Protein AF-A0A166E742-F1 (afdb_monomer)

Sequence (521 aa):
MKIGIVVHGPNIIDSGCACKIISLLSNFGDVKSRLGGTMGRTAVIDASMEKIIDISFKLLPSESVSLFKEEEVDVIFLLNYGKSSITGHTFGFKVFKNSFLESNDIFTKDRLSRNFNHDTHSTIPFIQVERPGEVDGSVIQWNGELSELTDKIAKLLNLKVLDPKTIIKKYFSDEIDNELDITFNGDSIQDSDVAITDIDDNEVSQSGVVLDDNQISDSYLNDINGSVSNSNMSISDDSVSDSDVINGGSSASSSHMLINDDLSSDSDVLGVTSSTSNSGEKIRKIYGVSPNENIFVNGVVIGKSTSENVSIVSKNGRIVDIIGGIIKPHGVEKLGSVNISKAIVKTGLLRKFKPNPRIVSKCDFNEISGIGNTSNENSLRIAFIDHAAENIYNLNNCDLVVTVGDDTTLIASDILYRFSIPVIGITDGDLDKVVEKGFKAKDSLIIELAEGLDDIIGRAIFDKIFDFSPILEINLNSEDSIFDNCETFNISDLKNKKIKELKEEILKIINNISPKYNIKY

Nearest PDB structures (foldseek):
  5n2p-assembly1_A  TM=2.346E-01  e=1.941E+00  Saccharolobus solfataricus

Secondary structure (DSSP, 8-state):
-EEEEEEESHHHHHTTHHHHHHHHHTTTSEEEEEEESSTHHHHHHHTT-TTTEE-SS---HHHHHHHHHHTT-SEEEEEE--SSHHHHHHHHHHHHHHHHS-TT----HHHHHHHTTS-SS----EEEEESTTSTT-EEEE-SSSPPHHHHHHHHHHT-EEE-HHHHHHHHSHHHHHHHHHHHH-----------------------------------------------------------------------------TTTT----PPP-EEEETTTEEEEEE-SPPTT-EEEETTEEEEEESSS-EEEEEETTEEEEEETEEE-HHHHHHH-B--TTTS-EEES-S--S---PPPPPHHHHHHHH-------TTEEEEEEEES--S-GGGGGG-SEEEEESHHHHHHHHHHHHTTT--EEEEE-S----SSS-----TT-EEEE-STTHHHHHHHHHHHHTSTT-SEEEEE--TTTT-S-SSS---HHHHHHHHHHHHHHHHHHHHHHH-S--EEE-

Structure (mmCIF, N/CA/C/O backbone):
data_AF-A0A166E742-F1
#
_entry.id   AF-A0A166E742-F1
#
loop_
_atom_site.group_PDB
_atom_site.id
_atom_site.type_symbol
_atom_site.label_atom_id
_atom_site.label_alt_id
_atom_site.label_comp_id
_atom_site.label_asym_id
_atom_site.label_entity_id
_atom_site.label_seq_id
_atom_site.pdbx_PDB_ins_code
_atom_site.Cartn_x
_atom_site.Cartn_y
_atom_site.Cartn_z
_atom_site.occupancy
_atom_site.B_iso_or_equiv
_atom_site.auth_seq_id
_atom_site.auth_comp_id
_atom_site.auth_asym_id
_atom_site.auth_atom_id
_atom_site.pdbx_PDB_model_num
ATOM 1 N N . MET A 1 1 ? 0.541 -7.630 -29.458 1.00 94.00 1 MET A N 1
ATOM 2 C CA . MET A 1 1 ? 1.367 -7.905 -28.274 1.00 94.00 1 MET A CA 1
ATOM 3 C C . MET A 1 1 ? 0.452 -7.921 -27.064 1.00 94.00 1 MET A C 1
ATOM 5 O O . MET A 1 1 ? -0.356 -7.008 -26.959 1.00 94.00 1 MET A O 1
ATOM 9 N N . LYS A 1 2 ? 0.517 -8.937 -26.210 1.00 97.62 2 LYS A N 1
ATOM 10 C CA . LYS A 1 2 ? -0.088 -8.959 -24.876 1.00 97.62 2 LYS A CA 1
ATOM 11 C C . LYS A 1 2 ? 0.919 -8.370 -23.891 1.00 97.62 2 LYS A C 1
ATOM 13 O O . LYS A 1 2 ? 2.041 -8.862 -23.799 1.00 97.62 2 LYS A O 1
ATOM 18 N N . ILE A 1 3 ? 0.543 -7.315 -23.185 1.00 98.31 3 ILE A N 1
ATOM 19 C CA . ILE A 1 3 ? 1.431 -6.548 -22.310 1.00 98.31 3 ILE A CA 1
ATOM 20 C C . ILE A 1 3 ? 0.909 -6.654 -20.880 1.00 98.31 3 ILE A C 1
ATOM 22 O O . ILE A 1 3 ? -0.182 -6.169 -20.579 1.00 98.31 3 ILE A O 1
ATOM 26 N N . GLY A 1 4 ? 1.703 -7.256 -19.997 1.00 98.25 4 GLY A N 1
ATOM 27 C CA . GLY A 1 4 ? 1.458 -7.223 -18.559 1.00 98.25 4 GLY A CA 1
ATOM 28 C C . GLY A 1 4 ? 2.125 -6.007 -17.923 1.00 98.25 4 GLY A C 1
ATOM 29 O O . GLY A 1 4 ? 3.290 -5.731 -18.194 1.00 98.25 4 GLY A O 1
ATOM 30 N N . ILE A 1 5 ? 1.415 -5.269 -17.075 1.00 98.56 5 ILE A N 1
ATOM 31 C CA . ILE A 1 5 ? 1.962 -4.129 -16.333 1.00 98.56 5 ILE A CA 1
ATOM 32 C C . ILE A 1 5 ? 1.747 -4.346 -14.837 1.00 98.56 5 ILE A C 1
ATOM 34 O O . ILE A 1 5 ? 0.617 -4.376 -14.352 1.00 98.56 5 ILE A O 1
ATOM 38 N N . VAL A 1 6 ? 2.843 -4.448 -14.094 1.00 98.19 6 VAL A N 1
ATOM 39 C CA . VAL A 1 6 ? 2.853 -4.417 -12.632 1.00 98.19 6 VAL A CA 1
ATOM 40 C C . VAL A 1 6 ? 3.080 -2.977 -12.195 1.00 98.19 6 VAL A C 1
ATOM 42 O O . VAL A 1 6 ? 4.148 -2.409 -12.427 1.00 98.19 6 VAL A O 1
ATOM 45 N N . VAL A 1 7 ? 2.072 -2.371 -11.575 1.00 97.44 7 VAL A N 1
ATOM 46 C CA . VAL A 1 7 ? 2.165 -1.025 -10.998 1.00 97.44 7 VAL A CA 1
ATOM 47 C C . VAL A 1 7 ? 2.558 -1.162 -9.531 1.00 97.44 7 VAL A C 1
ATOM 49 O O . VAL A 1 7 ? 1.825 -1.795 -8.775 1.00 97.44 7 VAL A O 1
ATOM 52 N N . HIS A 1 8 ? 3.696 -0.594 -9.121 1.00 93.19 8 HIS A N 1
ATOM 53 C CA . HIS A 1 8 ? 4.182 -0.692 -7.742 1.00 93.19 8 HIS A CA 1
ATOM 54 C C . HIS A 1 8 ? 4.202 0.656 -7.014 1.00 93.19 8 HIS A C 1
ATOM 56 O O . HIS A 1 8 ? 4.775 1.643 -7.488 1.00 93.19 8 HIS A O 1
ATOM 62 N N . GLY A 1 9 ? 3.620 0.647 -5.814 1.00 87.50 9 GLY A N 1
ATOM 63 C CA . GLY A 1 9 ? 3.594 1.765 -4.879 1.00 87.50 9 GLY A CA 1
ATOM 64 C C . GLY A 1 9 ? 2.644 2.908 -5.271 1.00 87.50 9 GLY A C 1
ATOM 65 O O . GLY A 1 9 ? 2.222 3.035 -6.420 1.00 87.50 9 GLY A O 1
ATOM 66 N N . PRO A 1 10 ? 2.299 3.793 -4.322 1.00 89.50 10 PRO A N 1
ATOM 67 C CA . PRO A 1 10 ? 1.389 4.909 -4.582 1.00 89.50 10 PRO A CA 1
ATOM 68 C C . PRO A 1 10 ? 2.017 6.017 -5.444 1.00 89.50 10 PRO A C 1
ATOM 70 O O . PRO A 1 10 ? 1.328 6.643 -6.242 1.00 89.50 10 PRO A O 1
ATOM 73 N N . ASN A 1 11 ? 3.333 6.241 -5.351 1.00 90.75 11 ASN A N 1
ATOM 74 C CA . ASN A 1 11 ? 4.006 7.382 -5.989 1.00 90.75 11 ASN A CA 1
ATOM 75 C C . ASN A 1 11 ? 3.908 7.382 -7.529 1.00 90.75 11 ASN A C 1
ATOM 77 O O . ASN A 1 11 ? 3.781 8.442 -8.148 1.00 90.75 11 ASN A O 1
ATOM 81 N N . ILE A 1 12 ? 3.957 6.208 -8.171 1.00 93.88 12 ILE A N 1
ATOM 82 C CA . ILE A 1 12 ? 3.834 6.099 -9.634 1.00 93.88 12 ILE A CA 1
ATOM 83 C C . ILE A 1 12 ? 2.418 6.464 -10.114 1.00 93.88 12 ILE A C 1
ATOM 85 O O . ILE A 1 12 ? 2.252 6.977 -11.223 1.00 93.88 12 ILE A O 1
ATOM 89 N N . ILE A 1 13 ? 1.411 6.245 -9.264 1.00 94.94 13 ILE A N 1
ATOM 90 C CA . ILE A 1 13 ? 0.006 6.578 -9.513 1.00 94.94 13 ILE A CA 1
ATOM 91 C C . ILE A 1 13 ? -0.233 8.062 -9.220 1.00 94.94 13 ILE A C 1
ATOM 93 O O . ILE A 1 13 ? -0.697 8.787 -10.096 1.00 94.94 13 ILE A O 1
ATOM 97 N N . ASP A 1 14 ? 0.172 8.530 -8.036 1.00 92.06 14 ASP A N 1
ATOM 98 C CA . ASP A 1 14 ? -0.021 9.910 -7.569 1.00 92.06 14 ASP A CA 1
ATOM 99 C C . ASP A 1 14 ? 0.687 10.944 -8.460 1.00 92.06 14 ASP A C 1
ATOM 101 O O . ASP A 1 14 ? 0.189 12.050 -8.662 1.00 92.06 14 ASP A O 1
ATOM 105 N N . SER A 1 15 ? 1.831 10.584 -9.051 1.00 91.62 15 SER A N 1
ATOM 106 C CA . SER A 1 15 ? 2.529 11.432 -10.033 1.00 91.62 15 SER A CA 1
ATOM 107 C C . SER A 1 15 ? 1.812 11.529 -11.391 1.00 91.62 15 SER A C 1
ATOM 109 O O . SER A 1 15 ? 2.221 12.301 -12.262 1.00 91.62 15 SER A O 1
ATOM 111 N N . GLY A 1 16 ? 0.771 10.722 -11.618 1.00 93.19 16 GLY A N 1
ATOM 112 C CA . GLY A 1 16 ? 0.078 10.584 -12.900 1.00 93.19 16 GLY A CA 1
ATOM 113 C C . GLY A 1 16 ? 0.888 9.843 -13.971 1.00 93.19 16 GLY A C 1
ATOM 114 O O . GLY A 1 16 ? 0.444 9.743 -15.118 1.00 93.19 16 GLY A O 1
ATOM 115 N N . CYS A 1 17 ? 2.074 9.326 -13.636 1.00 94.69 17 CYS A N 1
ATOM 116 C CA . CYS A 1 17 ? 2.939 8.629 -14.585 1.00 94.69 17 CYS A CA 1
ATOM 117 C C . CYS A 1 17 ? 2.374 7.265 -14.989 1.00 94.69 17 CYS A C 1
ATOM 119 O O . CYS A 1 17 ? 2.429 6.932 -16.171 1.00 94.69 17 CYS A O 1
ATOM 121 N N . ALA A 1 18 ? 1.781 6.515 -14.051 1.00 96.50 18 ALA A N 1
ATOM 122 C CA . ALA A 1 18 ? 1.155 5.222 -14.335 1.00 96.50 18 ALA A CA 1
ATOM 123 C C . ALA A 1 18 ? 0.129 5.334 -15.474 1.00 96.50 18 ALA A C 1
ATOM 125 O O . ALA A 1 18 ? 0.249 4.644 -16.482 1.00 96.50 18 ALA A O 1
ATOM 126 N N . CYS A 1 19 ? -0.816 6.276 -15.370 1.00 95.88 19 CYS A N 1
ATOM 127 C CA . CYS A 1 19 ? -1.846 6.502 -16.388 1.00 95.88 19 CYS A CA 1
ATOM 128 C C . CYS A 1 19 ? -1.249 6.839 -17.767 1.00 95.88 19 CYS A C 1
ATOM 130 O O . CYS A 1 19 ? -1.643 6.259 -18.783 1.00 95.88 19 CYS A O 1
ATOM 132 N N . LYS A 1 20 ? -0.244 7.726 -17.808 1.00 96.44 20 LYS A N 1
ATOM 133 C CA . LYS A 1 20 ? 0.444 8.109 -19.053 1.00 96.44 20 LYS A CA 1
ATOM 134 C C . LYS A 1 20 ? 1.160 6.924 -19.700 1.00 96.44 20 LYS A C 1
ATOM 136 O O . LYS A 1 20 ? 1.063 6.750 -20.911 1.00 96.44 20 LYS A O 1
ATOM 141 N N . ILE A 1 21 ? 1.865 6.115 -18.910 1.00 97.62 21 ILE A N 1
ATOM 142 C CA . ILE A 1 21 ? 2.638 4.975 -19.415 1.00 97.62 21 ILE A CA 1
ATOM 143 C C . ILE A 1 21 ? 1.714 3.845 -19.874 1.00 97.62 21 ILE A C 1
ATOM 145 O O . ILE A 1 21 ? 1.931 3.300 -20.951 1.00 97.62 21 ILE A O 1
ATOM 149 N N . ILE A 1 22 ? 0.651 3.538 -19.126 1.00 97.94 22 ILE A N 1
ATOM 150 C CA . ILE A 1 22 ? -0.364 2.554 -19.537 1.00 97.94 22 ILE A CA 1
ATOM 151 C C . ILE A 1 22 ? -1.001 2.973 -20.872 1.00 97.94 22 ILE A C 1
ATOM 153 O O . ILE A 1 22 ? -1.072 2.175 -21.809 1.00 97.94 22 ILE A O 1
ATOM 157 N N . SER A 1 23 ? -1.377 4.251 -21.002 1.00 97.00 23 SER A N 1
ATOM 158 C CA . SER A 1 23 ? -1.923 4.805 -22.251 1.00 97.00 23 SER A CA 1
ATOM 159 C C . SER A 1 23 ? -0.917 4.733 -23.404 1.00 97.00 23 SER A C 1
ATOM 161 O O . SER A 1 23 ? -1.281 4.417 -24.534 1.00 97.00 23 SER A O 1
ATOM 163 N N . LEU A 1 24 ? 0.364 4.997 -23.128 1.00 97.00 24 LEU A N 1
ATOM 164 C CA . LEU A 1 24 ? 1.435 4.880 -24.115 1.00 97.00 24 LEU A CA 1
ATOM 165 C C . LEU A 1 24 ? 1.583 3.435 -24.606 1.00 97.00 24 LEU A C 1
ATOM 167 O O . LEU A 1 24 ? 1.597 3.215 -25.816 1.00 97.00 24 LEU A O 1
ATOM 171 N N . LEU A 1 25 ? 1.671 2.474 -23.681 1.00 97.56 25 LEU A N 1
ATOM 172 C CA . LEU A 1 25 ? 1.860 1.049 -23.969 1.00 97.56 25 LEU A CA 1
ATOM 173 C C . LEU A 1 25 ? 0.659 0.429 -24.691 1.00 97.56 25 LEU A C 1
ATOM 175 O O . LEU A 1 25 ? 0.850 -0.460 -25.516 1.00 97.56 25 LEU A O 1
ATOM 179 N N . SER A 1 26 ? -0.545 0.966 -24.489 1.00 96.75 26 SER A N 1
ATOM 180 C CA . SER A 1 26 ? -1.753 0.548 -25.220 1.00 96.75 26 SER A CA 1
ATOM 181 C C . SER A 1 26 ? -1.643 0.774 -26.737 1.00 96.75 26 SER A C 1
ATOM 183 O O . SER A 1 26 ? -2.307 0.104 -27.519 1.00 96.75 26 SER A O 1
ATOM 185 N N . ASN A 1 27 ? -0.749 1.664 -27.193 1.00 96.81 27 ASN A N 1
ATOM 186 C CA . ASN A 1 27 ? -0.466 1.837 -28.625 1.00 96.81 27 ASN A CA 1
ATOM 187 C C . ASN A 1 27 ? 0.408 0.714 -29.217 1.00 96.81 27 ASN A C 1
ATOM 189 O O . ASN A 1 27 ? 0.623 0.679 -30.428 1.00 96.81 27 ASN A O 1
ATOM 193 N N . PHE A 1 28 ? 0.951 -0.175 -28.381 1.00 96.06 28 PHE A N 1
ATOM 194 C CA . PHE A 1 28 ? 1.832 -1.275 -28.782 1.00 96.06 28 PHE A CA 1
ATOM 195 C C . PHE A 1 28 ? 1.157 -2.649 -28.673 1.00 96.06 28 PHE A C 1
ATOM 197 O O . PHE A 1 28 ? 1.692 -3.635 -29.186 1.00 96.06 28 PHE A O 1
ATOM 204 N N . GLY A 1 29 ? -0.003 -2.743 -28.022 1.00 95.56 29 GLY A N 1
ATOM 205 C CA . GLY A 1 29 ? -0.663 -4.016 -27.776 1.00 95.56 29 GLY A CA 1
ATOM 206 C C . GLY A 1 29 ? -1.843 -3.931 -26.816 1.00 95.56 29 GLY A C 1
ATOM 207 O O . GLY A 1 29 ? -2.217 -2.853 -26.367 1.00 95.56 29 GLY A O 1
ATOM 208 N N . ASP A 1 30 ? -2.402 -5.097 -26.511 1.00 97.56 30 ASP A N 1
ATOM 209 C CA . ASP A 1 30 ? -3.423 -5.269 -25.483 1.00 97.56 30 ASP A CA 1
ATOM 210 C C . ASP A 1 30 ? -2.760 -5.226 -24.102 1.00 97.56 30 ASP A C 1
ATOM 212 O O . ASP A 1 30 ? -1.787 -5.945 -23.860 1.00 97.56 30 ASP A O 1
ATOM 216 N N . VAL A 1 31 ? -3.248 -4.353 -23.224 1.00 98.06 31 VAL A N 1
ATOM 217 C CA . VAL A 1 31 ? -2.620 -4.046 -21.938 1.00 98.06 31 VAL A CA 1
ATOM 218 C C . VAL A 1 31 ? -3.503 -4.530 -20.803 1.00 98.06 31 VAL A C 1
ATOM 220 O O . VAL A 1 31 ? -4.638 -4.087 -20.648 1.00 98.06 31 VAL A O 1
ATOM 223 N N . LYS A 1 32 ? -2.923 -5.357 -19.937 1.00 98.00 32 LYS A N 1
ATOM 224 C CA . LYS A 1 32 ? -3.477 -5.674 -18.624 1.00 98.00 32 LYS A CA 1
ATOM 225 C C . LYS A 1 32 ? -2.571 -5.095 -17.558 1.00 98.00 32 LYS A C 1
ATOM 227 O O . LYS A 1 32 ? -1.362 -5.321 -17.584 1.00 98.00 32 LYS A O 1
ATOM 232 N N . SER A 1 33 ? -3.144 -4.369 -16.605 1.00 97.44 33 SER A N 1
ATOM 233 C CA . SER A 1 33 ? -2.379 -3.825 -15.488 1.00 97.44 33 SER A CA 1
ATOM 234 C C . SER A 1 33 ? -2.966 -4.242 -14.150 1.00 97.44 33 SER A C 1
ATOM 236 O O . SER A 1 33 ? -4.182 -4.324 -14.003 1.00 97.44 33 SER A O 1
ATOM 238 N N . ARG A 1 34 ? -2.090 -4.533 -13.189 1.00 95.81 34 ARG A N 1
ATOM 239 C CA . ARG A 1 34 ? -2.452 -4.898 -11.817 1.00 95.81 34 ARG A CA 1
ATOM 240 C C . ARG A 1 34 ? -1.516 -4.233 -10.832 1.00 95.81 34 ARG A C 1
ATOM 242 O O . ARG A 1 34 ? -0.359 -3.940 -11.154 1.00 95.81 34 ARG A O 1
ATOM 249 N N . LEU A 1 35 ? -2.021 -3.996 -9.634 1.00 94.25 35 LEU A N 1
ATOM 250 C CA . LEU A 1 35 ? -1.229 -3.429 -8.562 1.00 94.25 35 LEU A CA 1
ATOM 251 C C . LEU A 1 35 ? -0.422 -4.521 -7.845 1.00 94.25 35 LEU A C 1
ATOM 253 O O . LEU A 1 35 ? -0.989 -5.498 -7.365 1.00 94.25 35 LEU A O 1
ATOM 257 N N . GLY A 1 36 ? 0.886 -4.305 -7.710 1.00 88.12 36 GLY A N 1
ATOM 258 C CA . GLY A 1 36 ? 1.722 -5.002 -6.733 1.00 88.12 36 GLY A CA 1
ATOM 259 C C . GLY A 1 36 ? 1.994 -4.064 -5.560 1.00 88.12 36 GLY A C 1
ATOM 260 O O . GLY A 1 36 ? 2.690 -3.068 -5.745 1.00 88.12 36 GLY A O 1
ATOM 261 N N . GLY A 1 37 ? 1.432 -4.324 -4.380 1.00 79.31 37 GLY A N 1
ATOM 262 C CA . GLY A 1 37 ? 1.468 -3.353 -3.275 1.00 79.31 37 GLY A CA 1
ATOM 263 C C . GLY A 1 37 ? 0.160 -3.248 -2.487 1.00 79.31 37 GLY A C 1
ATOM 264 O O . GLY A 1 37 ? -0.926 -3.439 -3.034 1.00 79.31 37 GLY A O 1
ATOM 265 N N . THR A 1 38 ? 0.243 -2.862 -1.210 1.00 73.44 38 THR A N 1
ATOM 266 C CA . THR A 1 38 ? -0.924 -2.601 -0.350 1.00 73.44 38 THR A CA 1
ATOM 267 C C . THR A 1 38 ? -1.320 -1.130 -0.366 1.00 73.44 38 THR A C 1
ATOM 269 O O . THR A 1 38 ? -2.501 -0.819 -0.544 1.00 73.44 38 THR A O 1
ATOM 272 N N . MET A 1 39 ? -0.367 -0.199 -0.232 1.00 76.62 39 MET A N 1
ATOM 273 C CA . MET A 1 39 ? -0.679 1.236 -0.170 1.00 76.62 39 MET A CA 1
ATOM 274 C C . MET A 1 39 ? -1.071 1.805 -1.526 1.00 76.62 39 MET A C 1
ATOM 276 O O . MET A 1 39 ? -1.853 2.757 -1.590 1.00 76.62 39 MET A O 1
ATOM 280 N N . GLY A 1 40 ? -0.597 1.193 -2.614 1.00 87.12 40 GLY A N 1
ATOM 281 C CA . GLY A 1 40 ? -0.978 1.576 -3.968 1.00 87.12 40 GLY A CA 1
ATOM 282 C C . GLY A 1 40 ? -2.490 1.538 -4.209 1.00 87.12 40 GLY A C 1
ATOM 283 O O . GLY A 1 40 ? -2.981 2.340 -4.994 1.00 87.12 40 GLY A O 1
ATOM 284 N N . ARG A 1 41 ? -3.259 0.706 -3.486 1.00 88.19 41 ARG A N 1
ATOM 285 C CA . ARG A 1 41 ? -4.718 0.608 -3.670 1.00 88.19 41 ARG A CA 1
ATOM 286 C C . ARG A 1 41 ? -5.419 1.916 -3.348 1.00 88.19 41 ARG A C 1
ATOM 288 O O . ARG A 1 41 ? -6.248 2.358 -4.135 1.00 88.19 41 ARG A O 1
ATOM 295 N N . THR A 1 42 ? -5.049 2.567 -2.239 1.00 87.81 42 THR A N 1
ATOM 296 C CA . THR A 1 42 ? -5.580 3.902 -1.925 1.00 87.81 42 THR A CA 1
ATOM 297 C C . THR A 1 42 ? -5.297 4.894 -3.049 1.00 87.81 42 THR A C 1
ATOM 299 O O . THR A 1 42 ? -6.176 5.673 -3.393 1.00 87.81 42 THR A O 1
ATOM 302 N N . ALA A 1 43 ? -4.110 4.844 -3.661 1.00 91.12 43 ALA A N 1
ATOM 303 C CA . ALA A 1 43 ? -3.753 5.735 -4.759 1.00 91.12 43 ALA A CA 1
ATOM 304 C C . ALA A 1 43 ? -4.532 5.424 -6.044 1.00 91.12 43 ALA A C 1
ATOM 306 O O . ALA A 1 43 ? -4.995 6.354 -6.700 1.00 91.12 43 ALA A O 1
ATOM 307 N N . VAL A 1 44 ? -4.740 4.143 -6.380 1.00 92.88 44 VAL A N 1
ATOM 308 C CA . VAL A 1 44 ? -5.602 3.745 -7.508 1.00 92.88 44 VAL A CA 1
ATOM 309 C C . VAL A 1 44 ? -7.020 4.279 -7.294 1.00 92.88 44 VAL A C 1
ATOM 311 O O . VAL A 1 44 ? -7.581 4.884 -8.208 1.00 92.88 44 VAL A O 1
ATOM 314 N N . ILE A 1 45 ? -7.565 4.115 -6.083 1.00 90.81 45 ILE A N 1
ATOM 315 C CA . ILE A 1 45 ? -8.899 4.605 -5.728 1.00 90.81 45 ILE A CA 1
ATOM 316 C C . ILE A 1 45 ? -8.977 6.124 -5.862 1.00 90.81 45 ILE A C 1
ATOM 318 O O . ILE A 1 45 ? -9.838 6.650 -6.569 1.00 90.81 45 ILE A O 1
ATOM 322 N N . ASP A 1 46 ? -8.045 6.846 -5.249 1.00 91.31 46 ASP A N 1
ATOM 323 C CA . ASP A 1 46 ? -8.020 8.308 -5.292 1.00 91.31 46 ASP A CA 1
ATOM 324 C C . ASP A 1 46 ? -7.915 8.834 -6.733 1.00 91.31 46 ASP A C 1
ATOM 326 O O . ASP A 1 46 ? -8.568 9.816 -7.089 1.00 91.31 46 ASP A O 1
ATOM 330 N N . ALA A 1 47 ? -7.159 8.140 -7.588 1.00 92.56 47 ALA A N 1
ATOM 331 C CA . ALA A 1 47 ? -6.978 8.475 -8.998 1.00 92.56 47 ALA A CA 1
ATOM 332 C C . ALA A 1 47 ? -8.113 7.985 -9.922 1.00 92.56 47 ALA A C 1
ATOM 334 O O . ALA A 1 47 ? -8.079 8.275 -11.117 1.00 92.56 47 ALA A O 1
ATOM 335 N N . SER A 1 48 ? -9.123 7.278 -9.397 1.00 92.50 48 SER A N 1
ATOM 336 C CA . SER A 1 48 ? -10.211 6.656 -10.181 1.00 92.50 48 SER A CA 1
ATOM 337 C C . SER A 1 48 ? -9.703 5.691 -11.266 1.00 92.50 48 SER A C 1
ATOM 339 O O . SER A 1 48 ? -10.196 5.679 -12.396 1.00 92.50 48 SER A O 1
ATOM 341 N N . MET A 1 49 ? -8.654 4.930 -10.945 1.00 93.81 49 MET A N 1
ATOM 342 C CA . MET A 1 49 ? -7.952 4.049 -11.881 1.00 93.81 49 MET A CA 1
ATOM 343 C C . MET A 1 49 ? -8.321 2.567 -11.735 1.00 93.81 49 MET A C 1
ATOM 345 O O . MET A 1 49 ? -7.715 1.739 -12.405 1.00 93.81 49 MET A O 1
ATOM 349 N N . GLU A 1 50 ? -9.310 2.200 -10.922 1.00 91.12 50 GLU A N 1
ATOM 350 C CA . GLU A 1 50 ? -9.654 0.798 -10.618 1.00 91.12 50 GLU A CA 1
ATOM 351 C C . GLU A 1 50 ? -10.164 0.018 -11.836 1.00 91.12 50 GLU A C 1
ATOM 353 O O . GLU A 1 50 ? -10.075 -1.201 -11.884 1.00 91.12 50 GLU A O 1
ATOM 358 N N . LYS A 1 51 ? -10.675 0.724 -12.853 1.00 90.56 51 LYS A N 1
ATOM 359 C CA . LYS A 1 51 ? -11.073 0.130 -14.143 1.00 90.56 51 LYS A CA 1
ATOM 360 C C . LYS A 1 51 ? -9.893 -0.114 -15.089 1.00 90.56 51 LYS A C 1
ATOM 362 O O . LYS A 1 51 ? -10.071 -0.711 -16.144 1.00 90.56 51 LYS A O 1
ATOM 367 N N . ILE A 1 52 ? -8.718 0.413 -14.751 1.00 94.31 52 ILE A N 1
ATOM 368 C CA . ILE A 1 52 ? -7.497 0.353 -15.563 1.00 94.31 52 ILE A CA 1
ATOM 369 C C . ILE A 1 52 ? -6.468 -0.556 -14.883 1.00 94.31 52 ILE A C 1
ATOM 371 O O . ILE A 1 52 ? -5.846 -1.378 -15.554 1.00 94.31 52 ILE A O 1
ATOM 375 N N . ILE A 1 53 ? -6.296 -0.401 -13.566 1.00 95.94 53 ILE A N 1
ATOM 376 C CA . ILE A 1 53 ? -5.385 -1.164 -12.713 1.00 95.94 53 ILE A CA 1
ATOM 377 C C . ILE A 1 53 ? -6.216 -2.076 -11.819 1.00 95.94 53 ILE A C 1
ATOM 379 O O . ILE A 1 53 ? -6.939 -1.598 -10.946 1.00 95.94 53 ILE A O 1
ATOM 383 N N . ASP A 1 54 ? -6.058 -3.382 -12.010 1.00 92.62 54 ASP A N 1
ATOM 384 C CA . ASP A 1 54 ? -6.694 -4.394 -11.177 1.00 92.62 54 ASP A CA 1
ATOM 385 C C . ASP A 1 54 ? -6.148 -4.341 -9.740 1.00 92.62 54 ASP A C 1
ATOM 387 O O . ASP A 1 54 ? -4.937 -4.429 -9.504 1.00 92.62 54 ASP A O 1
ATOM 391 N N . ILE A 1 55 ? -7.067 -4.172 -8.788 1.00 90.12 55 ILE A N 1
ATOM 392 C CA . ILE A 1 55 ? -6.816 -4.136 -7.342 1.00 90.12 55 ILE A CA 1
ATOM 393 C C . ILE A 1 55 ? -7.661 -5.163 -6.571 1.00 90.12 55 ILE A C 1
ATOM 395 O O . ILE A 1 55 ? -7.729 -5.089 -5.341 1.00 90.12 55 ILE A O 1
ATOM 399 N N . SER A 1 56 ? -8.303 -6.102 -7.274 1.00 83.31 56 SER A N 1
ATOM 400 C CA . SER A 1 56 ? -9.195 -7.112 -6.690 1.00 83.31 56 SER A CA 1
ATOM 401 C C . SER A 1 56 ? -8.465 -8.021 -5.696 1.00 83.31 56 SER A C 1
ATOM 403 O O . SER A 1 56 ? -8.958 -8.285 -4.599 1.00 83.31 56 SER A O 1
ATOM 405 N N . PHE A 1 57 ? -7.236 -8.422 -6.026 1.00 80.94 57 PHE A N 1
ATOM 406 C CA . PHE A 1 57 ? -6.399 -9.267 -5.179 1.00 80.94 57 PHE A CA 1
ATOM 407 C C . PHE A 1 57 ? -5.254 -8.498 -4.542 1.00 80.94 57 PHE A C 1
ATOM 409 O O . PHE A 1 57 ? -4.801 -7.450 -5.013 1.00 80.94 57 PHE A O 1
ATOM 416 N N . LYS A 1 58 ? -4.810 -8.982 -3.381 1.00 83.12 58 LYS A N 1
ATOM 417 C CA . LYS A 1 58 ? -3.628 -8.440 -2.713 1.00 83.12 58 LYS A CA 1
ATOM 418 C C . LYS A 1 58 ? -2.454 -9.255 -3.207 1.00 83.12 58 LYS A C 1
ATOM 420 O O . LYS A 1 58 ? -2.321 -10.403 -2.812 1.00 83.12 58 LYS A O 1
ATOM 425 N N . LEU A 1 59 ? -1.662 -8.659 -4.086 1.00 85.38 59 LEU A N 1
ATOM 426 C CA . LEU A 1 59 ? -0.548 -9.335 -4.726 1.00 85.38 59 LEU A CA 1
ATOM 427 C C . LEU A 1 59 ? 0.754 -8.623 -4.388 1.00 85.38 59 LEU A C 1
ATOM 429 O O . LEU A 1 59 ? 0.862 -7.393 -4.453 1.00 85.38 59 LEU A O 1
ATOM 433 N N . LEU A 1 60 ? 1.774 -9.415 -4.091 1.00 87.25 60 LEU A N 1
ATOM 434 C CA . LEU A 1 60 ? 3.151 -8.975 -4.176 1.00 87.25 60 LEU A CA 1
ATOM 435 C C . LEU A 1 60 ? 3.486 -8.657 -5.645 1.00 87.25 60 LEU A C 1
ATOM 437 O O . LEU A 1 60 ? 2.931 -9.257 -6.573 1.00 87.25 60 LEU A O 1
ATOM 441 N N . PRO A 1 61 ? 4.441 -7.749 -5.896 1.00 91.88 61 PRO A N 1
ATOM 442 C CA . PRO A 1 61 ? 4.935 -7.490 -7.244 1.00 91.88 61 PRO A CA 1
ATOM 443 C C . PRO A 1 61 ? 5.404 -8.761 -7.970 1.00 91.88 61 PRO A C 1
ATOM 445 O O . PRO A 1 61 ? 5.111 -8.926 -9.149 1.00 91.88 61 PRO A O 1
ATOM 448 N N . SER A 1 62 ? 6.068 -9.693 -7.277 1.00 88.75 62 SER A N 1
ATOM 449 C CA . SER A 1 62 ? 6.512 -10.973 -7.855 1.00 88.75 62 SER A CA 1
ATOM 450 C C . SER A 1 62 ? 5.367 -11.952 -8.137 1.00 88.75 62 SER A C 1
ATOM 452 O O . SER A 1 62 ? 5.396 -12.671 -9.134 1.00 88.75 62 SER A O 1
ATOM 454 N N . GLU A 1 63 ? 4.318 -11.954 -7.313 1.00 89.94 63 GLU A N 1
ATOM 455 C CA . GLU A 1 63 ? 3.099 -12.735 -7.575 1.00 89.94 63 GLU A CA 1
ATOM 456 C C . GLU A 1 63 ? 2.359 -12.178 -8.795 1.00 89.94 63 GLU A C 1
ATOM 458 O O . GLU A 1 63 ? 1.945 -12.927 -9.675 1.00 89.94 63 GLU A O 1
ATOM 463 N N . SER A 1 64 ? 2.292 -10.848 -8.914 1.00 93.94 64 SER A N 1
ATOM 464 C CA . SER A 1 64 ? 1.735 -10.170 -10.087 1.00 93.94 64 SER A CA 1
ATOM 465 C C . SER A 1 64 ? 2.466 -10.552 -11.376 1.00 93.94 64 SER A C 1
ATOM 467 O O . SER A 1 64 ? 1.818 -10.760 -12.404 1.00 93.94 64 SER A O 1
ATOM 469 N N . VAL A 1 65 ? 3.800 -10.661 -11.325 1.00 94.06 65 VAL A N 1
ATOM 470 C CA . VAL A 1 65 ? 4.618 -11.170 -12.436 1.00 94.06 65 VAL A CA 1
ATOM 471 C C . VAL A 1 65 ? 4.286 -12.633 -12.72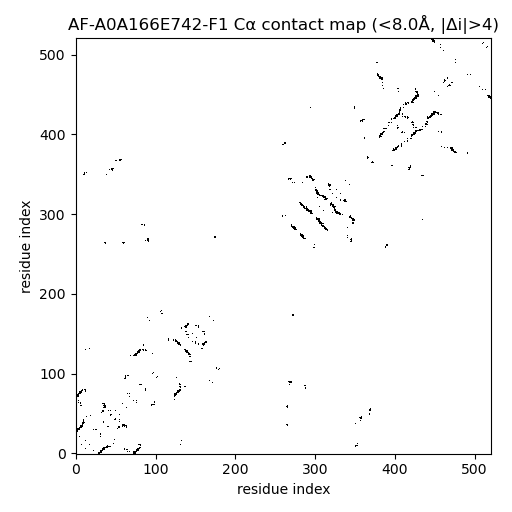8 1.00 94.06 65 VAL A C 1
ATOM 473 O O . VAL A 1 65 ? 4.085 -12.972 -13.890 1.00 94.06 65 VAL A O 1
ATOM 476 N N . SER A 1 66 ? 4.190 -13.484 -11.705 1.00 91.12 66 SER A N 1
ATOM 477 C CA . SER A 1 66 ? 3.897 -14.919 -11.857 1.00 91.12 66 SER A CA 1
ATOM 478 C C . SER A 1 66 ? 2.552 -15.156 -12.550 1.00 91.12 66 SER A C 1
ATOM 480 O O . SER A 1 66 ? 2.499 -15.861 -13.553 1.00 91.12 66 SER A O 1
ATOM 482 N N . LEU A 1 67 ? 1.504 -14.438 -12.139 1.00 91.69 67 LEU A N 1
ATOM 483 C CA . LEU A 1 67 ? 0.200 -14.476 -12.807 1.00 91.69 67 LEU A CA 1
ATOM 484 C C . LEU A 1 67 ? 0.274 -14.018 -14.273 1.00 91.69 67 LEU A C 1
ATOM 486 O O . LEU A 1 67 ? -0.405 -14.559 -15.135 1.00 91.69 67 LEU A O 1
ATOM 490 N N . PHE A 1 68 ? 1.108 -13.024 -14.606 1.00 94.88 68 PHE A N 1
ATOM 491 C CA . PHE A 1 68 ? 1.281 -12.619 -16.008 1.00 94.88 68 PHE A CA 1
ATOM 492 C C . PHE A 1 68 ? 1.990 -13.690 -16.843 1.00 94.88 68 PHE A C 1
ATOM 494 O O . PHE A 1 68 ? 1.713 -13.796 -18.037 1.00 94.88 68 PHE A O 1
ATOM 501 N N . LYS A 1 69 ? 2.880 -14.485 -16.237 1.00 90.06 69 LYS A N 1
ATOM 502 C CA . LYS A 1 69 ? 3.496 -15.634 -16.914 1.00 90.06 69 LYS A CA 1
ATOM 503 C C . LYS A 1 69 ? 2.454 -16.700 -17.239 1.00 90.06 69 LYS A C 1
ATOM 505 O O . LYS A 1 69 ? 2.444 -17.191 -18.361 1.00 90.06 69 LYS A O 1
ATOM 510 N N . GLU A 1 70 ? 1.569 -17.003 -16.292 1.00 90.19 70 GLU A N 1
ATOM 511 C CA . GLU A 1 70 ? 0.454 -17.944 -16.482 1.00 90.19 70 GLU A CA 1
ATOM 512 C C . GLU A 1 70 ? -0.542 -17.463 -17.548 1.00 90.19 70 GLU A C 1
ATOM 514 O O . GLU A 1 70 ? -1.099 -18.262 -18.293 1.00 90.19 70 GLU A O 1
ATOM 519 N N . GLU A 1 71 ? -0.729 -16.148 -17.674 1.00 92.62 71 GLU A N 1
ATOM 520 C CA . GLU A 1 71 ? -1.557 -15.533 -18.721 1.00 92.62 71 GLU A CA 1
ATOM 521 C C . GLU A 1 71 ? -0.883 -15.448 -20.103 1.00 92.62 71 GLU A C 1
ATOM 523 O O . GLU A 1 71 ? -1.483 -14.920 -21.051 1.00 92.62 71 GLU A O 1
ATOM 528 N N . GLU A 1 72 ? 0.349 -15.952 -20.224 1.00 90.62 72 GLU A N 1
ATOM 529 C CA . GLU A 1 72 ? 1.132 -15.997 -21.461 1.00 90.62 72 GLU A CA 1
ATOM 530 C C . GLU A 1 72 ? 1.235 -14.619 -22.137 1.00 90.62 72 GLU A C 1
ATOM 532 O O . GLU A 1 72 ? 0.905 -14.447 -23.318 1.00 90.62 72 GLU A O 1
ATOM 537 N N . VAL A 1 73 ? 1.633 -13.596 -21.370 1.00 95.06 73 VAL A N 1
ATOM 538 C CA . VAL A 1 73 ? 1.926 -12.274 -21.944 1.00 95.06 73 VAL A CA 1
ATOM 539 C C . VAL A 1 73 ? 3.243 -12.285 -22.723 1.00 95.06 73 VAL A C 1
ATOM 541 O O . VAL A 1 73 ? 4.169 -13.028 -22.406 1.00 95.06 73 VAL A O 1
ATOM 544 N N . ASP A 1 74 ? 3.355 -11.405 -23.716 1.00 94.88 74 ASP A N 1
ATOM 545 C CA . ASP A 1 74 ? 4.556 -11.299 -24.552 1.00 94.88 74 ASP A CA 1
ATOM 546 C C . ASP A 1 74 ? 5.670 -10.497 -23.861 1.00 94.88 74 ASP A C 1
ATOM 548 O O . ASP A 1 74 ? 6.845 -10.677 -24.166 1.00 94.88 74 ASP A O 1
ATOM 552 N N . VAL A 1 75 ? 5.309 -9.574 -22.961 1.00 96.31 75 VAL A N 1
ATOM 553 C CA . VAL A 1 75 ? 6.233 -8.696 -22.226 1.00 96.31 75 VAL A CA 1
ATOM 554 C C . VAL A 1 75 ? 5.610 -8.244 -20.907 1.00 96.31 75 VAL A C 1
ATOM 556 O O . VAL A 1 75 ? 4.403 -7.995 -20.836 1.00 96.31 75 VAL A O 1
ATOM 559 N N . ILE A 1 76 ? 6.437 -8.103 -19.868 1.00 97.81 76 ILE A N 1
ATOM 560 C CA . ILE A 1 76 ? 6.025 -7.598 -18.555 1.00 97.81 76 ILE A CA 1
ATOM 561 C C . ILE A 1 76 ? 6.774 -6.304 -18.244 1.00 97.81 76 ILE A C 1
ATOM 563 O O . ILE A 1 76 ? 8.004 -6.269 -18.242 1.00 97.81 76 ILE A O 1
ATOM 567 N N . PHE A 1 77 ? 6.027 -5.251 -17.922 1.00 98.44 77 PHE A N 1
ATOM 568 C CA . PHE A 1 77 ? 6.560 -3.994 -17.416 1.00 98.44 77 PHE A CA 1
ATOM 569 C C . PHE A 1 77 ? 6.375 -3.890 -15.903 1.00 98.44 77 PHE A C 1
ATOM 571 O O . PHE A 1 77 ? 5.268 -4.064 -15.402 1.00 98.44 77 PHE A O 1
ATOM 578 N N . LEU A 1 78 ? 7.433 -3.532 -15.179 1.00 98.38 78 LEU A N 1
ATOM 579 C CA . LEU A 1 78 ? 7.358 -3.075 -13.792 1.00 98.38 78 LEU A CA 1
ATOM 580 C C . LEU A 1 78 ? 7.425 -1.547 -13.775 1.00 98.38 78 LEU A C 1
ATOM 582 O O . LEU A 1 78 ? 8.472 -0.970 -14.068 1.00 98.38 78 LEU A O 1
ATOM 586 N N . LEU A 1 79 ? 6.327 -0.883 -13.421 1.00 98.00 79 LEU A N 1
ATOM 587 C CA . LEU A 1 79 ? 6.308 0.565 -13.223 1.00 98.00 79 LEU A CA 1
ATOM 588 C C . LEU A 1 79 ? 6.582 0.864 -11.757 1.00 98.00 79 LEU A C 1
ATOM 590 O O . LEU A 1 79 ? 5.765 0.542 -10.893 1.00 98.00 79 LEU A O 1
ATOM 594 N N . ASN A 1 80 ? 7.720 1.494 -11.487 1.00 95.25 80 ASN A N 1
ATOM 595 C CA . ASN A 1 80 ? 8.140 1.809 -10.133 1.00 95.25 80 ASN A CA 1
ATOM 596 C C . ASN A 1 80 ? 8.565 3.274 -9.997 1.00 95.25 80 ASN A C 1
ATOM 598 O O . ASN A 1 80 ? 9.041 3.918 -10.936 1.00 95.25 80 ASN A O 1
ATOM 602 N N . TYR A 1 81 ? 8.384 3.806 -8.793 1.00 92.81 81 TYR A N 1
ATOM 603 C CA . TYR A 1 81 ? 8.803 5.152 -8.428 1.00 92.81 81 TYR A CA 1
ATOM 604 C C . TYR A 1 81 ? 9.448 5.107 -7.044 1.00 92.81 81 TYR A C 1
ATOM 606 O O . TYR A 1 81 ? 8.860 5.537 -6.044 1.00 92.81 81 TYR A O 1
ATOM 614 N N . GLY A 1 82 ? 10.661 4.551 -7.001 1.00 88.06 82 GLY A N 1
ATOM 615 C CA . GLY A 1 82 ? 11.458 4.471 -5.789 1.00 88.06 82 GLY A CA 1
ATOM 616 C C . GLY A 1 82 ? 11.777 5.855 -5.224 1.00 88.06 82 GLY A C 1
ATOM 617 O O . GLY A 1 82 ? 11.684 6.887 -5.898 1.00 88.06 82 GLY A O 1
ATOM 618 N N . LYS A 1 83 ? 12.184 5.895 -3.955 1.00 83.19 83 LYS A N 1
ATOM 619 C CA . LYS A 1 83 ? 12.636 7.143 -3.313 1.00 83.19 83 LYS A CA 1
ATOM 620 C C . LYS A 1 83 ? 13.883 7.716 -3.984 1.00 83.19 83 LYS A C 1
ATOM 622 O O . LYS A 1 83 ? 14.047 8.931 -4.054 1.00 83.19 83 LYS A O 1
ATOM 627 N N . SER A 1 84 ? 14.744 6.829 -4.474 1.00 86.25 84 SER A N 1
ATOM 628 C CA . SER A 1 84 ? 15.919 7.145 -5.280 1.00 86.25 84 SER A CA 1
ATOM 629 C C . SER A 1 84 ? 16.067 6.110 -6.396 1.00 86.25 84 SER A C 1
ATOM 631 O O . SER A 1 84 ? 15.472 5.035 -6.321 1.00 86.25 84 SER A O 1
ATOM 633 N N . SER A 1 85 ? 16.903 6.387 -7.400 1.00 89.56 85 SER A N 1
ATOM 634 C CA . SER A 1 85 ? 17.299 5.362 -8.378 1.00 89.56 85 SER A C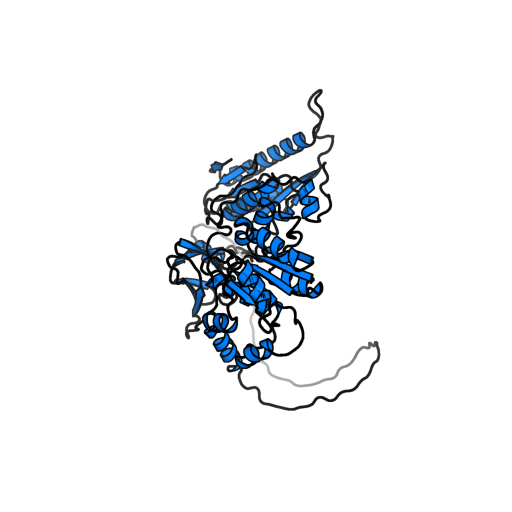A 1
ATOM 635 C C . SER A 1 85 ? 17.879 4.117 -7.696 1.00 89.56 85 SER A C 1
ATOM 637 O O . SER A 1 85 ? 17.557 3.004 -8.086 1.00 89.56 85 SER A O 1
ATOM 639 N N . ILE A 1 86 ? 18.647 4.282 -6.612 1.00 87.00 86 ILE A N 1
ATOM 640 C CA . ILE A 1 86 ? 19.246 3.167 -5.861 1.00 87.00 86 ILE A CA 1
ATOM 641 C C . ILE A 1 86 ? 18.176 2.218 -5.316 1.00 87.00 86 ILE A C 1
ATOM 643 O O . ILE A 1 86 ? 18.269 1.006 -5.520 1.00 87.00 86 ILE A O 1
ATOM 647 N N . THR A 1 87 ? 17.174 2.753 -4.610 1.00 84.00 87 THR A N 1
ATOM 648 C CA . THR A 1 87 ? 16.140 1.911 -3.993 1.00 84.00 87 THR A CA 1
ATOM 649 C C . THR A 1 87 ? 15.297 1.224 -5.052 1.00 84.00 87 THR A C 1
ATOM 651 O O . THR A 1 87 ? 15.106 0.013 -4.977 1.00 84.00 87 THR A O 1
ATOM 654 N N . GLY A 1 88 ? 14.912 1.959 -6.095 1.00 90.31 88 GLY A N 1
ATOM 655 C CA . GLY A 1 88 ? 14.112 1.412 -7.176 1.00 90.31 88 GLY A CA 1
ATOM 656 C C . GLY A 1 88 ? 14.828 0.354 -8.011 1.00 90.31 88 GLY A C 1
ATOM 657 O O . GLY A 1 88 ? 14.252 -0.688 -8.314 1.00 90.31 88 GLY A O 1
ATOM 658 N N . HIS A 1 89 ? 16.109 0.550 -8.333 1.00 91.75 89 HIS A N 1
ATOM 659 C CA . HIS A 1 89 ? 16.921 -0.464 -9.020 1.00 91.75 89 HIS A CA 1
ATOM 660 C C . HIS A 1 89 ? 17.071 -1.733 -8.178 1.00 91.75 89 HIS A C 1
ATOM 662 O O . HIS A 1 89 ? 16.921 -2.842 -8.687 1.00 91.75 89 HIS A O 1
ATOM 668 N N . THR A 1 90 ? 17.332 -1.567 -6.878 1.00 86.44 90 THR A N 1
ATOM 669 C CA . THR A 1 90 ? 17.457 -2.683 -5.929 1.00 86.44 90 THR A CA 1
ATOM 670 C C . THR A 1 90 ? 16.145 -3.462 -5.830 1.00 86.44 90 THR A C 1
ATOM 672 O O . THR A 1 90 ? 16.148 -4.692 -5.831 1.00 86.44 90 THR A O 1
ATOM 675 N N . PHE A 1 91 ? 15.019 -2.751 -5.772 1.00 88.00 91 PHE A N 1
ATOM 676 C CA . PHE A 1 91 ? 13.688 -3.340 -5.757 1.00 88.00 91 PHE A CA 1
ATOM 677 C C . PHE A 1 91 ? 13.386 -4.121 -7.038 1.00 88.00 91 PHE A C 1
ATOM 679 O O . PHE A 1 91 ? 13.017 -5.292 -6.964 1.00 88.00 91 PHE A O 1
ATOM 686 N N . GLY A 1 92 ? 13.603 -3.514 -8.207 1.00 91.88 92 GLY A N 1
ATOM 687 C CA . GLY A 1 92 ? 13.357 -4.166 -9.491 1.00 91.88 92 GLY A CA 1
ATOM 688 C C . GLY A 1 92 ? 14.158 -5.454 -9.670 1.00 91.88 92 GLY A C 1
ATOM 689 O O . GLY A 1 92 ? 13.594 -6.463 -10.091 1.00 91.88 92 GLY A O 1
ATOM 690 N N . PHE A 1 93 ? 15.428 -5.466 -9.242 1.00 89.38 93 PHE A N 1
ATOM 691 C CA . PHE A 1 93 ? 16.239 -6.685 -9.243 1.00 89.38 93 PHE A CA 1
ATOM 692 C C . PHE A 1 93 ? 15.654 -7.775 -8.343 1.00 89.38 93 PHE A C 1
ATOM 694 O O . PHE A 1 93 ? 15.672 -8.944 -8.708 1.00 89.38 93 PHE A O 1
ATOM 701 N N . LYS A 1 94 ? 15.119 -7.419 -7.172 1.00 84.75 94 LYS A N 1
ATOM 702 C CA . LYS A 1 94 ? 14.519 -8.391 -6.247 1.00 84.75 94 LYS A CA 1
ATOM 703 C C . LYS A 1 94 ? 13.230 -8.981 -6.791 1.00 84.75 94 LYS A C 1
ATOM 705 O O . LYS A 1 94 ? 13.045 -10.190 -6.704 1.00 84.75 94 LYS A O 1
ATOM 710 N N . VAL A 1 95 ? 12.372 -8.155 -7.392 1.00 90.12 95 VAL A N 1
ATOM 711 C CA . VAL A 1 95 ? 11.176 -8.647 -8.090 1.00 90.12 95 VAL A CA 1
ATOM 712 C C . VAL A 1 95 ? 11.589 -9.591 -9.214 1.00 90.12 95 VAL A C 1
ATOM 714 O O . VAL A 1 95 ? 11.035 -10.682 -9.318 1.00 90.12 95 VAL A O 1
ATOM 717 N N . PHE A 1 96 ? 12.600 -9.219 -10.003 1.00 90.62 96 PHE A N 1
ATOM 718 C CA . PHE A 1 96 ? 13.149 -10.077 -11.047 1.00 90.62 96 PHE A CA 1
ATOM 719 C C . PHE A 1 96 ? 13.685 -11.404 -10.486 1.00 90.62 96 PHE A C 1
ATOM 721 O O . PHE A 1 96 ? 13.228 -12.459 -10.915 1.00 90.62 96 PHE A O 1
ATOM 728 N N . LYS A 1 97 ? 14.583 -11.363 -9.490 1.00 84.88 97 LYS A N 1
ATOM 729 C CA . LYS A 1 97 ? 15.161 -12.540 -8.819 1.00 84.88 97 LYS A CA 1
ATOM 730 C C . LYS A 1 97 ? 14.056 -13.470 -8.331 1.00 84.88 97 LYS A C 1
ATOM 732 O O . LYS A 1 97 ? 14.001 -14.606 -8.770 1.00 84.88 97 LYS A O 1
ATOM 737 N N . ASN A 1 98 ? 13.120 -12.963 -7.533 1.00 84.12 98 ASN A N 1
ATOM 738 C CA . ASN A 1 98 ? 12.050 -13.777 -6.953 1.00 84.12 98 ASN A CA 1
ATOM 739 C C . ASN A 1 98 ? 11.067 -14.335 -7.988 1.00 84.12 98 ASN A C 1
ATOM 741 O O . ASN A 1 98 ? 10.379 -15.306 -7.697 1.00 84.12 98 ASN A O 1
ATOM 745 N N . SER A 1 99 ? 10.956 -13.711 -9.163 1.00 86.81 99 SER A N 1
ATOM 746 C CA . SER A 1 99 ? 10.002 -14.150 -10.185 1.00 86.81 99 SER A CA 1
ATOM 747 C C . SER A 1 99 ? 10.636 -15.050 -11.243 1.00 86.81 99 SER A C 1
ATOM 749 O O . SER A 1 99 ? 9.916 -15.822 -11.865 1.00 86.81 99 SER A O 1
ATOM 751 N N . PHE A 1 100 ? 11.936 -14.920 -11.524 1.00 84.38 100 PHE A N 1
ATOM 752 C CA . PHE A 1 100 ? 12.607 -15.571 -12.661 1.00 84.38 100 PHE A CA 1
ATOM 753 C C . PHE A 1 100 ? 13.792 -16.462 -12.278 1.00 84.38 100 PHE A C 1
ATOM 755 O O . PHE A 1 100 ? 14.212 -17.254 -13.115 1.00 84.38 100 PHE A O 1
ATOM 762 N N . LEU A 1 101 ? 14.339 -16.337 -11.067 1.00 75.19 101 LEU A N 1
ATOM 763 C CA . LEU A 1 101 ? 15.473 -17.128 -10.591 1.00 75.19 101 LEU A CA 1
ATOM 764 C C . LEU A 1 101 ? 14.969 -18.000 -9.429 1.00 75.19 101 LEU A C 1
ATOM 766 O O . LEU A 1 101 ? 14.696 -17.487 -8.347 1.00 75.19 101 LEU A O 1
ATOM 770 N N . GLU A 1 102 ? 14.761 -19.298 -9.662 1.00 57.22 102 GLU A N 1
ATOM 771 C CA . GLU A 1 102 ? 14.230 -20.211 -8.640 1.00 57.22 102 GLU A CA 1
ATOM 772 C C . GLU A 1 102 ? 15.157 -20.331 -7.414 1.00 57.22 102 GLU A C 1
ATOM 774 O O . GLU A 1 102 ? 16.378 -20.217 -7.510 1.00 57.22 102 GLU A O 1
ATOM 779 N N . SER A 1 103 ? 14.575 -20.634 -6.249 1.00 49.03 103 SER A N 1
ATOM 780 C CA . SER A 1 103 ? 15.239 -20.730 -4.935 1.00 49.03 103 SER A CA 1
ATOM 781 C C . SER A 1 103 ? 16.350 -21.793 -4.814 1.00 49.03 103 SER A C 1
ATOM 783 O O . SER A 1 103 ? 17.012 -21.839 -3.780 1.00 49.03 103 SER A O 1
ATOM 785 N N . ASN A 1 104 ? 16.556 -22.636 -5.833 1.00 43.34 104 ASN A N 1
ATOM 786 C CA . ASN A 1 104 ? 17.595 -23.676 -5.876 1.00 43.34 104 ASN A CA 1
ATOM 787 C C . ASN A 1 104 ? 18.760 -23.347 -6.828 1.00 43.34 104 ASN A C 1
ATOM 789 O O . ASN A 1 104 ? 19.725 -24.110 -6.897 1.00 43.34 104 ASN A O 1
ATOM 793 N N . ASP A 1 105 ? 18.714 -22.219 -7.541 1.00 45.09 105 ASP A N 1
ATOM 794 C CA . ASP A 1 105 ? 19.820 -21.783 -8.392 1.00 45.09 105 ASP A CA 1
ATOM 795 C C . ASP A 1 105 ? 20.830 -20.968 -7.574 1.00 45.09 105 ASP A C 1
ATOM 797 O O . ASP A 1 105 ? 20.692 -19.765 -7.352 1.00 45.09 105 ASP A O 1
ATOM 801 N N . ILE A 1 106 ? 21.878 -21.652 -7.115 1.00 43.81 106 ILE A N 1
ATOM 802 C CA . ILE A 1 106 ? 23.022 -21.048 -6.426 1.00 43.81 106 ILE A CA 1
ATOM 803 C C . ILE A 1 106 ? 23.643 -19.963 -7.323 1.00 43.81 106 ILE A C 1
ATOM 805 O O . ILE A 1 106 ? 24.109 -20.228 -8.439 1.00 43.81 106 ILE A O 1
ATOM 809 N N . PHE A 1 107 ? 23.662 -18.731 -6.809 1.00 47.50 107 PHE A N 1
ATOM 810 C CA . PHE A 1 107 ? 24.258 -17.549 -7.427 1.00 47.50 107 PHE A CA 1
ATOM 811 C C . PHE A 1 107 ? 25.763 -17.738 -7.609 1.00 47.50 107 PHE A C 1
ATOM 813 O O . PHE A 1 107 ? 26.577 -17.410 -6.751 1.00 47.50 107 PHE A O 1
ATOM 820 N N . THR A 1 108 ? 26.163 -18.224 -8.776 1.00 43.53 108 THR A N 1
ATOM 821 C CA . THR A 1 108 ? 27.555 -18.138 -9.210 1.00 43.53 108 THR A CA 1
ATOM 822 C C . THR A 1 108 ? 27.701 -16.977 -10.190 1.00 43.53 108 THR A C 1
ATOM 824 O O . THR A 1 108 ? 26.899 -16.807 -11.114 1.00 43.53 108 THR A O 1
ATOM 827 N N . LYS A 1 109 ? 28.761 -16.174 -10.014 1.00 40.91 109 LYS A N 1
ATOM 828 C CA . LYS A 1 109 ? 29.192 -15.097 -10.938 1.00 40.91 109 LYS A CA 1
ATOM 829 C C . LYS A 1 109 ? 29.217 -15.560 -12.406 1.00 40.91 109 LYS A C 1
ATOM 831 O O . LYS A 1 109 ? 28.980 -14.760 -13.306 1.00 40.91 109 LYS A O 1
ATOM 836 N N . ASP A 1 110 ? 29.461 -16.855 -12.614 1.00 38.38 110 ASP A N 1
ATOM 837 C CA . ASP A 1 110 ? 29.568 -17.523 -13.911 1.00 38.38 110 ASP A CA 1
ATOM 838 C C . ASP A 1 110 ? 28.220 -17.995 -14.504 1.00 38.38 110 ASP A C 1
ATOM 840 O O . ASP A 1 110 ? 28.159 -18.351 -15.679 1.00 38.38 110 ASP A O 1
ATOM 844 N N . ARG A 1 111 ? 27.124 -17.983 -13.724 1.00 44.28 111 ARG A N 1
ATOM 845 C CA . ARG A 1 111 ? 25.752 -18.264 -14.195 1.00 44.28 111 ARG A CA 1
ATOM 846 C C . ARG A 1 111 ? 24.900 -17.018 -14.390 1.00 44.28 111 ARG A C 1
ATOM 848 O O . ARG A 1 111 ? 24.067 -17.031 -15.288 1.00 44.28 111 ARG A O 1
ATOM 855 N N . LEU A 1 112 ? 25.157 -15.920 -13.669 1.00 47.88 112 LEU A N 1
ATOM 856 C CA . LEU A 1 112 ? 24.596 -14.613 -14.043 1.00 47.88 112 LEU A CA 1
ATOM 857 C C . LEU A 1 112 ? 24.946 -14.306 -15.504 1.00 47.88 112 LEU A C 1
ATOM 859 O O . LEU A 1 112 ? 24.067 -13.960 -16.275 1.00 47.88 112 LEU A O 1
ATOM 863 N N . SER A 1 113 ? 26.190 -14.539 -15.930 1.00 46.16 113 SER A N 1
ATOM 864 C CA . SER A 1 113 ? 26.617 -14.383 -17.328 1.00 46.16 113 SER A CA 1
ATOM 865 C C . SER A 1 113 ? 25.964 -15.362 -18.318 1.00 46.16 113 SER A C 1
ATOM 867 O O . SER A 1 113 ? 25.866 -15.012 -19.493 1.00 46.16 113 SER A O 1
ATOM 869 N N . ARG A 1 114 ? 25.504 -16.545 -17.877 1.00 42.62 114 ARG A N 1
ATOM 870 C CA . ARG A 1 114 ? 24.891 -17.579 -18.737 1.00 42.62 114 ARG A CA 1
ATOM 871 C C . ARG A 1 114 ? 23.364 -17.488 -18.820 1.00 42.62 114 ARG A C 1
ATOM 873 O O . ARG A 1 114 ? 22.848 -17.618 -19.921 1.00 42.62 114 ARG A O 1
ATOM 880 N N . ASN A 1 115 ? 22.650 -17.161 -17.739 1.00 45.50 115 ASN A N 1
ATOM 881 C CA . ASN A 1 115 ? 21.180 -17.020 -17.748 1.00 45.50 115 ASN A CA 1
ATOM 882 C C . ASN A 1 115 ? 20.691 -15.744 -18.451 1.00 45.50 115 ASN A C 1
ATOM 884 O O . ASN A 1 115 ? 19.528 -15.668 -18.837 1.00 45.50 115 ASN A O 1
ATOM 888 N N . PHE A 1 116 ? 21.561 -14.753 -18.682 1.00 50.47 116 PHE A N 1
ATOM 889 C CA . PHE A 1 116 ? 21.246 -13.697 -19.652 1.00 50.47 116 PHE A CA 1
ATOM 890 C C . PHE A 1 116 ? 21.187 -14.232 -21.094 1.00 50.47 116 PHE A C 1
ATOM 892 O O . PHE A 1 116 ? 20.514 -13.614 -21.915 1.00 50.47 116 PHE A O 1
ATOM 899 N N . ASN A 1 117 ? 21.835 -15.372 -21.385 1.00 42.69 117 ASN A N 1
ATOM 900 C CA . ASN A 1 117 ? 22.095 -15.833 -22.750 1.00 42.69 117 ASN A CA 1
ATOM 901 C C . ASN A 1 117 ? 21.639 -17.261 -23.105 1.00 42.69 117 ASN A C 1
ATOM 903 O O . ASN A 1 117 ? 21.686 -17.570 -24.291 1.00 42.69 117 ASN A O 1
ATOM 907 N N . HIS A 1 118 ? 21.190 -18.129 -22.190 1.00 41.84 118 HIS A N 1
ATOM 908 C CA . HIS A 1 118 ? 20.549 -19.392 -22.592 1.00 41.84 118 HIS A CA 1
ATOM 909 C C . HIS A 1 118 ? 19.797 -20.122 -21.459 1.00 41.84 118 HIS A C 1
ATOM 911 O O . HIS A 1 118 ? 20.345 -20.330 -20.381 1.00 41.84 118 HIS A O 1
ATOM 917 N N . ASP A 1 119 ? 18.591 -20.573 -21.824 1.00 39.25 119 ASP A N 1
ATOM 918 C CA . ASP A 1 119 ? 17.784 -21.703 -21.327 1.00 39.25 119 ASP A CA 1
ATOM 919 C C . ASP A 1 119 ? 16.665 -21.543 -20.263 1.00 39.25 119 ASP A C 1
ATOM 921 O O . ASP A 1 119 ? 16.875 -21.431 -19.060 1.00 39.25 119 ASP A O 1
ATOM 925 N N . THR A 1 120 ? 15.433 -21.618 -20.810 1.00 43.97 120 THR A N 1
ATOM 926 C CA . THR A 1 120 ? 14.265 -22.438 -20.408 1.00 43.97 120 THR A CA 1
ATOM 927 C C . THR A 1 120 ? 13.848 -22.376 -18.931 1.00 43.97 120 THR A C 1
ATOM 929 O O . THR A 1 120 ? 14.207 -23.245 -18.150 1.00 43.97 120 THR A O 1
ATOM 932 N N . HIS A 1 121 ? 13.063 -21.388 -18.479 1.00 42.97 121 HIS A N 1
ATOM 933 C CA . HIS A 1 121 ? 11.596 -21.553 -18.492 1.00 42.97 121 HIS A CA 1
ATOM 934 C C . HIS A 1 121 ? 10.762 -20.248 -18.396 1.00 42.97 121 HIS A C 1
ATOM 936 O O . HIS A 1 121 ? 9.563 -20.295 -18.133 1.00 42.97 121 HIS A O 1
ATOM 942 N N . SER A 1 122 ? 11.325 -19.063 -18.667 1.00 52.00 122 SER A N 1
ATOM 943 C CA . SER A 1 122 ? 10.504 -17.865 -18.942 1.00 52.00 122 SER A CA 1
ATOM 944 C C . SER A 1 122 ? 11.272 -16.833 -19.772 1.00 52.00 122 SER A C 1
ATOM 946 O O . SER A 1 122 ? 12.055 -16.039 -19.256 1.00 52.00 122 SER A O 1
ATOM 948 N N . THR A 1 123 ? 11.039 -16.855 -21.083 1.00 72.25 123 THR A N 1
ATOM 949 C CA . THR A 1 123 ? 11.626 -15.954 -22.093 1.00 72.25 123 THR A CA 1
ATOM 950 C C . THR A 1 123 ? 10.938 -14.590 -22.160 1.00 72.25 123 THR A C 1
ATOM 952 O O . THR A 1 123 ? 11.241 -13.797 -23.048 1.00 72.25 123 THR A O 1
ATOM 955 N N . ILE A 1 124 ? 9.982 -14.323 -21.269 1.00 89.38 124 ILE A N 1
ATOM 956 C CA . ILE A 1 124 ? 9.187 -13.096 -21.293 1.00 89.38 124 ILE A CA 1
ATOM 957 C C . ILE A 1 124 ? 10.091 -11.934 -20.859 1.00 89.38 124 ILE A C 1
ATOM 959 O O . ILE A 1 124 ? 10.599 -11.967 -19.731 1.00 89.38 124 ILE A O 1
ATOM 963 N N . PRO A 1 125 ? 10.313 -10.909 -21.705 1.00 93.50 125 PRO A N 1
ATOM 964 C CA . PRO A 1 125 ? 11.108 -9.754 -21.325 1.00 93.50 125 PRO A CA 1
ATOM 965 C C . PRO A 1 125 ? 10.478 -9.039 -20.127 1.00 93.50 125 PRO A C 1
ATOM 967 O O . PRO A 1 125 ? 9.288 -8.712 -20.131 1.00 93.50 125 PRO A O 1
ATOM 970 N N . PHE A 1 126 ? 11.292 -8.789 -19.107 1.00 95.56 126 PHE A N 1
ATOM 971 C CA . PHE A 1 126 ? 10.920 -8.072 -17.897 1.00 95.56 126 PHE A CA 1
ATOM 972 C C . PHE A 1 126 ? 11.590 -6.700 -17.893 1.00 95.56 126 PHE A C 1
ATOM 974 O O . PHE A 1 126 ? 12.803 -6.578 -17.705 1.00 95.56 126 PHE A O 1
ATOM 981 N N . ILE A 1 127 ? 10.796 -5.658 -18.130 1.00 97.62 127 ILE A N 1
ATOM 982 C CA . ILE A 1 127 ? 11.274 -4.287 -18.308 1.00 97.62 127 ILE A CA 1
ATOM 983 C C . ILE A 1 127 ? 10.799 -3.432 -17.136 1.00 97.62 127 ILE A C 1
ATOM 985 O O . ILE A 1 127 ? 9.610 -3.204 -16.946 1.00 97.62 127 ILE A O 1
ATOM 989 N N . GLN A 1 128 ? 11.724 -2.891 -16.362 1.00 98.12 128 GLN A N 1
ATOM 990 C CA . GLN A 1 128 ? 11.427 -1.889 -15.353 1.00 98.12 128 GLN A CA 1
ATOM 991 C C . GLN A 1 128 ? 11.464 -0.484 -15.953 1.00 98.12 128 GLN A C 1
ATOM 993 O O . GLN A 1 128 ? 12.431 -0.107 -16.614 1.00 98.12 128 GLN A O 1
ATOM 998 N N . VAL A 1 129 ? 10.445 0.315 -15.645 1.00 98.25 129 VAL A N 1
ATOM 999 C CA . VAL A 1 129 ? 10.437 1.769 -15.821 1.00 98.25 129 VAL A CA 1
ATOM 1000 C C . VAL A 1 129 ? 10.525 2.393 -14.435 1.00 98.25 129 VAL A C 1
ATOM 1002 O O . VAL A 1 129 ? 9.577 2.327 -13.653 1.00 98.25 129 VAL A O 1
ATOM 1005 N N . GLU A 1 130 ? 11.679 2.975 -14.127 1.00 97.31 130 GLU A N 1
ATOM 1006 C CA . GLU A 1 130 ? 12.009 3.524 -12.815 1.00 97.31 130 GLU A CA 1
ATOM 1007 C C . GLU A 1 130 ? 11.967 5.052 -12.827 1.00 97.31 130 GLU A C 1
ATOM 1009 O O . GLU A 1 130 ? 12.669 5.683 -13.622 1.00 97.31 130 GLU A O 1
ATOM 1014 N N . ARG A 1 131 ? 11.194 5.635 -11.900 1.00 94.88 131 ARG A N 1
ATOM 1015 C CA . ARG A 1 131 ? 11.107 7.088 -11.642 1.00 94.88 131 ARG A CA 1
ATOM 1016 C C . ARG A 1 131 ? 10.942 7.921 -12.922 1.00 94.88 131 ARG A C 1
ATOM 1018 O O . ARG A 1 131 ? 11.741 8.823 -13.191 1.00 94.88 131 ARG A O 1
ATOM 1025 N N . PRO A 1 132 ? 9.915 7.629 -13.739 1.00 95.56 132 PRO A N 1
ATOM 1026 C CA . PRO A 1 132 ? 9.645 8.406 -14.941 1.00 95.56 132 PRO A CA 1
ATOM 1027 C C . PRO A 1 132 ? 9.443 9.890 -14.603 1.00 95.56 132 PRO A C 1
ATOM 1029 O O . PRO A 1 132 ? 8.721 10.227 -13.669 1.00 95.56 132 PRO A O 1
ATOM 1032 N N . GLY A 1 133 ? 10.076 10.773 -15.379 1.00 92.00 133 GLY A N 1
ATOM 1033 C CA . GLY A 1 133 ? 10.039 12.226 -15.169 1.00 92.00 133 GLY A CA 1
ATOM 1034 C C . GLY A 1 133 ? 11.141 12.782 -14.259 1.00 92.00 133 GLY A C 1
ATOM 1035 O O . GLY A 1 133 ? 11.344 13.994 -14.250 1.00 92.00 133 GLY A O 1
ATOM 1036 N N . GLU A 1 134 ? 11.887 11.930 -13.551 1.00 94.00 134 GLU A N 1
ATOM 1037 C CA . GLU A 1 134 ? 13.045 12.342 -12.750 1.00 94.00 134 GLU A CA 1
ATOM 1038 C C . GLU A 1 134 ? 14.334 12.367 -13.583 1.00 94.00 134 GLU A C 1
ATOM 1040 O O . GLU A 1 134 ? 14.502 11.609 -14.540 1.00 94.00 134 GLU A O 1
ATOM 1045 N N . VAL A 1 135 ? 15.296 13.207 -13.185 1.00 93.06 135 VAL A N 1
ATOM 1046 C CA . VAL A 1 135 ? 16.599 13.346 -13.874 1.00 93.06 135 VAL A CA 1
ATOM 1047 C C . VAL A 1 135 ? 17.418 12.047 -13.841 1.00 93.06 135 VAL A C 1
ATOM 1049 O O . VAL A 1 135 ? 18.214 11.778 -14.747 1.00 93.06 135 VAL A O 1
ATOM 1052 N N . ASP A 1 136 ? 17.234 11.240 -12.796 1.00 93.50 136 ASP A N 1
ATOM 1053 C CA . ASP A 1 136 ? 17.846 9.922 -12.633 1.00 93.50 136 ASP A CA 1
ATOM 1054 C C . ASP A 1 136 ? 16.887 8.761 -12.948 1.00 93.50 136 ASP A C 1
ATOM 1056 O O . ASP A 1 136 ? 17.186 7.614 -12.613 1.00 93.50 136 ASP A O 1
ATOM 1060 N N . GLY A 1 137 ? 15.764 9.046 -13.616 1.00 96.38 137 GLY A N 1
ATOM 1061 C CA . GLY A 1 137 ? 14.847 8.038 -14.133 1.00 96.38 137 GLY A CA 1
ATOM 1062 C C . GLY A 1 137 ? 15.493 7.155 -15.205 1.00 96.38 137 GLY A C 1
ATOM 1063 O O . GLY A 1 137 ? 16.366 7.585 -15.971 1.00 96.38 137 GLY A O 1
ATOM 1064 N N . SER A 1 138 ? 15.067 5.895 -15.269 1.00 97.44 138 SER A N 1
ATOM 1065 C CA . SER A 1 138 ? 15.707 4.891 -16.126 1.00 97.44 138 SER A CA 1
ATOM 1066 C C . SER A 1 138 ? 14.759 3.799 -16.606 1.00 97.44 138 SER A C 1
ATOM 1068 O O . SER A 1 138 ? 13.728 3.546 -15.988 1.00 97.44 138 SER A O 1
ATOM 1070 N N . VAL A 1 139 ? 15.141 3.131 -17.692 1.00 98.06 139 VAL A N 1
ATOM 1071 C CA . VAL A 1 139 ? 14.522 1.892 -18.171 1.00 98.06 139 VAL A CA 1
ATOM 1072 C C . VAL A 1 139 ? 15.562 0.778 -18.117 1.00 98.06 139 VAL A C 1
ATOM 1074 O O . VAL A 1 139 ? 16.697 0.965 -18.557 1.00 98.06 139 VAL A O 1
ATOM 1077 N N . ILE A 1 140 ? 15.188 -0.370 -17.557 1.00 96.56 140 ILE A N 1
ATOM 1078 C CA . ILE A 1 140 ? 16.074 -1.524 -17.373 1.00 96.56 140 ILE A CA 1
ATOM 1079 C C . ILE A 1 140 ? 15.348 -2.759 -17.886 1.00 96.56 140 ILE A C 1
ATOM 1081 O O . ILE A 1 140 ? 14.265 -3.067 -17.403 1.00 96.56 140 ILE A O 1
ATOM 1085 N N . GLN A 1 141 ? 15.939 -3.484 -18.831 1.00 95.19 141 GLN A N 1
ATOM 1086 C CA . GLN A 1 141 ? 15.457 -4.809 -19.215 1.00 95.19 141 GLN A CA 1
ATOM 1087 C C . GLN A 1 141 ? 16.289 -5.855 -18.474 1.00 95.19 141 GLN A C 1
ATOM 1089 O O . GLN A 1 141 ? 17.485 -5.965 -18.716 1.00 95.19 141 GLN A O 1
ATOM 1094 N N . TRP A 1 142 ? 15.671 -6.581 -17.545 1.00 91.44 142 TRP A N 1
ATOM 1095 C CA . TRP A 1 142 ? 16.369 -7.450 -16.593 1.00 91.44 142 TRP A CA 1
ATOM 1096 C C . TRP A 1 142 ? 16.780 -8.813 -17.145 1.00 91.44 142 TRP A C 1
ATOM 1098 O O . TRP A 1 142 ? 17.608 -9.472 -16.526 1.00 91.44 142 TRP A O 1
ATOM 1108 N N . ASN A 1 143 ? 16.218 -9.252 -18.268 1.00 86.62 143 ASN A N 1
ATOM 1109 C CA . ASN A 1 143 ? 16.538 -10.521 -18.915 1.00 86.62 143 ASN A CA 1
ATOM 1110 C C . ASN A 1 143 ? 16.533 -10.403 -20.442 1.00 86.62 143 ASN A C 1
ATOM 1112 O O . ASN A 1 143 ? 15.845 -9.560 -21.024 1.00 86.62 143 ASN A O 1
ATOM 1116 N N . GLY A 1 144 ? 17.288 -11.299 -21.077 1.00 80.00 144 GLY A N 1
ATOM 1117 C CA . GLY A 1 144 ? 17.485 -11.324 -22.522 1.00 80.00 144 GLY A CA 1
ATOM 1118 C C . GLY A 1 144 ? 18.282 -10.130 -23.053 1.00 80.00 144 GLY A C 1
ATOM 1119 O O . GLY A 1 144 ? 18.692 -9.235 -22.313 1.00 80.00 144 GLY A O 1
ATOM 1120 N N . GLU A 1 145 ? 18.486 -10.130 -24.366 1.00 79.31 145 GLU A N 1
ATOM 1121 C CA . GLU A 1 145 ? 19.146 -9.037 -25.080 1.00 79.31 145 GLU A CA 1
ATOM 1122 C C . GLU A 1 145 ? 18.246 -7.801 -25.174 1.00 79.31 145 GLU A C 1
ATOM 1124 O O . GLU A 1 145 ? 17.017 -7.908 -25.253 1.00 79.31 145 GLU A O 1
ATOM 1129 N N . LEU A 1 146 ? 18.864 -6.617 -25.185 1.00 78.44 146 LEU A N 1
ATOM 1130 C CA . LEU A 1 146 ? 18.148 -5.343 -25.228 1.00 78.44 146 LEU A CA 1
ATOM 1131 C C . LEU A 1 146 ? 17.243 -5.270 -26.466 1.00 78.44 146 LEU A C 1
ATOM 1133 O O . LEU A 1 146 ? 17.716 -5.268 -27.602 1.00 78.44 146 LEU A O 1
ATOM 1137 N N . SER A 1 147 ? 15.933 -5.193 -26.238 1.00 83.75 147 SER A N 1
ATOM 1138 C CA . SER A 1 147 ? 14.954 -5.155 -27.323 1.00 83.75 147 SER A CA 1
ATOM 1139 C C . SER A 1 147 ? 14.786 -3.749 -27.913 1.00 83.75 147 SER A C 1
ATOM 1141 O O . SER A 1 147 ? 14.872 -2.741 -27.206 1.00 83.75 147 SER A O 1
ATOM 1143 N N . GLU A 1 148 ? 14.434 -3.670 -29.203 1.00 91.12 148 GLU A N 1
ATOM 1144 C CA . GLU A 1 148 ? 14.042 -2.405 -29.851 1.00 91.12 148 GLU A CA 1
ATOM 1145 C C . GLU A 1 148 ? 12.875 -1.716 -29.121 1.00 91.12 148 GLU A C 1
ATOM 1147 O O . GLU A 1 148 ? 12.765 -0.487 -29.120 1.00 91.12 148 GLU A O 1
ATOM 1152 N N . LEU A 1 149 ? 12.008 -2.507 -28.475 1.00 92.31 149 LEU A N 1
ATOM 1153 C CA . LEU A 1 149 ? 10.917 -2.010 -27.646 1.00 92.31 149 LEU A CA 1
ATOM 1154 C C . LEU A 1 149 ? 11.455 -1.211 -26.453 1.00 92.31 149 LEU A C 1
ATOM 1156 O O . LEU A 1 149 ? 10.996 -0.091 -26.236 1.00 92.31 149 LEU A O 1
ATOM 1160 N N . THR A 1 150 ? 12.444 -1.735 -25.724 1.00 94.19 150 THR A N 1
ATOM 1161 C CA . THR A 1 150 ? 13.063 -1.053 -24.576 1.00 94.19 150 THR A CA 1
ATOM 1162 C C . THR A 1 150 ? 13.647 0.300 -24.979 1.00 94.19 150 THR A C 1
ATOM 1164 O O . THR A 1 150 ? 13.329 1.318 -24.360 1.00 94.19 150 THR A O 1
ATOM 1167 N N . ASP A 1 151 ? 14.415 0.344 -26.070 1.00 94.75 151 ASP A N 1
ATOM 1168 C CA . ASP A 1 151 ? 14.988 1.589 -26.597 1.00 94.75 151 ASP A CA 1
ATOM 1169 C C . ASP A 1 151 ? 13.914 2.592 -27.028 1.00 94.75 151 ASP A C 1
ATOM 1171 O O . ASP A 1 151 ? 14.033 3.801 -26.798 1.00 94.75 151 ASP A O 1
ATOM 1175 N N . LYS A 1 152 ? 12.848 2.106 -27.668 1.00 96.31 152 LYS A N 1
ATOM 1176 C CA . LYS A 1 152 ? 11.739 2.950 -28.114 1.00 96.31 152 LYS A CA 1
ATOM 1177 C C . LYS A 1 152 ? 10.970 3.535 -26.931 1.00 96.31 152 LYS A C 1
ATOM 1179 O O . LYS A 1 152 ? 10.679 4.731 -26.946 1.00 96.31 152 LYS A O 1
ATOM 1184 N N . ILE A 1 153 ? 10.681 2.738 -25.901 1.00 96.31 153 ILE A N 1
ATOM 1185 C CA . ILE A 1 153 ? 10.016 3.203 -24.677 1.00 96.31 153 ILE A CA 1
ATOM 1186 C C . ILE A 1 153 ? 10.894 4.206 -23.927 1.00 96.31 153 ILE A C 1
ATOM 1188 O O . ILE A 1 153 ? 10.405 5.271 -23.552 1.00 96.31 153 ILE A O 1
ATOM 1192 N N . ALA A 1 154 ? 12.193 3.934 -23.783 1.00 96.75 154 ALA A N 1
ATOM 1193 C CA . ALA A 1 154 ? 13.127 4.861 -23.153 1.00 96.75 154 ALA A CA 1
ATOM 1194 C C . ALA A 1 154 ? 13.163 6.219 -23.873 1.00 96.75 154 ALA A C 1
ATOM 1196 O O . ALA A 1 154 ? 13.075 7.260 -23.225 1.00 96.75 154 ALA A O 1
ATOM 1197 N N . LYS A 1 155 ? 13.188 6.231 -25.213 1.00 97.00 155 LYS A N 1
ATOM 1198 C CA . LYS A 1 155 ? 13.117 7.471 -26.008 1.00 97.00 155 LYS A CA 1
ATOM 1199 C C . LYS A 1 155 ? 11.796 8.216 -25.817 1.00 97.00 155 LYS A C 1
ATOM 1201 O O . LYS A 1 155 ? 11.815 9.425 -25.607 1.00 97.00 155 LYS A O 1
ATOM 1206 N N . LEU A 1 156 ? 10.662 7.514 -25.873 1.00 96.81 156 LEU A N 1
ATOM 1207 C CA . LEU A 1 156 ? 9.331 8.122 -25.729 1.00 96.81 156 LEU A CA 1
ATOM 1208 C C . LEU A 1 156 ? 9.102 8.718 -24.335 1.00 96.81 156 LEU A C 1
ATOM 1210 O O . LEU A 1 156 ? 8.420 9.732 -24.211 1.00 96.81 156 LEU A O 1
ATOM 1214 N N . LEU A 1 157 ? 9.688 8.112 -23.301 1.00 95.88 157 LEU A N 1
ATOM 1215 C CA . LEU A 1 157 ? 9.613 8.591 -21.921 1.00 95.88 157 LEU A CA 1
ATOM 1216 C C . LEU A 1 157 ? 10.763 9.538 -21.537 1.00 95.88 157 LEU A C 1
ATOM 1218 O O . LEU A 1 157 ? 10.765 10.053 -20.421 1.00 95.88 157 LEU A O 1
ATOM 1222 N N . ASN A 1 158 ? 11.718 9.782 -22.444 1.00 96.25 158 ASN A N 1
ATOM 1223 C CA . ASN A 1 158 ? 12.946 10.543 -22.194 1.00 96.25 158 ASN A CA 1
ATOM 1224 C C . ASN A 1 158 ? 13.750 10.012 -20.985 1.00 96.25 158 ASN A C 1
ATOM 1226 O O . ASN A 1 158 ? 14.151 10.765 -20.098 1.00 96.25 158 ASN A O 1
ATOM 1230 N N . LEU A 1 159 ? 13.965 8.696 -20.946 1.00 96.94 159 LEU A N 1
ATOM 1231 C CA . LEU A 1 159 ? 14.668 7.981 -19.880 1.00 96.94 159 LEU A CA 1
ATOM 1232 C C . LEU A 1 159 ? 15.968 7.356 -20.382 1.00 96.94 159 LEU A C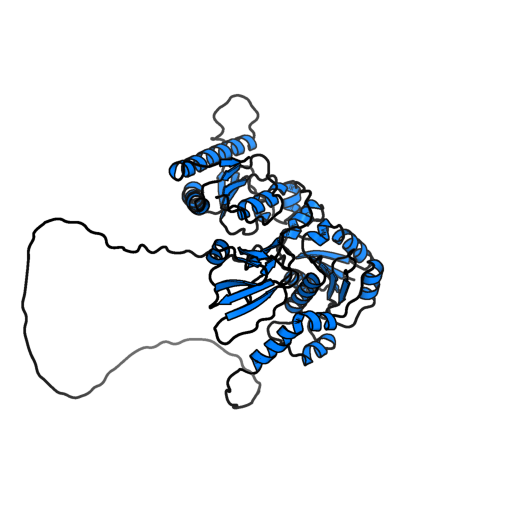 1
ATOM 1234 O O . LEU A 1 159 ? 16.122 7.037 -21.562 1.00 96.94 159 LEU A O 1
ATOM 1238 N N . LYS A 1 160 ? 16.910 7.146 -19.460 1.00 95.94 160 LYS A N 1
ATOM 1239 C CA . LYS A 1 160 ? 18.175 6.463 -19.755 1.00 95.94 160 LYS A CA 1
ATOM 1240 C C . LYS A 1 160 ? 17.980 4.952 -19.710 1.00 95.94 160 LYS A C 1
ATOM 1242 O O . LYS A 1 160 ? 17.435 4.440 -18.736 1.00 95.94 160 LYS A O 1
ATOM 1247 N N . VAL A 1 161 ? 18.476 4.240 -20.717 1.00 96.69 161 VAL A N 1
ATOM 1248 C CA . VAL A 1 161 ? 18.591 2.777 -20.653 1.00 96.69 161 VAL A CA 1
ATOM 1249 C C . VAL A 1 161 ? 19.811 2.421 -19.807 1.00 96.69 161 VAL A C 1
ATOM 1251 O O . VAL A 1 161 ? 20.887 2.986 -20.015 1.00 96.69 161 VAL A O 1
ATOM 1254 N N . LEU A 1 162 ? 19.648 1.515 -18.843 1.00 94.75 162 LEU A N 1
ATOM 1255 C CA . LEU A 1 162 ? 20.737 1.021 -17.999 1.00 94.75 162 LEU A CA 1
ATOM 1256 C C . LEU A 1 162 ? 20.921 -0.488 -18.168 1.00 94.75 162 LEU A C 1
ATOM 1258 O O . LEU A 1 162 ? 19.951 -1.231 -18.296 1.00 94.75 162 LEU A O 1
ATOM 1262 N N . ASP A 1 163 ? 22.180 -0.928 -18.118 1.00 88.31 163 ASP A N 1
ATOM 1263 C CA . ASP A 1 163 ? 22.551 -2.344 -18.138 1.00 88.31 163 ASP A CA 1
ATOM 1264 C C . ASP A 1 163 ? 22.372 -2.969 -16.736 1.00 88.31 163 ASP A C 1
ATOM 1266 O O . ASP A 1 163 ? 23.028 -2.512 -15.784 1.00 88.31 163 ASP A O 1
ATOM 1270 N N . PRO A 1 164 ? 21.550 -4.031 -16.591 1.00 88.75 164 PRO A N 1
ATOM 1271 C CA . PRO A 1 164 ? 21.389 -4.768 -15.338 1.00 88.75 164 PRO A CA 1
ATOM 1272 C C . PRO A 1 164 ? 22.711 -5.168 -14.683 1.00 88.75 164 PRO A C 1
ATOM 1274 O O . PRO A 1 164 ? 22.845 -5.072 -13.462 1.00 88.75 164 PRO A O 1
ATOM 1277 N N . LYS A 1 165 ? 23.723 -5.567 -15.468 1.00 84.00 165 LYS A N 1
ATOM 1278 C CA . LYS A 1 165 ? 25.017 -6.027 -14.933 1.00 84.00 165 LYS A CA 1
ATOM 1279 C C . LYS A 1 165 ? 25.730 -4.921 -14.159 1.00 84.00 165 LYS A C 1
ATOM 1281 O O . LYS A 1 165 ? 26.364 -5.183 -13.136 1.00 84.00 165 LYS A O 1
ATOM 1286 N N . THR A 1 166 ? 25.592 -3.676 -14.613 1.00 85.06 166 THR A N 1
ATOM 1287 C CA . THR A 1 166 ? 26.173 -2.506 -13.942 1.00 85.06 166 THR A CA 1
ATOM 1288 C C . THR A 1 166 ? 25.495 -2.243 -12.598 1.00 85.06 166 THR A C 1
ATOM 1290 O O . THR A 1 166 ? 26.170 -1.920 -11.621 1.00 85.06 166 THR A O 1
ATOM 1293 N N . ILE A 1 167 ? 24.175 -2.425 -12.524 1.00 85.38 167 ILE A N 1
ATOM 1294 C CA . ILE A 1 167 ? 23.390 -2.266 -11.293 1.00 85.38 167 ILE A CA 1
ATOM 1295 C C . ILE A 1 167 ? 23.752 -3.362 -10.287 1.00 85.38 167 ILE A C 1
ATOM 1297 O O . ILE A 1 167 ? 24.084 -3.061 -9.140 1.00 85.38 167 ILE A O 1
ATOM 1301 N N . ILE A 1 168 ? 23.759 -4.621 -10.735 1.00 82.06 168 ILE A N 1
ATOM 1302 C CA . ILE A 1 168 ? 24.078 -5.786 -9.902 1.00 82.06 168 ILE A CA 1
ATOM 1303 C C . ILE A 1 168 ? 25.478 -5.642 -9.299 1.00 82.06 168 ILE A C 1
ATOM 1305 O O . ILE A 1 168 ? 25.646 -5.714 -8.085 1.00 82.06 168 ILE A O 1
ATOM 1309 N N . LYS A 1 169 ? 26.480 -5.326 -10.127 1.00 79.38 169 LYS A N 1
ATOM 1310 C CA . LYS A 1 169 ? 27.858 -5.118 -9.661 1.00 79.38 169 LYS A CA 1
ATOM 1311 C C . LYS A 1 169 ? 27.984 -3.976 -8.650 1.00 79.38 169 LYS A C 1
ATOM 1313 O O . LYS A 1 169 ? 28.868 -4.016 -7.805 1.00 79.38 169 LYS A O 1
ATOM 1318 N N . LYS A 1 170 ? 27.151 -2.940 -8.762 1.00 80.06 170 LYS A N 1
ATOM 1319 C CA . LYS A 1 170 ? 27.234 -1.747 -7.913 1.00 80.06 170 LYS A CA 1
ATOM 1320 C C . LYS A 1 170 ? 26.599 -1.944 -6.538 1.00 80.06 170 LYS A C 1
ATOM 1322 O O . LYS A 1 170 ? 27.089 -1.362 -5.574 1.00 80.06 170 LYS A O 1
ATOM 1327 N N . TYR A 1 171 ? 25.503 -2.697 -6.458 1.00 75.38 171 TYR A N 1
ATOM 1328 C CA . TYR A 1 171 ? 24.689 -2.780 -5.238 1.00 75.38 171 TYR A CA 1
ATOM 1329 C C . TYR A 1 171 ? 24.660 -4.165 -4.590 1.00 75.38 171 TYR A C 1
ATOM 1331 O O . TYR A 1 171 ? 24.276 -4.263 -3.431 1.00 75.38 171 TYR A O 1
ATOM 1339 N N . PHE A 1 172 ? 25.076 -5.210 -5.308 1.00 71.00 172 PHE A N 1
ATOM 1340 C CA . PHE A 1 172 ? 24.943 -6.607 -4.885 1.00 71.00 172 PHE A CA 1
ATOM 1341 C C . PHE A 1 172 ? 26.262 -7.387 -4.958 1.00 71.00 172 PHE A C 1
ATOM 1343 O O . PHE A 1 172 ? 26.261 -8.609 -4.836 1.00 71.00 172 PHE A O 1
ATOM 1350 N N . SER A 1 173 ? 27.400 -6.712 -5.154 1.00 64.69 173 SER A N 1
ATOM 1351 C CA . SER A 1 173 ? 28.718 -7.358 -5.223 1.00 64.69 173 SER A CA 1
ATOM 1352 C C . SER A 1 173 ? 29.026 -8.207 -3.986 1.00 64.69 173 SER A C 1
ATOM 1354 O O . SER A 1 173 ? 29.493 -9.331 -4.138 1.00 64.69 173 SER A O 1
ATOM 1356 N N . ASP A 1 174 ? 28.673 -7.724 -2.794 1.00 54.84 174 ASP A N 1
ATOM 1357 C CA . ASP A 1 174 ? 28.936 -8.440 -1.542 1.00 54.84 174 ASP A CA 1
ATOM 1358 C C . ASP A 1 174 ? 27.915 -9.567 -1.287 1.00 54.84 174 ASP A C 1
ATOM 1360 O O . ASP A 1 174 ? 28.245 -10.543 -0.621 1.00 54.84 174 ASP A O 1
ATOM 1364 N N . GLU A 1 175 ? 26.679 -9.477 -1.803 1.00 54.72 175 GLU A N 1
ATOM 1365 C CA . GLU A 1 175 ? 25.698 -10.580 -1.718 1.00 54.72 175 GLU A CA 1
ATOM 1366 C C . GLU A 1 175 ? 26.159 -11.777 -2.563 1.00 54.72 175 GLU A C 1
ATOM 1368 O O . GLU A 1 175 ? 26.092 -12.917 -2.110 1.00 54.72 175 GLU A O 1
ATOM 1373 N N . ILE A 1 176 ? 26.704 -11.502 -3.753 1.00 54.56 176 ILE A N 1
ATOM 1374 C CA . ILE A 1 176 ? 27.224 -12.521 -4.673 1.00 54.56 176 ILE A CA 1
ATOM 1375 C C . ILE A 1 176 ? 28.478 -13.199 -4.106 1.00 54.56 176 ILE A C 1
ATOM 1377 O O . ILE A 1 176 ? 28.658 -14.400 -4.290 1.00 54.56 176 ILE A O 1
ATOM 1381 N N . ASP A 1 177 ? 29.342 -12.449 -3.419 1.00 45.38 177 ASP A N 1
ATOM 1382 C CA . ASP A 1 177 ? 30.556 -13.005 -2.815 1.00 45.38 177 ASP A CA 1
ATOM 1383 C C . ASP A 1 177 ? 30.249 -13.781 -1.508 1.00 45.38 177 ASP A C 1
ATOM 1385 O O . ASP A 1 177 ? 30.865 -14.812 -1.254 1.00 45.38 177 ASP A O 1
ATOM 1389 N N . ASN A 1 178 ? 29.229 -13.386 -0.730 1.00 42.81 178 ASN A N 1
ATOM 1390 C CA . ASN A 1 178 ? 28.809 -14.115 0.479 1.00 42.81 178 ASN A CA 1
ATOM 1391 C C . ASN A 1 178 ? 28.021 -15.408 0.190 1.00 42.81 178 ASN A C 1
ATOM 1393 O O . ASN A 1 178 ? 28.149 -16.372 0.944 1.00 42.81 178 ASN A O 1
ATOM 1397 N N . GLU A 1 179 ? 27.211 -15.468 -0.876 1.00 41.19 179 GLU A N 1
ATOM 1398 C CA . GLU A 1 179 ? 26.555 -16.726 -1.284 1.00 41.19 179 GLU A CA 1
ATOM 1399 C C . GLU A 1 179 ? 27.588 -17.780 -1.734 1.00 41.19 179 GLU A C 1
ATOM 1401 O O . GLU A 1 179 ? 27.362 -18.970 -1.527 1.00 41.19 179 GLU A O 1
ATOM 1406 N N . LEU A 1 180 ? 28.761 -17.360 -2.232 1.00 33.84 180 LEU A N 1
ATOM 1407 C CA . LEU A 1 180 ? 29.887 -18.252 -2.537 1.00 33.84 180 LEU A CA 1
ATOM 1408 C C . LEU A 1 180 ? 30.550 -18.808 -1.264 1.00 33.84 180 LEU A C 1
ATOM 1410 O O . LEU A 1 180 ? 30.785 -20.016 -1.197 1.00 33.84 180 LEU A O 1
ATOM 1414 N N . ASP A 1 181 ? 30.779 -17.981 -0.239 1.00 29.52 181 ASP A N 1
ATOM 1415 C CA . ASP A 1 181 ? 31.395 -18.403 1.035 1.00 29.52 181 ASP A CA 1
ATOM 1416 C C . ASP A 1 181 ? 30.520 -19.376 1.852 1.00 29.52 181 ASP A C 1
ATOM 1418 O O . ASP A 1 181 ? 31.042 -20.200 2.609 1.00 29.52 181 ASP A O 1
ATOM 1422 N N . ILE A 1 182 ? 29.192 -19.343 1.673 1.00 32.12 182 ILE A N 1
ATOM 1423 C CA . ILE A 1 182 ? 28.263 -20.309 2.291 1.00 32.12 182 ILE A CA 1
ATOM 1424 C C . ILE A 1 182 ? 28.405 -21.701 1.648 1.00 32.12 182 ILE A C 1
ATOM 1426 O O . ILE A 1 182 ? 28.270 -22.709 2.338 1.00 32.12 182 ILE A O 1
ATOM 1430 N N . THR A 1 183 ? 28.747 -21.778 0.359 1.00 29.78 183 THR A N 1
ATOM 1431 C CA . THR A 1 183 ? 29.007 -23.052 -0.342 1.00 29.78 183 THR A CA 1
ATOM 1432 C C . THR A 1 183 ? 30.383 -23.659 -0.055 1.00 29.78 183 THR A C 1
ATOM 1434 O O . THR A 1 183 ? 30.552 -24.859 -0.251 1.00 29.78 183 THR A O 1
ATOM 1437 N N . PHE A 1 184 ? 31.363 -22.878 0.414 1.00 27.78 184 PHE A N 1
ATOM 1438 C CA . PHE A 1 184 ? 32.726 -23.372 0.676 1.00 27.78 184 PHE A CA 1
ATOM 1439 C C . PHE A 1 184 ? 32.990 -23.793 2.131 1.00 27.78 184 PHE A C 1
ATOM 1441 O O . PHE A 1 184 ? 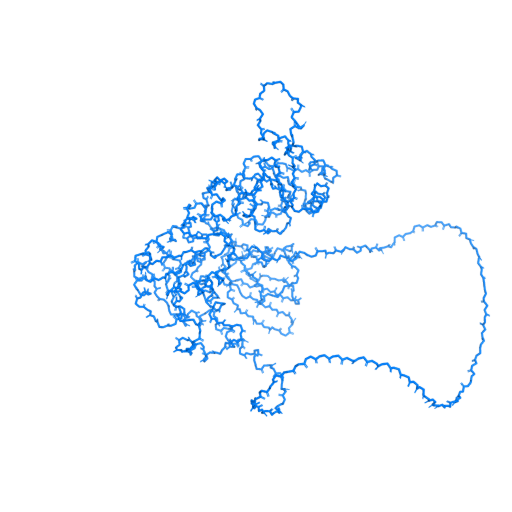33.999 -24.444 2.388 1.00 27.78 184 PHE A O 1
ATOM 1448 N N . ASN A 1 185 ? 32.080 -23.494 3.064 1.00 27.45 185 ASN A N 1
ATOM 1449 C CA . ASN A 1 185 ? 32.161 -23.925 4.468 1.00 27.45 185 ASN A CA 1
ATOM 1450 C C . ASN A 1 185 ? 31.184 -25.070 4.803 1.00 27.45 185 ASN A C 1
ATOM 1452 O O . ASN A 1 185 ? 30.688 -25.169 5.925 1.00 27.45 185 ASN A O 1
ATOM 1456 N N . GLY A 1 186 ? 30.893 -25.930 3.824 1.00 30.11 186 GLY A N 1
ATOM 1457 C CA . GLY A 1 186 ? 30.304 -27.241 4.071 1.00 30.11 186 GLY A CA 1
ATOM 1458 C C . GLY A 1 186 ? 31.410 -28.223 4.433 1.00 30.11 186 GLY A C 1
ATOM 1459 O O . GLY A 1 186 ? 32.219 -28.578 3.577 1.00 30.1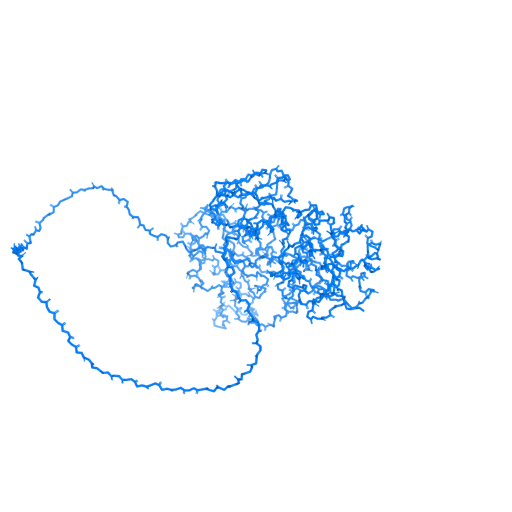1 186 GLY A O 1
ATOM 1460 N N . ASP A 1 187 ? 31.455 -28.629 5.701 1.00 28.20 187 ASP A N 1
ATOM 1461 C CA . ASP A 1 187 ? 32.313 -29.710 6.171 1.00 28.20 187 ASP A CA 1
ATOM 1462 C C . ASP A 1 187 ? 32.218 -30.929 5.244 1.00 28.20 187 ASP A C 1
ATOM 1464 O O . ASP A 1 187 ? 31.144 -31.365 4.825 1.00 28.20 187 ASP A O 1
ATOM 1468 N N . SER A 1 188 ? 33.393 -31.473 4.946 1.00 27.84 188 SER A N 1
ATOM 1469 C CA . SER A 1 188 ? 33.619 -32.700 4.201 1.00 27.84 188 SER A CA 1
ATOM 1470 C C . SER A 1 188 ? 32.703 -33.839 4.656 1.00 27.84 188 SER A C 1
ATOM 1472 O O . SER A 1 188 ? 32.846 -34.341 5.773 1.00 27.84 188 SER A O 1
ATOM 1474 N N . ILE A 1 189 ? 31.864 -34.336 3.751 1.00 26.09 189 ILE A N 1
ATOM 1475 C CA . ILE A 1 189 ? 31.438 -35.734 3.771 1.00 26.09 189 ILE A CA 1
ATOM 1476 C C . ILE A 1 189 ? 32.035 -36.372 2.522 1.00 26.09 189 ILE A C 1
ATOM 1478 O O . ILE A 1 189 ? 31.819 -35.910 1.404 1.00 26.09 189 ILE A O 1
ATOM 1482 N N . GLN A 1 190 ? 32.882 -37.369 2.764 1.00 26.02 190 GLN A N 1
ATOM 1483 C CA . GLN A 1 190 ? 33.582 -38.149 1.756 1.00 26.02 190 GLN A CA 1
ATOM 1484 C C . GLN A 1 190 ? 32.607 -38.810 0.779 1.00 26.02 190 GLN A C 1
ATOM 1486 O O . GLN A 1 190 ? 31.558 -39.316 1.177 1.00 26.02 190 GLN A O 1
ATOM 1491 N N . ASP A 1 191 ? 33.036 -38.837 -0.481 1.00 25.42 191 ASP A N 1
ATOM 1492 C CA . ASP A 1 191 ? 32.512 -39.663 -1.560 1.00 25.42 191 ASP A CA 1
ATOM 1493 C C . ASP A 1 191 ? 32.195 -41.097 -1.111 1.00 25.42 191 ASP A C 1
ATOM 1495 O O . ASP A 1 191 ? 33.025 -41.778 -0.507 1.00 25.42 191 ASP A O 1
ATOM 1499 N N . SER A 1 192 ? 31.032 -41.600 -1.521 1.00 24.91 192 SER A N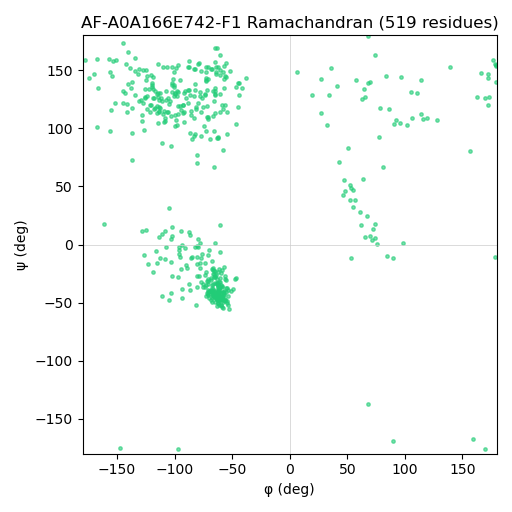 1
ATOM 1500 C CA . SER A 1 192 ? 30.962 -42.913 -2.170 1.00 24.91 192 SER A CA 1
ATOM 1501 C C . SER A 1 192 ? 29.717 -43.015 -3.059 1.00 24.91 192 SER A C 1
ATOM 1503 O O . SER A 1 192 ? 28.582 -42.974 -2.599 1.00 24.91 192 SER A O 1
ATOM 1505 N N . ASP A 1 193 ? 30.015 -43.152 -4.350 1.00 23.97 193 ASP A N 1
ATOM 1506 C CA . ASP A 1 193 ? 29.360 -44.030 -5.322 1.00 23.97 193 ASP A CA 1
ATOM 1507 C C . ASP A 1 193 ? 27.997 -43.639 -5.929 1.00 23.97 193 ASP A C 1
ATOM 1509 O O . ASP A 1 193 ? 26.915 -43.975 -5.464 1.00 23.97 193 ASP A O 1
ATOM 1513 N N . VAL A 1 194 ? 28.104 -42.965 -7.082 1.00 24.98 194 VAL A N 1
ATOM 1514 C CA . VAL A 1 194 ? 27.731 -43.479 -8.420 1.00 24.98 194 VAL A CA 1
ATOM 1515 C C . VAL A 1 194 ? 26.637 -44.563 -8.461 1.00 24.98 194 VAL A C 1
ATOM 1517 O O . VAL A 1 194 ? 26.901 -45.719 -8.155 1.00 24.98 194 VAL A O 1
ATOM 1520 N N . ALA A 1 195 ? 25.473 -44.228 -9.027 1.00 21.75 195 ALA A N 1
ATOM 1521 C CA . ALA A 1 195 ? 24.982 -44.763 -10.310 1.00 21.75 195 ALA A CA 1
ATOM 1522 C C . ALA A 1 195 ? 23.471 -44.527 -10.462 1.00 21.75 195 ALA A C 1
ATOM 1524 O O . ALA A 1 195 ? 22.663 -44.954 -9.644 1.00 21.75 195 ALA A O 1
ATOM 1525 N N . ILE A 1 196 ? 23.105 -43.910 -11.582 1.00 22.69 196 ILE A N 1
ATOM 1526 C CA . ILE A 1 196 ? 21.787 -44.054 -12.197 1.00 22.69 196 ILE A CA 1
ATOM 1527 C C . ILE A 1 196 ? 21.743 -45.443 -12.843 1.00 22.69 196 ILE A C 1
ATOM 1529 O O . ILE A 1 196 ? 22.614 -45.745 -13.658 1.00 22.69 196 ILE A O 1
ATOM 1533 N N . THR A 1 197 ? 20.710 -46.233 -12.553 1.00 22.22 197 THR A N 1
ATOM 1534 C CA . THR A 1 197 ? 20.129 -47.175 -13.520 1.00 22.22 197 THR A CA 1
ATOM 1535 C C . THR A 1 197 ? 18.618 -47.224 -13.347 1.00 22.22 197 THR A C 1
ATOM 1537 O O . THR A 1 197 ? 18.118 -47.383 -12.235 1.00 22.22 197 THR A O 1
ATOM 1540 N N . ASP A 1 198 ? 17.946 -47.075 -14.481 1.00 20.17 198 ASP A N 1
ATOM 1541 C CA . ASP A 1 198 ? 16.508 -47.129 -14.712 1.00 20.17 198 ASP A CA 1
ATOM 1542 C C . ASP A 1 198 ? 15.865 -48.510 -14.443 1.00 20.17 198 ASP A C 1
ATOM 1544 O O . ASP A 1 198 ? 16.552 -49.533 -14.417 1.00 20.17 198 ASP A O 1
ATOM 1548 N N . ILE A 1 199 ? 14.521 -48.480 -14.441 1.00 23.02 199 ILE A N 1
ATOM 1549 C CA . ILE A 1 199 ? 13.526 -49.484 -14.894 1.00 23.02 199 ILE A CA 1
ATOM 1550 C C . ILE A 1 199 ? 12.568 -50.012 -13.805 1.00 23.02 199 ILE A C 1
ATOM 1552 O O . ILE A 1 199 ? 12.954 -50.769 -12.920 1.00 23.02 199 ILE A O 1
ATOM 1556 N N . ASP A 1 200 ? 11.312 -49.565 -13.966 1.00 22.28 200 ASP A N 1
ATOM 1557 C CA . ASP A 1 200 ? 9.998 -50.232 -13.870 1.00 22.28 200 ASP A CA 1
ATOM 1558 C C . ASP A 1 200 ? 9.769 -51.365 -12.850 1.00 22.28 200 ASP A C 1
ATOM 1560 O O . ASP A 1 200 ? 10.445 -52.387 -12.859 1.00 22.28 200 ASP A O 1
ATOM 1564 N N . ASP A 1 201 ? 8.707 -51.256 -12.041 1.00 23.94 201 ASP A N 1
ATOM 1565 C CA . ASP A 1 201 ? 7.405 -51.861 -12.377 1.00 23.94 201 ASP A CA 1
ATOM 1566 C C . ASP A 1 201 ? 6.347 -51.645 -11.274 1.00 23.94 201 ASP A C 1
ATOM 1568 O O . ASP A 1 201 ? 6.636 -51.406 -10.101 1.00 23.94 201 ASP A O 1
ATOM 1572 N N . ASN A 1 202 ? 5.090 -51.698 -11.714 1.00 23.16 202 ASN A N 1
ATOM 1573 C CA . ASN A 1 202 ? 3.851 -51.592 -10.946 1.00 23.16 202 ASN A CA 1
ATOM 1574 C C . ASN A 1 202 ? 3.631 -52.722 -9.914 1.00 23.16 202 ASN A C 1
ATOM 1576 O O . ASN A 1 202 ? 4.219 -53.791 -10.008 1.00 23.16 202 ASN A O 1
ATOM 1580 N N . GLU A 1 203 ? 2.617 -52.486 -9.065 1.00 24.08 203 GLU A N 1
ATOM 1581 C CA . GLU A 1 203 ? 1.689 -53.442 -8.416 1.00 24.08 203 GLU A CA 1
ATOM 1582 C C . GLU A 1 203 ? 1.786 -53.567 -6.876 1.00 24.08 203 GLU A C 1
ATOM 1584 O O . GLU A 1 203 ? 2.827 -53.860 -6.309 1.00 24.08 203 GLU A O 1
ATOM 1589 N N . VAL A 1 204 ? 0.764 -53.124 -6.123 1.00 23.06 204 VAL A N 1
ATOM 1590 C CA . VAL A 1 204 ? -0.472 -53.832 -5.679 1.00 23.06 204 VAL A CA 1
ATOM 1591 C C . VAL A 1 204 ? -0.403 -54.190 -4.178 1.00 23.06 204 VAL A C 1
ATOM 1593 O O . VAL A 1 204 ? 0.343 -55.046 -3.730 1.00 23.06 204 VAL A O 1
ATOM 1596 N N . SER A 1 205 ? -1.223 -53.457 -3.420 1.00 22.59 205 SER A N 1
ATOM 1597 C CA . SER A 1 205 ? -2.071 -53.814 -2.266 1.00 22.59 205 SER A CA 1
ATOM 1598 C C . SER A 1 205 ? -1.774 -54.980 -1.289 1.00 22.59 205 SER A C 1
ATOM 1600 O O . SER A 1 205 ? -1.615 -56.128 -1.681 1.00 22.59 205 SER A O 1
ATOM 1602 N N . GLN A 1 206 ? -2.094 -54.667 -0.020 1.00 22.62 206 GLN A N 1
ATOM 1603 C CA . GLN A 1 206 ? -2.892 -55.443 0.961 1.00 22.62 206 GLN A CA 1
ATOM 1604 C C . GLN A 1 206 ? -2.255 -56.530 1.871 1.00 22.62 206 GLN A C 1
ATOM 1606 O O . GLN A 1 206 ? -2.021 -57.659 1.469 1.00 22.62 206 GLN A O 1
ATOM 1611 N N . SER A 1 207 ? -2.334 -56.231 3.183 1.00 23.19 207 SER A N 1
ATOM 1612 C CA . SER A 1 207 ? -2.965 -57.032 4.269 1.00 23.19 207 SER A CA 1
ATOM 1613 C C . SER A 1 207 ? -2.227 -58.186 4.993 1.00 23.19 207 SER A C 1
ATOM 1615 O O . SER A 1 207 ? -1.514 -58.973 4.387 1.00 23.19 207 SER A O 1
ATOM 1617 N N . GLY A 1 208 ? -2.537 -58.312 6.303 1.00 23.16 208 GLY A N 1
ATOM 1618 C CA . GLY A 1 208 ? -2.293 -59.457 7.219 1.00 23.16 208 GLY A CA 1
ATOM 1619 C C . GLY A 1 208 ? -1.316 -59.108 8.359 1.00 23.16 208 GLY A C 1
ATOM 1620 O O . GLY A 1 208 ? -0.176 -58.793 8.062 1.00 23.16 208 GLY A O 1
ATOM 1621 N N . VAL A 1 209 ? -1.648 -58.944 9.655 1.00 22.98 209 VAL A N 1
ATOM 1622 C CA . VAL A 1 209 ? -2.420 -59.704 10.683 1.00 22.98 209 VAL A CA 1
ATOM 1623 C C . VAL A 1 209 ? -1.748 -61.011 11.155 1.00 22.98 209 VAL A C 1
ATOM 1625 O O . VAL A 1 209 ? -1.274 -61.777 10.327 1.00 22.98 209 VAL A O 1
ATOM 1628 N N . VAL A 1 210 ? -1.855 -61.254 12.483 1.00 24.05 210 VAL A N 1
ATOM 1629 C CA . VAL A 1 210 ? -1.539 -62.440 13.339 1.00 24.05 210 VAL A CA 1
ATOM 1630 C C . VAL A 1 210 ? -0.207 -62.294 14.108 1.00 24.05 210 VAL A C 1
ATOM 1632 O O . VAL A 1 210 ? 0.842 -62.209 13.486 1.00 24.05 210 VAL A O 1
ATOM 1635 N N . LEU A 1 211 ? -0.170 -61.993 15.420 1.00 23.00 211 LEU A N 1
ATOM 1636 C CA . LEU A 1 211 ? -0.582 -62.681 16.675 1.00 23.00 211 LEU A CA 1
ATOM 1637 C C . LEU A 1 211 ? 0.375 -63.784 17.198 1.00 23.00 211 LEU A C 1
ATOM 1639 O O . LEU A 1 211 ? 0.532 -64.824 16.571 1.00 23.00 211 LEU A O 1
ATOM 1643 N N . ASP A 1 212 ? 0.880 -63.494 18.406 1.00 24.25 212 ASP A N 1
ATOM 1644 C CA . ASP A 1 212 ? 1.171 -64.309 19.602 1.00 24.25 212 ASP A CA 1
ATOM 1645 C C . ASP A 1 212 ? 2.222 -65.445 19.687 1.00 24.25 212 ASP A C 1
ATOM 1647 O O . ASP A 1 212 ? 2.254 -66.404 18.922 1.00 24.25 212 ASP A O 1
ATOM 1651 N N . ASP A 1 213 ? 2.960 -65.327 20.807 1.00 24.58 213 ASP A N 1
ATOM 1652 C CA . ASP A 1 213 ? 3.220 -66.314 21.873 1.00 24.58 213 ASP A CA 1
ATOM 1653 C C . ASP A 1 213 ? 4.605 -66.976 22.094 1.00 24.58 213 ASP A C 1
ATOM 1655 O O . ASP A 1 213 ? 5.185 -67.647 21.247 1.00 24.58 213 ASP A O 1
ATOM 1659 N N . ASN A 1 214 ? 4.977 -66.900 23.387 1.00 25.48 214 ASN A N 1
ATOM 1660 C CA . ASN A 1 214 ? 5.746 -67.820 24.245 1.00 25.48 214 ASN A CA 1
ATOM 1661 C C . ASN A 1 214 ? 7.282 -67.729 24.433 1.00 25.48 214 ASN A C 1
ATOM 1663 O O . ASN A 1 214 ? 8.079 -68.154 23.608 1.00 25.48 214 ASN A O 1
ATOM 1667 N N . GLN A 1 215 ? 7.622 -67.260 25.651 1.00 25.88 215 GLN A N 1
ATOM 1668 C CA . GLN A 1 215 ? 8.438 -67.862 26.735 1.00 25.88 215 GLN A CA 1
ATOM 1669 C C . GLN A 1 215 ? 9.732 -68.641 26.412 1.00 25.88 215 GLN A C 1
ATOM 1671 O O . GLN A 1 215 ? 9.710 -69.581 25.628 1.00 25.88 215 GLN A O 1
ATOM 1676 N N . ILE A 1 216 ? 10.798 -68.380 27.200 1.00 25.48 216 ILE A N 1
ATOM 1677 C CA . ILE A 1 216 ? 11.445 -69.322 28.161 1.00 25.48 216 ILE A CA 1
ATOM 1678 C C . ILE A 1 216 ? 12.792 -68.749 28.698 1.00 25.48 216 ILE A C 1
ATOM 1680 O O . ILE A 1 216 ? 13.644 -68.370 27.905 1.00 25.48 216 ILE A O 1
ATOM 1684 N N . SER A 1 217 ? 12.907 -68.702 30.045 1.00 27.03 217 SER A N 1
ATOM 1685 C CA . SER A 1 217 ? 14.047 -68.911 30.996 1.00 27.03 217 SER A CA 1
ATOM 1686 C C . SER A 1 217 ? 15.497 -68.472 30.638 1.00 27.03 217 SER A C 1
ATOM 1688 O O . SER A 1 217 ? 15.904 -68.569 29.495 1.00 27.03 217 SER A O 1
ATOM 1690 N N . ASP A 1 218 ? 16.436 -68.118 31.528 1.00 26.95 218 ASP A N 1
ATOM 1691 C CA . ASP A 1 218 ? 16.671 -68.541 32.915 1.00 26.95 218 ASP A CA 1
ATOM 1692 C C . ASP A 1 218 ? 17.888 -67.786 33.530 1.00 26.95 218 ASP A C 1
ATOM 1694 O O . ASP A 1 218 ? 18.820 -67.419 32.812 1.00 26.95 218 ASP A O 1
ATOM 1698 N N . SER A 1 219 ? 17.934 -67.738 34.871 1.00 26.75 219 SER A N 1
ATOM 1699 C CA . SER A 1 219 ? 19.123 -67.979 35.727 1.00 26.75 219 SER A CA 1
ATOM 1700 C C . SER A 1 219 ? 19.927 -66.858 36.461 1.00 26.75 219 SER A C 1
ATOM 1702 O O . SER A 1 219 ? 20.421 -65.893 35.888 1.00 26.75 219 SER A O 1
ATOM 1704 N N . TYR A 1 220 ? 20.124 -67.168 37.762 1.00 27.39 220 TYR A N 1
ATOM 1705 C CA . TYR A 1 220 ? 21.192 -66.863 38.748 1.00 27.39 220 TYR A CA 1
ATOM 1706 C C . TYR A 1 220 ? 21.174 -65.612 39.675 1.00 27.39 220 TYR A C 1
ATOM 1708 O O . TYR A 1 220 ? 21.509 -64.501 39.285 1.00 27.39 220 TYR A O 1
ATOM 1716 N N . LEU A 1 221 ? 20.832 -65.895 40.956 1.00 26.45 221 LEU A N 1
ATOM 1717 C CA . LEU A 1 221 ? 21.513 -65.608 42.258 1.00 26.45 221 LEU A CA 1
ATOM 1718 C C . LEU A 1 221 ? 22.788 -64.729 42.201 1.00 26.45 221 LEU A C 1
ATOM 1720 O O . LEU A 1 221 ? 23.588 -64.897 41.295 1.00 26.45 221 LEU A O 1
ATOM 1724 N N . ASN A 1 222 ? 23.181 -63.892 43.167 1.00 27.59 222 ASN A N 1
ATOM 1725 C CA . ASN A 1 222 ? 22.949 -63.760 44.611 1.00 27.59 222 ASN A CA 1
ATOM 1726 C C . ASN A 1 222 ? 23.634 -62.435 45.031 1.00 27.59 222 ASN A C 1
ATOM 1728 O O . ASN A 1 222 ? 24.707 -62.149 44.508 1.00 27.59 222 ASN A O 1
ATOM 1732 N N . ASP A 1 223 ? 23.083 -61.661 45.967 1.00 27.16 223 ASP A N 1
ATOM 1733 C CA . ASP A 1 223 ? 23.742 -61.386 47.257 1.00 27.16 223 ASP A CA 1
ATOM 1734 C C . ASP A 1 223 ? 23.012 -60.328 48.094 1.00 27.16 223 ASP A C 1
ATOM 1736 O O . ASP A 1 223 ? 22.345 -59.410 47.621 1.00 27.16 223 ASP A O 1
ATOM 1740 N N . ILE A 1 224 ? 23.119 -60.575 49.393 1.00 28.62 224 ILE A N 1
ATOM 1741 C CA . ILE A 1 224 ? 22.281 -60.148 50.505 1.00 28.62 224 ILE A CA 1
ATOM 1742 C C . ILE A 1 224 ? 23.042 -59.129 51.367 1.00 28.62 224 ILE A C 1
ATOM 1744 O O . ILE A 1 224 ? 24.261 -59.224 51.502 1.00 28.62 224 ILE A O 1
ATOM 1748 N N . ASN A 1 225 ? 22.267 -58.262 52.033 1.00 27.45 225 ASN A N 1
ATOM 1749 C CA . ASN A 1 225 ? 22.425 -57.660 53.377 1.00 27.45 225 ASN A CA 1
ATOM 1750 C C . ASN A 1 225 ? 22.306 -56.138 53.288 1.00 27.45 225 ASN A C 1
ATOM 1752 O O . ASN A 1 225 ? 23.162 -55.478 52.721 1.00 27.45 225 ASN A O 1
ATOM 1756 N N . GLY A 1 226 ? 21.217 -55.524 53.748 1.00 26.00 226 GLY A N 1
ATOM 1757 C CA . GLY A 1 226 ? 20.693 -55.544 55.122 1.00 26.00 226 GLY A CA 1
ATOM 1758 C C . GLY A 1 226 ? 20.833 -54.098 55.632 1.00 26.00 226 GLY A C 1
ATOM 1759 O O . GLY A 1 226 ? 21.793 -53.428 55.286 1.00 26.00 226 GLY A O 1
ATOM 1760 N N . SER A 1 227 ? 19.948 -53.473 56.393 1.00 27.38 227 SER A N 1
ATOM 1761 C CA . SER A 1 227 ? 18.798 -53.896 57.181 1.00 27.38 227 SER A CA 1
ATOM 1762 C C . SER A 1 227 ? 18.238 -52.613 57.824 1.00 27.38 227 SER A C 1
ATOM 1764 O O . SER A 1 227 ? 19.049 -51.830 58.301 1.00 27.38 227 SER A O 1
ATOM 1766 N N . VAL A 1 228 ? 16.901 -52.476 57.884 1.00 27.12 228 VAL A N 1
ATOM 1767 C CA . VAL A 1 228 ? 16.096 -52.046 59.066 1.00 27.12 228 VAL A CA 1
ATOM 1768 C C . VAL A 1 228 ? 16.370 -50.612 59.604 1.00 27.12 228 VAL A C 1
ATOM 1770 O O . VAL A 1 228 ? 17.496 -50.260 59.899 1.00 27.12 228 VAL A O 1
ATOM 1773 N N . SER A 1 229 ? 15.408 -49.693 59.763 1.00 26.52 229 SER A N 1
ATOM 1774 C CA . SER A 1 229 ? 14.200 -49.777 60.605 1.00 26.52 229 SER A CA 1
ATOM 1775 C C . SER A 1 229 ? 13.200 -48.632 60.364 1.00 26.52 229 SER A C 1
ATOM 1777 O O . SER A 1 229 ? 13.582 -47.481 60.178 1.00 26.52 229 SER A O 1
ATOM 1779 N N . ASN A 1 230 ? 11.922 -48.994 60.507 1.00 26.16 230 ASN A N 1
ATOM 1780 C CA . ASN A 1 230 ? 10.719 -48.174 60.701 1.00 26.16 230 ASN A CA 1
ATOM 1781 C C . ASN A 1 230 ? 10.759 -47.209 61.899 1.00 26.16 230 ASN A C 1
ATOM 1783 O O . ASN A 1 230 ? 11.330 -47.564 62.925 1.00 26.16 230 ASN A O 1
ATOM 1787 N N . SER A 1 231 ? 9.951 -46.137 61.821 1.00 26.94 231 SER A N 1
ATOM 1788 C CA . SER A 1 231 ? 8.835 -45.801 62.752 1.00 26.94 231 SER A CA 1
ATOM 1789 C C . SER A 1 231 ? 8.288 -44.392 62.419 1.00 26.94 231 SER A C 1
ATOM 1791 O O . SER A 1 231 ? 9.090 -43.477 62.288 1.00 26.94 231 SER A O 1
ATOM 1793 N N . ASN A 1 232 ? 6.998 -44.227 62.063 1.00 25.41 232 ASN A N 1
ATOM 1794 C CA . ASN A 1 232 ? 5.860 -43.787 62.921 1.00 25.41 232 ASN A CA 1
ATOM 1795 C C . ASN A 1 232 ? 6.078 -42.403 63.590 1.00 25.41 232 ASN A C 1
ATOM 1797 O O . ASN A 1 232 ? 7.157 -42.174 64.107 1.00 25.41 232 ASN A O 1
ATOM 1801 N N . MET A 1 233 ? 5.144 -41.458 63.775 1.00 25.36 233 MET A N 1
ATOM 1802 C CA . MET A 1 233 ? 3.724 -41.221 63.461 1.00 25.36 233 MET A CA 1
ATOM 1803 C C . MET A 1 233 ? 3.378 -39.828 64.079 1.00 25.36 233 MET A C 1
ATOM 1805 O O . MET A 1 233 ? 3.977 -39.467 65.087 1.00 25.36 233 MET A O 1
ATOM 1809 N N . SER A 1 234 ? 2.384 -39.113 63.524 1.00 24.28 234 SER A N 1
ATOM 1810 C CA . SER A 1 234 ? 1.404 -38.186 64.172 1.00 24.28 234 SER A CA 1
ATOM 1811 C C . SER A 1 234 ? 1.764 -36.840 64.873 1.00 24.28 234 SER A C 1
ATOM 1813 O O . SER A 1 234 ? 2.448 -36.866 65.886 1.00 24.28 234 SER A O 1
ATOM 1815 N N . ILE A 1 235 ? 1.060 -35.761 64.424 1.00 26.20 235 ILE A N 1
ATOM 1816 C CA . ILE A 1 235 ? 0.205 -34.761 65.168 1.00 26.20 235 ILE A CA 1
ATOM 1817 C C . ILE A 1 235 ? 0.950 -33.790 66.143 1.00 26.20 235 ILE A C 1
ATOM 1819 O O . ILE A 1 235 ? 1.867 -34.235 66.809 1.00 26.20 235 ILE A O 1
ATOM 1823 N N . SER A 1 236 ? 0.713 -32.472 66.324 1.00 25.53 236 SER A N 1
ATOM 1824 C CA . SER A 1 236 ? -0.434 -31.518 66.278 1.00 25.53 236 SER A CA 1
ATOM 1825 C C . SER A 1 236 ? 0.056 -30.045 66.293 1.00 25.53 236 SER A C 1
ATOM 1827 O O . SER A 1 236 ? 1.159 -29.791 66.766 1.00 25.53 236 SER A O 1
ATOM 1829 N N . ASP A 1 237 ? -0.814 -29.127 65.841 1.00 25.34 237 ASP A N 1
ATOM 1830 C CA . ASP A 1 237 ? -1.127 -27.738 66.275 1.00 25.34 237 ASP A CA 1
ATOM 1831 C C . ASP A 1 237 ? -0.138 -26.915 67.138 1.00 25.34 237 ASP A C 1
ATOM 1833 O O . ASP A 1 237 ? 0.246 -27.336 68.224 1.00 25.34 237 ASP A O 1
ATOM 1837 N N . ASP A 1 238 ? 0.182 -25.678 66.717 1.00 25.77 238 ASP A N 1
ATOM 1838 C CA . ASP A 1 238 ? -0.416 -24.444 67.278 1.00 25.77 238 ASP A CA 1
ATOM 1839 C C . ASP A 1 238 ? 0.136 -23.146 66.633 1.00 25.77 238 ASP A C 1
ATOM 1841 O O . ASP A 1 238 ? 1.232 -23.082 66.083 1.00 25.77 238 ASP A O 1
ATOM 1845 N N . SER A 1 239 ? -0.699 -22.110 66.702 1.00 27.05 239 SER A N 1
ATOM 1846 C CA . SER A 1 239 ? -0.608 -20.738 66.175 1.00 27.05 239 SER A CA 1
ATOM 1847 C C . SER A 1 239 ? 0.604 -19.879 66.593 1.00 27.05 239 SER A C 1
ATOM 1849 O O . SER A 1 239 ? 1.065 -20.000 67.724 1.00 27.05 239 SER A O 1
ATOM 1851 N N . VAL A 1 240 ? 0.989 -18.896 65.753 1.00 25.58 240 VAL A N 1
ATOM 1852 C CA . VAL A 1 240 ? 1.030 -17.424 66.014 1.00 25.58 240 VAL A CA 1
ATOM 1853 C C . VAL A 1 240 ? 1.856 -16.687 64.928 1.00 25.58 240 VAL A C 1
ATOM 1855 O O . VAL A 1 240 ? 2.780 -17.233 64.337 1.00 25.58 240 VAL A O 1
ATOM 1858 N N . SER A 1 241 ? 1.424 -15.452 64.662 1.00 27.05 241 SER A N 1
ATOM 1859 C CA . SER A 1 241 ? 1.886 -14.383 63.760 1.00 27.05 241 SER A CA 1
ATOM 1860 C C . SER A 1 241 ? 3.398 -14.161 63.584 1.00 27.05 241 SER A C 1
ATOM 1862 O O . SER A 1 241 ? 4.141 -14.176 64.557 1.00 27.05 241 SER A O 1
ATOM 1864 N N . ASP A 1 242 ? 3.844 -13.817 62.371 1.00 24.27 242 ASP A N 1
ATOM 1865 C CA . ASP A 1 242 ? 4.121 -12.430 61.946 1.00 24.27 242 ASP A CA 1
ATOM 1866 C C . ASP A 1 242 ? 4.711 -12.379 60.520 1.00 24.27 242 ASP A C 1
ATOM 1868 O O . ASP A 1 242 ? 5.195 -13.363 59.966 1.00 24.27 242 ASP A O 1
ATOM 1872 N N . SER A 1 243 ? 4.569 -11.198 59.928 1.00 27.25 243 SER A N 1
ATOM 1873 C CA . SER A 1 243 ? 4.996 -10.709 58.614 1.00 27.25 243 SER A CA 1
ATOM 1874 C C . SER A 1 243 ? 6.422 -11.066 58.164 1.00 27.25 243 SER A C 1
ATOM 1876 O O . SER A 1 243 ? 7.363 -10.899 58.930 1.00 27.25 243 SER A O 1
ATOM 1878 N N . ASP A 1 244 ? 6.598 -11.428 56.885 1.00 24.14 244 ASP A N 1
ATOM 1879 C CA . ASP A 1 244 ? 7.284 -10.579 55.887 1.00 24.14 244 ASP A CA 1
ATOM 1880 C C . ASP A 1 244 ? 7.513 -11.291 54.532 1.00 24.14 244 ASP A C 1
ATOM 1882 O O . ASP A 1 244 ? 8.072 -12.379 54.441 1.00 24.14 244 ASP A O 1
ATOM 1886 N N . VAL A 1 245 ? 7.051 -10.614 53.474 1.00 30.75 245 VAL A N 1
ATOM 1887 C CA . VAL A 1 245 ? 7.655 -10.444 52.136 1.00 30.75 245 VAL A CA 1
ATOM 1888 C C . VAL A 1 245 ? 8.504 -11.593 51.567 1.00 30.75 245 VAL A C 1
ATOM 1890 O O . VAL A 1 245 ? 9.701 -11.624 51.821 1.00 30.75 245 VAL A O 1
ATOM 1893 N N . ILE A 1 246 ? 7.960 -12.387 50.624 1.00 24.30 246 ILE A N 1
ATOM 1894 C CA . ILE A 1 246 ? 8.731 -12.960 49.496 1.00 24.30 246 ILE A CA 1
ATOM 1895 C C . ILE A 1 246 ? 7.871 -13.049 48.219 1.00 24.30 246 ILE A C 1
ATOM 1897 O O . ILE A 1 246 ? 6.750 -13.550 48.215 1.00 24.30 246 ILE A O 1
ATOM 1901 N N . ASN A 1 247 ? 8.478 -12.563 47.135 1.00 27.77 247 ASN A N 1
ATOM 1902 C CA . ASN A 1 247 ? 8.115 -12.673 45.724 1.00 27.77 247 ASN A CA 1
ATOM 1903 C C . ASN A 1 247 ? 7.687 -14.078 45.252 1.00 27.77 247 ASN A C 1
ATOM 1905 O O . ASN A 1 247 ? 8.384 -15.063 45.475 1.00 27.77 247 ASN A O 1
ATOM 1909 N N . GLY A 1 248 ? 6.644 -14.118 44.424 1.00 22.69 248 GLY A N 1
ATOM 1910 C CA . GLY A 1 248 ? 6.330 -15.207 43.495 1.00 22.69 248 GLY A CA 1
ATOM 1911 C C . GLY A 1 248 ? 5.256 -14.692 42.538 1.00 22.69 248 GLY A C 1
ATOM 1912 O O . GLY A 1 248 ? 4.125 -14.462 42.938 1.00 22.69 248 GLY A O 1
ATOM 1913 N N . GLY A 1 249 ? 5.596 -14.290 41.316 1.00 29.39 249 GLY A N 1
ATOM 1914 C CA . GLY A 1 249 ? 5.867 -15.252 40.256 1.00 29.39 249 GLY A CA 1
ATOM 1915 C C . GLY A 1 249 ? 4.541 -15.720 39.655 1.00 29.39 249 GLY A C 1
ATOM 1916 O O . GLY A 1 249 ? 4.162 -16.868 39.838 1.00 29.39 249 GLY A O 1
ATOM 1917 N N . SER A 1 250 ? 3.818 -14.820 38.983 1.00 22.59 250 SER A N 1
ATOM 1918 C CA . SER A 1 250 ? 2.689 -15.193 38.129 1.00 22.59 250 SER A CA 1
ATOM 1919 C C . SER A 1 250 ? 3.118 -15.054 36.678 1.00 22.59 250 SER A C 1
ATOM 1921 O O . SER A 1 250 ? 3.450 -13.974 36.195 1.00 22.59 250 SER A O 1
ATOM 1923 N N . SER A 1 251 ? 3.172 -16.211 36.036 1.00 28.14 251 SER A N 1
ATOM 1924 C CA . SER A 1 251 ? 3.382 -16.457 34.620 1.00 28.14 251 SER A CA 1
ATOM 1925 C C . SER A 1 251 ? 2.503 -15.556 33.751 1.00 28.14 251 SER A C 1
ATOM 1927 O O . SER A 1 251 ? 1.315 -15.823 33.575 1.00 28.14 251 SER A O 1
ATOM 1929 N N . ALA A 1 252 ? 3.102 -14.517 33.171 1.00 24.36 252 ALA A N 1
ATOM 1930 C CA . ALA A 1 252 ? 2.540 -13.841 32.015 1.00 24.36 252 ALA A CA 1
ATOM 1931 C C . ALA A 1 252 ? 2.751 -14.754 30.801 1.00 24.36 252 ALA A C 1
ATOM 1933 O O . ALA A 1 252 ? 3.857 -14.874 30.271 1.00 24.36 252 ALA A O 1
ATOM 1934 N N . SER A 1 253 ? 1.687 -15.441 30.390 1.00 25.17 253 SER A N 1
ATOM 1935 C CA . SER A 1 253 ? 1.595 -16.051 29.070 1.00 25.17 253 SER A CA 1
ATOM 1936 C C . SER A 1 253 ? 1.632 -14.927 28.037 1.00 25.17 253 SER A C 1
ATOM 1938 O O . SER A 1 253 ? 0.614 -14.322 27.713 1.00 25.17 253 SER A O 1
ATOM 1940 N N . SER A 1 254 ? 2.837 -14.606 27.573 1.00 25.64 254 SER A N 1
ATOM 1941 C CA . SER A 1 254 ? 3.062 -13.719 26.442 1.00 25.64 254 SER A CA 1
ATOM 1942 C C . SER A 1 254 ? 2.583 -14.439 25.182 1.00 25.64 254 SER A C 1
ATOM 1944 O O . SER A 1 254 ? 3.310 -15.219 24.573 1.00 25.64 254 SER A O 1
ATOM 1946 N N . SER A 1 255 ? 1.319 -14.239 24.825 1.00 26.95 255 SER A N 1
ATOM 1947 C CA . SER A 1 255 ? 0.793 -14.594 23.511 1.00 26.95 255 SER A CA 1
ATOM 1948 C C . SER A 1 255 ? 1.345 -13.581 22.512 1.00 26.95 255 SER A C 1
ATOM 1950 O O . SER A 1 255 ? 0.900 -12.440 22.438 1.00 26.95 255 SER A O 1
ATOM 1952 N N . HIS A 1 256 ? 2.422 -14.008 21.854 1.00 30.64 256 HIS A N 1
ATOM 1953 C CA . HIS A 1 256 ? 3.276 -13.228 20.973 1.00 30.64 256 HIS A CA 1
ATOM 1954 C C . HIS A 1 256 ? 2.557 -12.755 19.711 1.00 30.64 256 HIS A C 1
ATOM 1956 O O . HIS A 1 256 ? 1.957 -13.536 18.976 1.00 30.64 256 HIS A O 1
ATOM 1962 N N . MET A 1 257 ? 2.727 -11.469 19.429 1.00 28.05 257 MET A N 1
ATOM 1963 C CA . MET A 1 257 ? 2.404 -10.841 18.163 1.00 28.05 257 MET A CA 1
ATOM 1964 C C . MET A 1 257 ? 3.506 -11.183 17.151 1.00 28.05 257 MET A C 1
ATOM 1966 O O . MET A 1 257 ? 4.535 -10.517 17.066 1.00 28.05 257 MET A O 1
ATOM 1970 N N . LEU A 1 258 ? 3.300 -12.251 16.384 1.00 25.59 258 LEU A N 1
ATOM 1971 C CA . LEU A 1 258 ? 3.862 -12.317 15.043 1.00 25.59 258 LEU A CA 1
ATOM 1972 C C . LEU A 1 258 ? 2.974 -11.424 14.183 1.00 25.59 258 LEU A C 1
ATOM 1974 O O . LEU A 1 258 ? 1.800 -11.725 13.979 1.00 25.59 258 LEU A O 1
ATOM 1978 N N . ILE A 1 259 ? 3.531 -10.323 13.685 1.00 31.31 259 ILE A N 1
ATOM 1979 C CA . ILE A 1 259 ? 3.001 -9.691 12.481 1.00 31.31 259 ILE A CA 1
ATOM 1980 C C . ILE A 1 259 ? 3.182 -10.746 11.390 1.00 31.31 259 ILE A C 1
ATOM 1982 O O . ILE A 1 259 ? 4.253 -10.860 10.795 1.00 31.31 259 ILE A O 1
ATOM 1986 N N . ASN A 1 260 ? 2.163 -11.578 11.169 1.00 27.44 260 ASN A N 1
ATOM 1987 C CA . ASN A 1 260 ? 2.016 -12.181 9.860 1.00 27.44 260 ASN A CA 1
ATOM 1988 C C . ASN A 1 260 ? 1.832 -10.997 8.922 1.00 27.44 260 ASN A C 1
ATOM 1990 O O . ASN A 1 260 ? 0.921 -10.186 9.080 1.00 27.44 260 ASN A O 1
ATOM 1994 N N . ASP A 1 261 ? 2.823 -10.842 8.056 1.00 33.91 261 ASP A N 1
ATOM 1995 C CA . ASP A 1 261 ? 3.058 -9.720 7.168 1.00 33.91 261 ASP A CA 1
ATOM 1996 C C . ASP A 1 261 ? 1.939 -9.625 6.115 1.00 33.91 261 ASP A C 1
ATOM 1998 O O . ASP A 1 261 ? 2.165 -9.787 4.919 1.00 33.91 261 ASP A O 1
ATOM 2002 N N . ASP A 1 262 ? 0.712 -9.314 6.535 1.00 32.69 262 ASP A N 1
ATOM 2003 C CA . ASP A 1 262 ? -0.422 -9.066 5.649 1.00 32.69 262 ASP A CA 1
ATOM 2004 C C . ASP A 1 262 ? -0.638 -7.576 5.318 1.00 32.69 262 ASP A C 1
ATOM 2006 O O . ASP A 1 262 ? -1.561 -7.196 4.594 1.00 32.69 262 ASP A O 1
ATOM 2010 N N . LEU A 1 263 ? 0.347 -6.751 5.676 1.00 34.84 263 LEU A N 1
ATOM 2011 C CA . LEU A 1 263 ? 0.604 -5.421 5.115 1.00 34.84 263 LEU A CA 1
ATOM 2012 C C . LEU A 1 263 ? 1.867 -5.389 4.222 1.00 34.84 263 LEU A C 1
ATOM 2014 O O . LEU A 1 263 ? 2.329 -4.316 3.815 1.00 34.84 263 LEU A O 1
ATOM 2018 N N . SER A 1 264 ? 2.425 -6.556 3.878 1.00 34.75 264 SER A N 1
ATOM 2019 C CA . SER A 1 264 ? 3.566 -6.680 2.968 1.00 34.75 264 SER A CA 1
ATOM 2020 C C . SER A 1 264 ? 3.145 -6.462 1.509 1.00 34.75 264 SER A C 1
ATOM 2022 O O . SER A 1 264 ? 2.282 -7.153 0.974 1.00 34.75 264 SER A O 1
ATOM 2024 N N . SER A 1 265 ? 3.709 -5.438 0.866 1.00 35.19 265 SER A N 1
ATOM 2025 C CA . SER A 1 265 ? 4.068 -5.456 -0.569 1.00 35.19 265 SER A CA 1
ATOM 2026 C C . SER A 1 265 ? 4.655 -4.135 -1.073 1.00 35.19 265 SER A C 1
ATOM 2028 O O . SER A 1 265 ? 5.267 -4.147 -2.132 1.00 35.19 265 SER A O 1
ATOM 2030 N N . ASP A 1 266 ? 4.605 -3.032 -0.316 1.00 34.47 266 ASP A N 1
ATOM 2031 C CA . ASP A 1 266 ? 5.464 -1.878 -0.624 1.00 34.47 266 ASP A CA 1
ATOM 2032 C C . ASP A 1 266 ? 6.833 -2.096 0.024 1.00 34.47 266 ASP A C 1
ATOM 2034 O O . ASP A 1 266 ? 7.026 -1.779 1.203 1.00 34.47 266 ASP A O 1
ATOM 2038 N N . SER A 1 267 ? 7.779 -2.709 -0.681 1.00 34.53 267 SER A N 1
ATOM 2039 C CA . SER A 1 267 ? 9.142 -2.835 -0.162 1.00 34.53 267 SER A CA 1
ATOM 2040 C C . SER A 1 267 ? 10.187 -2.547 -1.224 1.00 34.53 267 SER A C 1
ATOM 2042 O O . SER A 1 267 ? 10.648 -3.457 -1.903 1.00 34.53 267 SER A O 1
ATOM 2044 N N . ASP A 1 268 ? 10.672 -1.305 -1.236 1.00 33.75 268 ASP A N 1
ATOM 2045 C CA . ASP A 1 268 ? 12.081 -1.011 -1.494 1.00 33.75 268 ASP A CA 1
ATOM 2046 C C . ASP A 1 268 ? 12.912 -1.760 -0.428 1.00 33.75 268 ASP A C 1
ATOM 2048 O O . ASP A 1 268 ? 13.255 -1.205 0.613 1.00 33.75 268 ASP A O 1
ATOM 2052 N N . VAL A 1 269 ? 13.177 -3.060 -0.616 1.00 39.50 269 VAL A N 1
ATOM 2053 C CA . VAL A 1 269 ? 14.051 -3.803 0.302 1.00 39.50 269 VAL A CA 1
ATOM 2054 C C . VAL A 1 269 ? 15.465 -3.301 0.065 1.00 39.50 269 VAL A C 1
ATOM 2056 O O . VAL A 1 269 ? 16.087 -3.584 -0.959 1.00 39.50 269 VAL A O 1
ATOM 2059 N N . LEU A 1 270 ? 15.985 -2.577 1.039 1.00 42.81 270 LEU A N 1
ATOM 2060 C CA . LEU A 1 270 ? 17.292 -1.943 0.982 1.00 42.81 270 LEU A CA 1
ATOM 2061 C C . LEU A 1 270 ? 18.383 -3.041 0.961 1.00 42.81 270 LEU A C 1
ATOM 2063 O O . LEU A 1 270 ? 18.255 -4.048 1.670 1.00 42.81 270 LEU A O 1
ATOM 2067 N N . GLY A 1 271 ? 19.351 -2.910 0.038 1.00 37.03 271 GLY A N 1
ATOM 2068 C CA . GLY A 1 271 ? 20.365 -3.925 -0.320 1.00 37.03 271 GLY A CA 1
ATOM 2069 C C . GLY A 1 271 ? 21.132 -4.489 0.881 1.00 37.03 271 GLY A C 1
ATOM 2070 O O . GLY A 1 271 ? 21.276 -3.804 1.890 1.00 37.03 271 GLY A O 1
ATOM 2071 N N . VAL A 1 272 ? 21.559 -5.750 0.810 1.00 40.09 272 VAL A N 1
ATOM 2072 C CA . VAL A 1 272 ? 22.161 -6.489 1.926 1.00 40.09 272 VAL A CA 1
ATOM 2073 C C . VAL A 1 272 ? 23.681 -6.461 1.813 1.00 40.09 272 VAL A C 1
ATOM 2075 O O . VAL A 1 272 ? 24.258 -6.793 0.790 1.00 40.09 272 VAL A O 1
ATOM 2078 N N . THR A 1 273 ? 24.346 -6.135 2.915 1.00 41.31 273 THR A N 1
ATOM 2079 C CA . THR A 1 273 ? 25.734 -6.537 3.168 1.00 41.31 273 THR A CA 1
ATOM 2080 C C . THR A 1 273 ? 25.784 -6.980 4.625 1.00 41.31 273 THR A C 1
ATOM 2082 O O . THR A 1 273 ? 25.474 -6.166 5.502 1.00 41.31 273 THR A O 1
ATOM 2085 N N . SER A 1 274 ? 26.103 -8.247 4.900 1.00 42.41 274 SER A N 1
ATOM 2086 C CA . SER A 1 274 ? 26.295 -8.745 6.266 1.00 42.41 274 SER A CA 1
ATOM 2087 C C . SER A 1 274 ? 27.746 -9.138 6.482 1.00 42.41 274 SER A C 1
ATOM 2089 O O . SER A 1 274 ? 28.208 -10.103 5.887 1.00 42.41 274 SER A O 1
ATOM 2091 N N . SER A 1 275 ? 28.452 -8.420 7.350 1.00 44.88 275 SER A N 1
ATOM 2092 C CA . SER A 1 275 ? 29.753 -8.849 7.867 1.00 44.88 275 SER A CA 1
ATOM 2093 C C . SER A 1 275 ? 29.547 -9.524 9.222 1.00 44.88 275 SER A C 1
ATOM 2095 O O . SER A 1 275 ? 29.048 -8.887 10.153 1.00 44.88 275 SER A O 1
ATOM 2097 N N . THR A 1 276 ? 29.913 -10.797 9.346 1.00 41.38 276 THR A N 1
ATOM 2098 C CA . THR A 1 276 ? 29.975 -11.510 10.630 1.00 41.38 276 THR A CA 1
ATOM 2099 C C . THR A 1 276 ? 31.325 -11.263 11.292 1.00 41.38 276 THR A C 1
ATOM 2101 O O . THR A 1 276 ? 32.357 -11.690 10.781 1.00 41.38 276 THR A O 1
ATOM 2104 N N . SER A 1 277 ? 31.330 -10.588 12.440 1.00 45.41 277 SER A N 1
ATOM 2105 C CA . SER A 1 277 ? 32.455 -10.616 13.378 1.00 45.41 277 SER A CA 1
ATOM 2106 C C . SER A 1 277 ? 32.263 -11.791 14.352 1.00 45.41 277 SER A C 1
ATOM 2108 O O . SER A 1 277 ? 31.137 -12.212 14.621 1.00 45.41 277 SER A O 1
ATOM 2110 N N . ASN A 1 278 ? 33.357 -12.341 14.891 1.00 47.09 278 ASN A N 1
ATOM 2111 C CA . ASN A 1 278 ? 33.402 -13.524 15.778 1.00 47.09 278 ASN A CA 1
ATOM 2112 C C . ASN A 1 278 ? 32.629 -13.396 17.127 1.00 47.09 278 ASN A C 1
ATOM 2114 O O . ASN A 1 278 ? 32.869 -14.171 18.048 1.00 47.09 278 ASN A O 1
ATOM 2118 N N . SER A 1 279 ? 31.714 -12.432 17.284 1.00 54.88 279 SER A N 1
ATOM 2119 C CA . SER A 1 279 ? 31.014 -12.080 18.532 1.00 54.88 279 SER A CA 1
ATOM 2120 C C . SER A 1 279 ? 29.498 -12.363 18.538 1.00 54.88 279 SER A C 1
ATOM 2122 O O . SER A 1 279 ? 28.816 -11.975 19.491 1.00 54.88 279 SER A O 1
ATOM 2124 N N . GLY A 1 280 ? 28.942 -13.015 17.505 1.00 67.56 280 GLY A N 1
ATOM 2125 C CA . GLY A 1 280 ? 27.483 -13.190 17.357 1.00 67.56 280 GLY A CA 1
ATOM 2126 C C . GLY A 1 280 ? 26.748 -11.896 16.970 1.00 67.56 280 GLY A C 1
ATOM 2127 O O . GLY A 1 280 ? 25.519 -11.810 17.058 1.00 67.56 280 GLY A O 1
ATOM 2128 N N . GLU A 1 281 ? 27.516 -10.888 16.559 1.00 81.75 281 GLU A N 1
ATOM 2129 C CA . GLU A 1 281 ? 27.059 -9.600 16.063 1.00 81.75 281 GLU A CA 1
ATOM 2130 C C . GLU A 1 281 ? 26.898 -9.656 14.541 1.00 81.75 281 GLU A C 1
ATOM 2132 O O . GLU A 1 281 ? 27.761 -10.146 13.809 1.00 81.75 281 GLU A O 1
ATOM 2137 N N . LYS A 1 282 ? 25.758 -9.167 14.060 1.00 87.31 282 LYS A N 1
ATOM 2138 C CA . LYS A 1 282 ? 25.443 -9.026 12.643 1.00 87.31 282 LYS A CA 1
ATOM 2139 C C . LYS A 1 282 ? 25.122 -7.569 12.373 1.00 87.31 282 LYS A C 1
ATOM 2141 O O . LYS A 1 282 ? 24.327 -6.964 13.088 1.00 87.31 282 LYS A O 1
ATOM 2146 N N . ILE A 1 283 ? 25.692 -7.033 11.305 1.00 87.56 283 ILE A N 1
ATOM 2147 C CA . ILE A 1 283 ? 25.413 -5.676 10.842 1.00 87.56 283 ILE A CA 1
ATOM 2148 C C . ILE A 1 283 ? 24.758 -5.788 9.475 1.00 87.56 283 ILE A C 1
ATOM 2150 O O . ILE A 1 283 ? 25.275 -6.486 8.607 1.00 87.56 283 ILE A O 1
ATOM 2154 N N . ARG A 1 284 ? 23.626 -5.111 9.281 1.00 86.06 284 ARG A N 1
ATOM 2155 C CA . ARG A 1 284 ? 22.986 -4.978 7.972 1.00 86.06 284 ARG A CA 1
ATOM 2156 C C . ARG A 1 284 ? 22.961 -3.519 7.559 1.00 86.06 284 ARG A C 1
ATOM 2158 O O . ARG A 1 284 ? 22.285 -2.711 8.195 1.00 86.06 284 ARG A O 1
ATOM 2165 N N . LYS A 1 285 ? 23.641 -3.204 6.459 1.00 84.25 285 LYS A N 1
ATOM 2166 C CA . LYS A 1 285 ? 23.559 -1.886 5.831 1.00 84.25 285 LYS A CA 1
ATOM 2167 C C . LYS A 1 285 ? 22.206 -1.686 5.158 1.00 84.25 285 LYS A C 1
ATOM 2169 O O . LYS A 1 285 ? 21.651 -2.612 4.578 1.00 84.25 285 LYS A O 1
ATOM 2174 N N . ILE A 1 286 ? 21.689 -0.468 5.252 1.00 84.12 286 ILE A N 1
ATOM 2175 C CA . ILE A 1 286 ? 20.400 -0.052 4.722 1.00 84.12 286 ILE A CA 1
ATOM 2176 C C . ILE A 1 286 ? 20.657 1.101 3.738 1.00 84.12 286 ILE A C 1
ATOM 2178 O O . ILE A 1 286 ? 21.150 2.162 4.111 1.00 84.12 286 ILE A O 1
ATOM 2182 N N . TYR A 1 287 ? 20.379 0.870 2.457 1.00 78.94 287 TYR A N 1
ATOM 2183 C CA . TYR A 1 287 ? 20.602 1.822 1.363 1.00 78.94 287 TYR A CA 1
ATOM 2184 C C . TYR A 1 287 ? 19.420 2.770 1.157 1.00 78.94 287 TYR A C 1
ATOM 2186 O O . TYR A 1 287 ? 18.307 2.443 1.521 1.00 78.94 287 TYR A O 1
ATOM 2194 N N . GLY A 1 288 ? 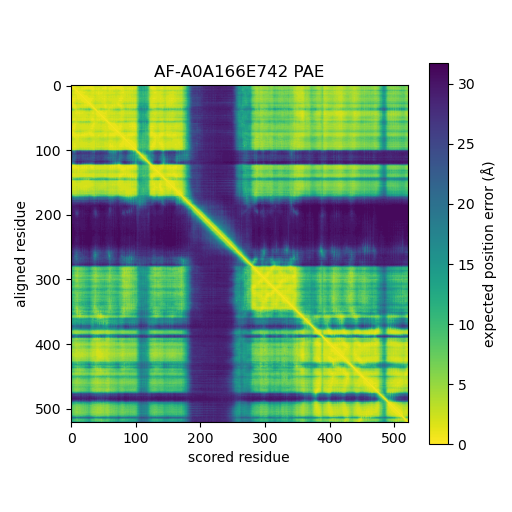19.632 3.933 0.535 1.00 73.25 288 GLY A N 1
ATOM 2195 C CA . GLY A 1 288 ? 18.532 4.809 0.099 1.00 73.25 288 GLY A CA 1
ATOM 2196 C C . GLY A 1 288 ? 17.616 5.322 1.217 1.00 73.25 288 GLY A C 1
ATOM 2197 O O . GLY A 1 288 ? 16.437 5.602 0.984 1.00 73.25 288 GLY A O 1
ATOM 2198 N N . VAL A 1 289 ? 18.174 5.433 2.421 1.00 83.50 289 VAL A N 1
ATOM 2199 C CA . VAL A 1 289 ? 17.552 6.090 3.567 1.00 83.50 289 VAL A CA 1
ATOM 2200 C C . VAL A 1 289 ? 17.798 7.586 3.447 1.00 83.50 289 VAL A C 1
ATOM 2202 O O . VAL A 1 289 ? 18.894 8.004 3.087 1.00 83.50 289 VAL A O 1
ATOM 2205 N N . SER A 1 290 ? 16.793 8.403 3.739 1.00 83.69 290 SER A N 1
ATOM 2206 C CA . SER A 1 290 ? 16.981 9.844 3.932 1.00 83.69 290 SER A CA 1
ATOM 2207 C C . SER A 1 290 ? 17.055 10.163 5.425 1.00 83.69 290 SER A C 1
ATOM 2209 O O . SER A 1 290 ? 16.460 9.432 6.218 1.00 83.69 290 SER A O 1
ATOM 2211 N N . PRO A 1 291 ? 17.755 11.231 5.849 1.00 87.31 291 PRO A N 1
ATOM 2212 C CA . PRO A 1 291 ? 17.741 11.653 7.244 1.00 87.31 291 PRO A CA 1
ATOM 2213 C C . PRO A 1 291 ? 16.315 11.952 7.718 1.00 87.31 291 PRO A C 1
ATOM 2215 O O . PRO A 1 291 ? 15.494 12.448 6.945 1.00 87.31 291 PRO A O 1
ATOM 2218 N N . ASN A 1 292 ? 16.048 11.720 9.006 1.00 87.81 292 ASN A N 1
ATOM 2219 C CA . ASN A 1 292 ? 14.763 11.986 9.655 1.00 87.81 292 ASN A CA 1
ATOM 2220 C C . ASN A 1 292 ? 13.602 11.087 9.167 1.00 87.81 292 ASN A C 1
ATOM 2222 O O . ASN A 1 292 ? 12.436 11.454 9.311 1.00 87.81 292 ASN A O 1
ATOM 2226 N N . GLU A 1 293 ? 13.908 9.899 8.647 1.00 86.62 293 GLU A N 1
ATOM 2227 C CA . GLU A 1 293 ? 12.941 8.858 8.287 1.00 86.62 293 GLU A CA 1
ATOM 2228 C C . GLU A 1 293 ? 12.777 7.836 9.419 1.00 86.62 293 GLU A C 1
ATOM 2230 O O . GLU A 1 293 ? 13.757 7.430 10.041 1.00 86.62 293 GLU A O 1
ATOM 2235 N N . ASN A 1 294 ? 11.553 7.363 9.656 1.00 88.38 294 ASN A N 1
ATOM 2236 C CA . ASN A 1 294 ? 11.334 6.196 10.515 1.00 88.38 294 ASN A CA 1
ATOM 2237 C C . ASN A 1 294 ? 11.969 4.953 9.888 1.00 88.38 294 ASN A C 1
ATOM 2239 O O . ASN A 1 294 ? 11.985 4.827 8.662 1.00 88.38 294 ASN A O 1
ATOM 2243 N N . ILE A 1 295 ? 12.466 4.043 10.723 1.00 89.69 295 ILE A N 1
ATOM 2244 C CA . ILE A 1 295 ? 13.050 2.764 10.319 1.00 89.69 295 ILE A CA 1
ATOM 2245 C C . ILE A 1 295 ? 12.136 1.656 10.829 1.00 89.69 295 ILE A C 1
ATOM 2247 O O . ILE A 1 295 ? 12.002 1.460 12.036 1.00 89.69 295 ILE A O 1
ATOM 2251 N N . PHE A 1 296 ? 11.528 0.931 9.898 1.00 87.38 296 PHE A N 1
ATOM 2252 C CA . PHE A 1 296 ? 10.646 -0.193 10.175 1.00 87.38 296 PHE A CA 1
ATOM 2253 C C . PHE A 1 296 ? 11.395 -1.502 9.973 1.00 87.38 296 PHE A C 1
ATOM 2255 O O . PHE A 1 296 ? 12.078 -1.659 8.959 1.00 87.38 296 PHE A O 1
ATOM 2262 N N . VAL A 1 297 ? 11.208 -2.457 10.878 1.00 87.56 297 VAL A N 1
ATOM 2263 C CA . VAL A 1 297 ? 11.655 -3.843 10.719 1.00 87.56 297 VAL A CA 1
ATOM 2264 C C . VAL A 1 297 ? 10.470 -4.764 10.967 1.00 87.56 297 VAL A C 1
ATOM 2266 O O . VAL A 1 297 ? 9.862 -4.691 12.028 1.00 87.56 297 VAL A O 1
ATOM 2269 N N . ASN A 1 298 ? 10.122 -5.589 9.976 1.00 81.00 298 ASN A N 1
ATOM 2270 C CA . ASN A 1 298 ? 8.928 -6.450 9.986 1.00 81.00 298 ASN A CA 1
ATOM 2271 C C . ASN A 1 298 ? 7.664 -5.695 10.447 1.00 81.00 298 ASN A C 1
ATOM 2273 O O . ASN A 1 298 ? 6.912 -6.168 11.289 1.00 81.00 298 ASN A O 1
ATOM 2277 N N . GLY A 1 299 ? 7.489 -4.464 9.955 1.00 74.00 299 GLY A N 1
ATOM 2278 C CA . GLY A 1 299 ? 6.340 -3.615 10.282 1.00 74.00 299 GLY A CA 1
ATOM 2279 C C . GLY A 1 299 ? 6.448 -2.801 11.578 1.00 74.00 299 GLY A C 1
ATOM 2280 O O . GLY A 1 299 ? 5.643 -1.896 11.758 1.00 74.00 299 GLY A O 1
ATOM 2281 N N . VAL A 1 300 ? 7.450 -3.029 12.433 1.00 81.31 300 VAL A N 1
ATOM 2282 C CA . VAL A 1 300 ? 7.620 -2.293 13.702 1.00 81.31 300 VAL A CA 1
ATOM 2283 C C . VAL A 1 300 ? 8.612 -1.144 13.543 1.00 81.31 300 VAL A C 1
ATOM 2285 O O . VAL A 1 300 ? 9.718 -1.356 13.042 1.00 81.31 300 VAL A O 1
ATOM 2288 N N . VAL A 1 301 ? 8.261 0.065 13.996 1.00 87.62 301 VAL A N 1
ATOM 2289 C CA . VAL A 1 301 ? 9.201 1.197 14.046 1.00 87.62 301 VAL A CA 1
ATOM 2290 C C . VAL A 1 301 ? 10.218 0.970 15.157 1.00 87.62 301 VAL A C 1
ATOM 2292 O O . VAL A 1 301 ? 9.907 1.066 16.336 1.00 87.62 301 VAL A O 1
ATOM 2295 N N . ILE A 1 302 ? 11.465 0.700 14.779 1.00 91.62 302 ILE A N 1
ATOM 2296 C CA . ILE A 1 302 ? 12.564 0.438 15.721 1.00 91.62 302 ILE A CA 1
ATOM 2297 C C . ILE A 1 302 ? 13.418 1.672 16.011 1.00 91.62 302 ILE A C 1
ATOM 2299 O O . ILE A 1 302 ? 14.360 1.605 16.798 1.00 91.62 302 ILE A O 1
ATOM 2303 N N . GLY A 1 303 ? 13.157 2.785 15.329 1.00 92.06 303 GLY A N 1
ATOM 2304 C CA . GLY A 1 303 ? 13.977 3.981 15.431 1.00 92.06 303 GLY A CA 1
ATOM 2305 C C . GLY A 1 303 ? 13.830 4.919 14.245 1.00 92.06 303 GLY A C 1
ATOM 2306 O O . GLY A 1 303 ? 12.929 4.786 13.416 1.00 92.06 303 GLY A O 1
ATOM 2307 N N . LYS A 1 304 ? 14.749 5.879 14.167 1.00 92.75 304 LYS A N 1
ATOM 2308 C CA . LYS A 1 304 ? 14.740 6.951 13.175 1.00 92.75 304 LYS A CA 1
ATOM 2309 C C . LYS A 1 304 ? 16.132 7.199 12.615 1.00 92.75 304 LYS A C 1
ATOM 2311 O O . LYS A 1 304 ? 17.106 7.199 13.360 1.00 92.75 304 LYS A O 1
ATOM 2316 N N . SER A 1 305 ? 16.250 7.441 11.318 1.00 93.38 305 SER A N 1
ATOM 2317 C CA . SER A 1 305 ? 17.524 7.776 10.687 1.00 93.38 305 SER A CA 1
ATOM 2318 C C . SER A 1 305 ? 17.976 9.194 11.048 1.00 93.38 305 SER A C 1
ATOM 2320 O O . SER A 1 305 ? 17.184 10.136 11.130 1.00 93.38 305 SER A O 1
ATOM 2322 N N . THR A 1 306 ? 19.283 9.368 11.213 1.00 93.31 306 THR A N 1
ATOM 2323 C CA . THR A 1 306 ? 19.944 10.677 11.352 1.00 93.31 306 THR A CA 1
ATOM 2324 C C . THR A 1 306 ? 20.844 10.988 10.160 1.00 93.31 306 THR A C 1
ATOM 2326 O O . THR A 1 306 ? 21.261 12.130 9.985 1.00 93.31 306 THR A O 1
ATOM 2329 N N . SER A 1 307 ? 21.112 9.996 9.307 1.00 91.31 307 SER A N 1
ATOM 2330 C CA . SER A 1 307 ? 21.930 10.126 8.103 1.00 91.31 307 SER A CA 1
ATOM 2331 C C . SER A 1 307 ? 21.407 9.246 6.961 1.00 91.31 307 SER A C 1
ATOM 2333 O O . SER A 1 307 ? 20.508 8.431 7.159 1.00 91.31 307 SER A O 1
ATOM 2335 N N . GLU A 1 308 ? 21.995 9.388 5.772 1.00 84.38 308 GLU A N 1
ATOM 2336 C CA . GLU A 1 308 ? 21.731 8.509 4.619 1.00 84.38 308 GLU A CA 1
ATOM 2337 C C . GLU A 1 308 ? 22.446 7.149 4.715 1.00 84.38 308 GLU A C 1
ATOM 2339 O O . GLU A 1 308 ? 22.109 6.203 4.004 1.00 84.38 308 GLU A O 1
ATOM 2344 N N . ASN A 1 309 ? 23.443 7.040 5.599 1.00 86.62 309 ASN A N 1
ATOM 2345 C CA . ASN A 1 309 ? 24.238 5.834 5.799 1.00 86.62 309 ASN A CA 1
ATOM 2346 C C . ASN A 1 309 ? 23.772 5.126 7.070 1.00 86.62 309 ASN A C 1
ATOM 2348 O O . ASN A 1 309 ? 24.342 5.323 8.141 1.00 86.62 309 ASN A O 1
ATOM 2352 N N . VAL A 1 310 ? 22.731 4.306 6.940 1.00 90.56 310 VAL A N 1
ATOM 2353 C CA . VAL A 1 310 ? 22.139 3.586 8.071 1.00 90.56 310 VAL A 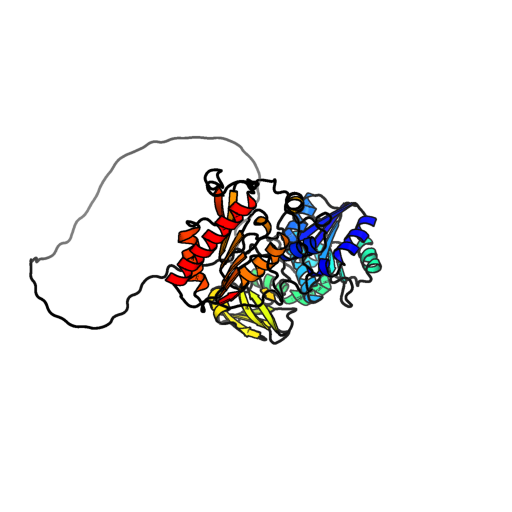CA 1
ATOM 2354 C C . VAL A 1 310 ? 22.590 2.131 8.085 1.00 90.56 310 VAL A C 1
ATOM 2356 O O . VAL A 1 310 ? 22.674 1.485 7.041 1.00 90.56 310 VAL A O 1
ATOM 2359 N N . SER A 1 311 ? 22.892 1.591 9.264 1.00 91.81 311 SER A N 1
ATOM 2360 C CA . SER A 1 311 ? 23.092 0.151 9.460 1.00 91.81 311 SER A CA 1
ATOM 2361 C C . SER A 1 311 ? 22.433 -0.322 10.749 1.00 91.81 311 SER A C 1
ATOM 2363 O O . SER A 1 311 ? 22.582 0.305 11.792 1.00 91.81 311 SER A O 1
ATOM 2365 N N . ILE A 1 312 ? 21.715 -1.439 10.673 1.00 93.38 312 ILE A N 1
ATOM 2366 C CA . ILE A 1 312 ? 21.089 -2.085 11.827 1.00 93.38 312 ILE A CA 1
ATOM 2367 C C . ILE A 1 312 ? 22.089 -3.073 12.413 1.00 93.38 312 ILE A C 1
ATOM 2369 O O . ILE A 1 312 ? 22.587 -3.946 11.696 1.00 93.38 312 ILE A O 1
ATOM 2373 N N . VAL A 1 313 ? 22.358 -2.950 13.708 1.00 93.56 313 VAL A N 1
ATOM 2374 C CA . VAL A 1 313 ? 23.244 -3.846 14.450 1.00 93.56 313 VAL A CA 1
ATOM 2375 C C . VAL A 1 313 ? 22.390 -4.780 15.294 1.00 93.56 313 VAL A C 1
ATOM 2377 O O . VAL A 1 313 ? 21.574 -4.341 16.106 1.00 93.56 313 VAL A O 1
ATOM 2380 N N . SER A 1 314 ? 22.576 -6.084 15.108 1.00 92.56 314 SER A N 1
ATOM 2381 C CA . SER A 1 314 ? 21.929 -7.117 15.907 1.00 92.56 314 SER A CA 1
ATOM 2382 C C . SER A 1 314 ? 22.951 -7.979 16.626 1.00 92.56 314 SER A C 1
ATOM 2384 O O . SER A 1 314 ? 23.949 -8.388 16.042 1.00 92.56 314 SER A O 1
ATOM 2386 N N . LYS A 1 315 ? 22.664 -8.314 17.882 1.00 91.38 315 LYS A N 1
ATOM 2387 C CA . LYS A 1 315 ? 23.430 -9.266 18.682 1.00 91.38 315 LYS A CA 1
ATOM 2388 C C . LYS A 1 315 ? 22.490 -10.339 19.212 1.00 91.38 315 LYS A C 1
ATOM 2390 O O . LYS A 1 315 ? 21.466 -10.019 19.814 1.00 91.38 315 LYS A O 1
ATOM 2395 N N . ASN A 1 316 ? 22.821 -11.609 18.979 1.00 86.69 316 ASN A N 1
ATOM 2396 C CA . ASN A 1 316 ? 21.996 -12.755 19.397 1.00 86.69 316 ASN A CA 1
ATOM 2397 C C . ASN A 1 316 ? 20.526 -12.645 18.938 1.00 86.69 316 ASN A C 1
ATOM 2399 O O . ASN A 1 316 ? 19.598 -12.949 19.684 1.00 86.69 316 ASN A O 1
ATOM 2403 N N . GLY A 1 317 ? 20.310 -12.139 17.720 1.00 85.69 317 GLY A N 1
ATOM 2404 C CA . GLY A 1 317 ? 18.979 -11.956 17.141 1.00 85.69 317 GLY A CA 1
ATOM 2405 C C . GLY A 1 317 ? 18.190 -10.771 17.698 1.00 85.69 317 GLY A C 1
ATOM 2406 O O . GLY A 1 317 ? 17.077 -10.557 17.257 1.00 85.69 317 GLY A O 1
ATOM 2407 N N . ARG A 1 318 ? 18.708 -9.971 18.633 1.00 91.56 318 ARG A N 1
ATOM 2408 C CA . ARG A 1 318 ? 18.053 -8.719 19.055 1.00 91.56 318 ARG A CA 1
ATOM 2409 C C . ARG A 1 318 ? 18.728 -7.532 18.405 1.00 91.56 318 ARG A C 1
ATOM 2411 O O . ARG A 1 318 ? 19.946 -7.554 18.241 1.00 91.56 318 ARG A O 1
ATOM 2418 N N . ILE A 1 319 ? 17.962 -6.524 18.010 1.00 93.62 319 ILE A N 1
ATOM 2419 C CA . ILE A 1 319 ? 18.533 -5.259 17.543 1.00 93.62 319 ILE A CA 1
ATOM 2420 C C . ILE A 1 319 ? 19.071 -4.525 18.769 1.00 93.62 319 ILE A C 1
ATOM 2422 O O . ILE A 1 319 ? 18.386 -4.431 19.780 1.00 93.62 319 ILE A O 1
ATOM 2426 N N . VAL A 1 320 ? 20.320 -4.077 18.702 1.00 93.88 320 VAL A N 1
ATOM 2427 C CA . VAL A 1 320 ? 20.994 -3.406 19.825 1.00 93.88 320 VAL A CA 1
ATOM 2428 C C . VAL A 1 320 ? 21.397 -1.978 19.492 1.00 93.88 320 VAL A C 1
ATOM 2430 O O . VAL A 1 320 ? 21.545 -1.178 20.408 1.00 93.88 320 VAL A O 1
ATOM 2433 N N . ASP A 1 321 ? 21.560 -1.653 18.207 1.00 94.38 321 ASP A N 1
ATOM 2434 C CA . ASP A 1 321 ? 21.934 -0.311 17.770 1.00 94.38 321 ASP A CA 1
ATOM 2435 C C . ASP A 1 321 ? 21.509 -0.040 16.316 1.00 94.38 321 ASP A C 1
ATOM 2437 O O . ASP A 1 321 ? 21.281 -0.961 15.520 1.00 94.38 321 ASP A O 1
ATOM 2441 N N . ILE A 1 322 ? 21.424 1.243 15.970 1.00 95.62 322 ILE A N 1
ATOM 2442 C CA . ILE A 1 322 ? 21.223 1.744 14.613 1.00 95.62 322 ILE A CA 1
ATOM 2443 C C . ILE A 1 322 ? 22.331 2.760 14.320 1.00 95.62 322 ILE A C 1
ATOM 2445 O O . ILE A 1 322 ? 22.229 3.940 14.655 1.00 95.62 322 ILE A O 1
ATOM 2449 N N . ILE A 1 323 ? 23.377 2.323 13.619 1.00 94.88 323 ILE A N 1
ATOM 2450 C CA . ILE A 1 323 ? 24.437 3.217 13.145 1.00 94.88 323 ILE A CA 1
ATOM 2451 C C . ILE A 1 323 ? 23.826 4.177 12.125 1.00 94.88 323 ILE A C 1
ATOM 24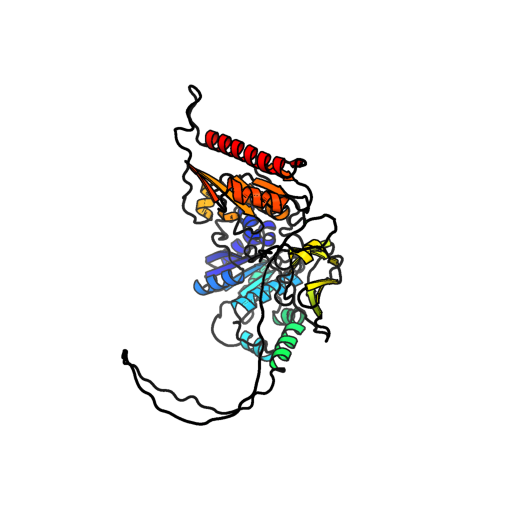53 O O . ILE A 1 323 ? 23.156 3.747 11.186 1.00 94.88 323 ILE A O 1
ATOM 2457 N N . GLY A 1 324 ? 24.057 5.480 12.303 1.00 93.25 324 GLY A N 1
ATOM 2458 C CA . GLY A 1 324 ? 23.444 6.511 11.463 1.00 93.25 324 GLY A CA 1
ATOM 2459 C C . GLY A 1 324 ? 21.957 6.742 11.757 1.00 93.25 324 GLY A C 1
ATOM 2460 O O . GLY A 1 324 ? 21.263 7.326 10.920 1.00 93.25 324 GLY A O 1
ATOM 2461 N N . GLY A 1 325 ? 21.471 6.295 12.921 1.00 94.94 325 GLY A N 1
ATOM 2462 C CA . GLY A 1 325 ? 20.118 6.518 13.421 1.00 94.94 325 GLY A CA 1
ATOM 2463 C C . GLY A 1 325 ? 20.051 6.617 14.948 1.00 94.94 325 GLY A C 1
ATOM 2464 O O . GLY A 1 325 ? 21.065 6.659 15.635 1.00 94.94 325 GLY A O 1
ATOM 2465 N N . ILE A 1 326 ? 18.829 6.715 15.463 1.00 95.06 326 ILE A N 1
ATOM 2466 C CA . ILE A 1 326 ? 18.481 6.719 16.885 1.00 95.06 326 ILE A CA 1
ATOM 2467 C C . ILE A 1 326 ? 17.483 5.583 17.097 1.00 95.06 326 ILE A C 1
ATOM 2469 O O . ILE A 1 326 ? 16.478 5.510 16.388 1.00 95.06 326 ILE A O 1
ATOM 2473 N N . ILE A 1 327 ? 17.759 4.704 18.056 1.00 94.38 327 ILE A N 1
ATOM 2474 C CA . ILE A 1 327 ? 16.887 3.580 18.411 1.00 94.38 327 ILE A CA 1
ATOM 2475 C C . ILE A 1 327 ? 15.629 4.075 19.149 1.00 94.38 327 ILE A C 1
ATOM 2477 O O . ILE A 1 327 ? 15.710 5.000 19.957 1.00 94.38 327 ILE A O 1
ATOM 2481 N N . LYS A 1 328 ? 14.471 3.463 18.878 1.00 90.44 328 LYS A N 1
ATOM 2482 C CA . LYS A 1 328 ? 13.232 3.589 19.666 1.00 90.44 328 LYS A CA 1
ATOM 2483 C C . LYS A 1 328 ? 13.171 2.366 20.598 1.00 90.44 328 LYS A C 1
ATOM 2485 O O . LYS A 1 328 ? 12.856 1.283 20.102 1.00 90.44 328 LYS A O 1
ATOM 2490 N N . PRO A 1 329 ? 13.488 2.493 21.906 1.00 89.06 329 PRO A N 1
ATOM 2491 C CA . PRO A 1 329 ? 13.602 1.344 22.812 1.00 89.06 329 PRO A CA 1
ATOM 2492 C C . PRO A 1 329 ? 12.353 0.458 22.826 1.00 89.06 329 PRO A C 1
ATOM 2494 O O . PRO A 1 329 ? 12.459 -0.730 22.536 1.00 89.06 329 PRO A O 1
ATOM 2497 N N . HIS A 1 330 ? 11.172 1.053 23.012 1.00 80.69 330 HIS A N 1
ATOM 2498 C CA . HIS A 1 330 ? 9.898 0.327 23.006 1.00 80.69 330 HIS A CA 1
ATOM 2499 C C . HIS A 1 330 ? 9.618 -0.401 21.685 1.00 80.69 330 HIS A C 1
ATOM 2501 O O . HIS A 1 330 ? 9.099 -1.513 21.684 1.00 80.69 330 HIS A O 1
ATOM 2507 N N . GLY A 1 331 ? 10.032 0.166 20.549 1.00 83.81 331 GLY A N 1
ATOM 2508 C CA . GLY A 1 331 ? 9.893 -0.485 19.245 1.00 83.81 331 GLY A CA 1
ATOM 2509 C C . GLY A 1 331 ? 10.758 -1.739 19.106 1.00 83.81 331 GLY A C 1
ATOM 2510 O O . GLY A 1 331 ? 10.321 -2.757 18.573 1.00 83.81 331 GLY A O 1
ATOM 2511 N N . VAL A 1 332 ? 11.985 -1.700 19.626 1.00 89.31 332 VAL A N 1
ATOM 2512 C CA . VAL A 1 332 ? 12.889 -2.861 19.628 1.00 89.31 332 VAL A CA 1
ATOM 2513 C C . VAL A 1 332 ? 12.457 -3.916 20.644 1.00 89.31 332 VAL A C 1
ATOM 2515 O O . VAL A 1 332 ? 12.542 -5.110 20.352 1.00 89.31 332 VAL A O 1
ATOM 2518 N N . GLU A 1 333 ? 11.949 -3.491 21.802 1.00 84.44 333 GLU A N 1
ATOM 2519 C CA . GLU A 1 333 ? 11.313 -4.373 22.784 1.00 84.44 333 GLU A CA 1
ATOM 2520 C C . GLU A 1 333 ? 10.120 -5.112 22.162 1.00 84.44 333 GLU A C 1
ATOM 2522 O O . GLU A 1 333 ? 10.054 -6.338 22.262 1.00 84.44 333 GLU A O 1
ATOM 2527 N N . LYS A 1 334 ? 9.248 -4.388 21.441 1.00 79.56 334 LYS A N 1
ATOM 2528 C CA . LYS A 1 334 ? 8.083 -4.939 20.729 1.00 79.56 334 LYS A CA 1
ATOM 2529 C C . LYS A 1 334 ? 8.475 -5.907 19.611 1.00 79.56 334 LYS A C 1
ATOM 2531 O O . LYS A 1 334 ? 7.839 -6.945 19.457 1.00 79.56 334 LYS A O 1
ATOM 2536 N N . LEU A 1 335 ? 9.523 -5.602 18.843 1.00 85.69 335 LEU A N 1
ATOM 2537 C CA . LEU A 1 335 ? 9.987 -6.468 17.753 1.00 85.69 335 LEU A CA 1
ATOM 2538 C C . LEU A 1 335 ? 10.566 -7.804 18.252 1.00 85.69 335 LEU A C 1
ATOM 2540 O O . LEU A 1 335 ? 10.437 -8.828 17.582 1.00 85.69 335 LEU A O 1
ATOM 2544 N N . GLY A 1 336 ? 11.239 -7.807 19.404 1.00 88.38 336 GLY A N 1
ATOM 2545 C CA . GLY A 1 336 ? 11.830 -9.017 19.969 1.00 88.38 336 GLY A CA 1
ATOM 2546 C C . GLY A 1 336 ? 13.008 -9.574 19.153 1.00 88.38 336 GLY A C 1
ATOM 2547 O O . GLY A 1 336 ? 13.924 -8.847 18.763 1.00 88.38 336 GLY A O 1
ATOM 2548 N N . SER A 1 337 ? 13.049 -10.902 18.977 1.00 89.12 337 SER A N 1
ATOM 2549 C CA . SER A 1 337 ? 14.129 -11.573 18.239 1.00 89.12 337 SER A CA 1
ATOM 2550 C C . SER A 1 337 ? 13.834 -11.608 16.739 1.00 89.12 337 SER A C 1
ATOM 2552 O O . SER A 1 337 ? 12.777 -12.063 16.316 1.00 89.12 337 SER A O 1
ATOM 2554 N N . VAL A 1 338 ? 14.788 -11.166 15.924 1.00 86.94 338 VAL A N 1
ATOM 2555 C CA . VAL A 1 338 ? 14.671 -11.040 14.477 1.00 86.94 338 VAL A CA 1
ATOM 2556 C C . VAL A 1 338 ? 15.967 -11.451 13.777 1.00 86.94 338 VAL A C 1
ATOM 2558 O O . VAL A 1 338 ? 17.081 -11.084 14.158 1.00 86.94 338 VAL A O 1
ATOM 2561 N N . ASN A 1 339 ? 15.831 -12.192 12.678 1.00 85.88 339 ASN A N 1
ATOM 2562 C CA . ASN A 1 339 ? 16.945 -12.427 11.769 1.00 85.88 339 ASN A CA 1
ATOM 2563 C C . ASN A 1 339 ? 17.083 -11.236 10.812 1.00 85.88 339 ASN A C 1
ATOM 2565 O O . ASN A 1 339 ? 16.429 -11.198 9.769 1.00 85.88 339 ASN A O 1
ATOM 2569 N N . ILE A 1 340 ? 17.954 -10.278 11.144 1.00 86.31 340 ILE A N 1
ATOM 2570 C CA . ILE A 1 340 ? 18.112 -9.046 10.355 1.00 86.31 340 ILE A CA 1
ATOM 2571 C C . ILE A 1 340 ? 18.504 -9.285 8.889 1.00 86.31 340 ILE A C 1
ATOM 2573 O O . ILE A 1 340 ? 18.220 -8.428 8.057 1.00 86.31 340 ILE A O 1
ATOM 2577 N N . SER A 1 341 ? 19.097 -10.433 8.539 1.00 76.06 341 SER A N 1
ATOM 2578 C CA . SER A 1 341 ? 19.425 -10.782 7.148 1.00 76.06 341 SER A CA 1
ATOM 2579 C C . SER A 1 341 ? 18.179 -11.089 6.311 1.00 76.06 341 SER A C 1
ATOM 2581 O O . SER A 1 341 ? 18.180 -10.843 5.111 1.00 76.06 341 SER A O 1
ATOM 2583 N N . LYS A 1 342 ? 17.115 -11.602 6.943 1.00 77.50 342 LYS A N 1
ATOM 2584 C CA . LYS A 1 342 ? 15.836 -11.935 6.292 1.00 77.50 342 LYS A CA 1
ATOM 2585 C C . LYS A 1 342 ? 14.736 -10.909 6.560 1.00 77.50 342 LYS A C 1
ATOM 2587 O O . LYS A 1 342 ? 13.726 -10.914 5.870 1.00 77.50 342 LYS A O 1
ATOM 2592 N N . ALA A 1 343 ? 14.924 -10.046 7.555 1.00 80.19 343 ALA A N 1
ATOM 2593 C CA . ALA A 1 343 ? 13.913 -9.087 7.967 1.00 80.19 343 ALA A CA 1
ATOM 2594 C C . ALA A 1 343 ? 13.541 -8.113 6.840 1.00 80.19 343 ALA A C 1
ATOM 2596 O O . ALA A 1 343 ? 14.392 -7.681 6.054 1.00 80.19 343 ALA A O 1
ATOM 2597 N N . ILE A 1 344 ? 12.281 -7.709 6.785 1.00 77.19 344 ILE A N 1
ATOM 2598 C CA . ILE A 1 344 ? 11.837 -6.657 5.878 1.00 77.19 344 ILE A CA 1
ATOM 2599 C C . ILE A 1 344 ? 12.166 -5.324 6.537 1.00 77.19 344 ILE A C 1
ATOM 2601 O O . ILE A 1 344 ? 11.662 -5.030 7.617 1.00 77.19 344 ILE A O 1
ATOM 2605 N N . VAL A 1 345 ? 13.014 -4.518 5.893 1.00 82.50 345 VAL A N 1
ATOM 2606 C CA . VAL A 1 345 ? 13.375 -3.182 6.383 1.00 82.50 345 VAL A CA 1
ATOM 2607 C C . VAL A 1 345 ? 12.802 -2.132 5.446 1.00 82.50 345 VAL A C 1
ATOM 2609 O O . VAL A 1 345 ? 13.069 -2.183 4.244 1.00 82.50 345 VAL A O 1
ATOM 2612 N N . LYS A 1 346 ? 12.042 -1.181 5.995 1.00 77.81 346 LYS A N 1
ATOM 2613 C CA . LYS A 1 346 ? 11.490 -0.034 5.257 1.00 77.81 346 LYS A CA 1
ATOM 2614 C C . LYS A 1 346 ? 11.905 1.261 5.936 1.00 77.81 346 LYS A C 1
ATOM 2616 O O . LYS A 1 346 ? 12.070 1.290 7.154 1.00 77.81 346 LYS A O 1
ATOM 2621 N N . THR A 1 347 ? 12.041 2.338 5.164 1.00 82.88 347 THR A N 1
ATOM 2622 C CA . THR A 1 347 ? 12.253 3.668 5.744 1.00 82.88 347 THR A CA 1
ATOM 2623 C C . THR A 1 347 ? 11.375 4.729 5.101 1.00 82.88 347 THR A C 1
ATOM 2625 O O . THR A 1 347 ? 11.074 4.659 3.907 1.00 82.88 347 THR A O 1
ATOM 2628 N N . GLY A 1 348 ? 11.008 5.737 5.887 1.00 75.31 348 GLY A N 1
ATOM 2629 C CA . GLY A 1 348 ? 10.201 6.875 5.443 1.00 75.31 348 GLY A CA 1
ATOM 2630 C C . GLY A 1 348 ? 8.697 6.645 5.589 1.00 75.31 348 GLY A C 1
ATOM 2631 O O . GLY A 1 348 ? 8.261 5.715 6.260 1.00 75.31 348 GLY A O 1
ATOM 2632 N N . LEU A 1 349 ? 7.906 7.542 4.998 1.00 74.19 349 LEU A N 1
ATOM 2633 C CA . LEU A 1 349 ? 6.442 7.479 5.032 1.00 74.19 349 LEU A CA 1
ATOM 2634 C C . LEU A 1 349 ? 5.907 6.432 4.051 1.00 74.19 349 LEU A C 1
ATOM 2636 O O . LEU A 1 349 ? 6.470 6.253 2.970 1.00 74.19 349 LEU A O 1
ATOM 2640 N N . LEU A 1 350 ? 4.763 5.826 4.380 1.00 70.56 350 LEU A N 1
ATOM 2641 C CA . LEU A 1 350 ? 4.092 4.862 3.497 1.00 70.56 350 LEU A CA 1
ATOM 2642 C C . LEU A 1 350 ? 3.592 5.483 2.179 1.00 70.56 350 LEU A C 1
ATOM 2644 O O . LEU A 1 350 ? 3.503 4.800 1.160 1.00 70.56 350 LEU A O 1
ATOM 2648 N N . ARG A 1 351 ? 3.278 6.784 2.179 1.00 74.75 351 ARG A N 1
ATOM 2649 C CA . ARG A 1 351 ? 2.847 7.544 0.997 1.00 74.75 351 ARG A CA 1
ATOM 2650 C C . ARG A 1 351 ? 3.395 8.967 1.081 1.00 74.75 351 ARG A C 1
ATOM 2652 O O . ARG A 1 351 ? 3.167 9.658 2.069 1.00 74.75 351 ARG A O 1
ATOM 2659 N N . LYS A 1 352 ? 4.170 9.382 0.071 1.00 69.62 352 LYS A N 1
ATOM 2660 C CA . LYS A 1 352 ? 4.903 10.664 0.074 1.00 69.62 352 LYS A CA 1
ATOM 2661 C C . LYS A 1 352 ? 4.061 11.833 -0.436 1.00 69.62 352 LYS A C 1
ATOM 2663 O O . LYS A 1 352 ? 4.194 12.949 0.059 1.00 69.62 352 LYS A O 1
ATOM 2668 N N . PHE A 1 353 ? 3.253 11.600 -1.467 1.00 69.56 353 PHE A N 1
ATOM 2669 C CA . PHE A 1 353 ? 2.368 12.628 -2.001 1.00 69.56 353 PHE A CA 1
ATOM 2670 C C . PHE A 1 353 ? 1.211 12.858 -1.038 1.00 69.56 353 PHE A C 1
ATOM 2672 O O . PHE A 1 353 ? 0.681 11.907 -0.469 1.00 69.56 353 PHE A O 1
ATOM 2679 N N . LYS A 1 354 ? 0.810 14.123 -0.874 1.00 76.81 354 LYS A N 1
ATOM 2680 C CA . LYS A 1 354 ? -0.385 14.462 -0.100 1.00 76.81 354 LYS A CA 1
ATOM 2681 C C . LYS A 1 354 ? -1.595 13.926 -0.858 1.00 76.81 354 LYS A C 1
ATOM 2683 O O . LYS A 1 354 ? -1.881 14.448 -1.938 1.00 76.81 354 LYS A O 1
ATOM 2688 N N . PRO A 1 355 ? -2.272 12.889 -0.341 1.00 78.06 355 PRO A N 1
ATOM 2689 C CA . PRO A 1 355 ? -3.387 12.303 -1.053 1.00 78.06 355 PRO A CA 1
ATOM 2690 C C . PRO A 1 355 ? -4.546 13.299 -1.085 1.00 78.06 355 PRO A C 1
ATOM 2692 O O . PRO A 1 355 ? -4.720 14.106 -0.167 1.00 78.06 355 PRO A O 1
ATOM 2695 N N . ASN A 1 356 ? -5.353 13.211 -2.137 1.00 83.62 356 ASN A N 1
ATOM 2696 C CA . ASN A 1 356 ? -6.683 13.802 -2.177 1.00 83.62 356 ASN A CA 1
ATOM 2697 C C . ASN A 1 356 ? -7.693 12.649 -2.167 1.00 83.62 356 ASN A C 1
ATOM 2699 O O . ASN A 1 356 ? -8.019 12.142 -3.242 1.00 83.62 356 ASN A O 1
ATOM 2703 N N . PRO A 1 357 ? -8.106 12.161 -0.983 1.00 86.44 357 PRO A N 1
ATOM 2704 C CA . PRO A 1 357 ? -8.849 10.918 -0.906 1.00 86.44 357 PRO A CA 1
ATOM 2705 C C . PRO A 1 357 ? -10.206 11.023 -1.586 1.00 86.44 357 PRO A C 1
ATOM 2707 O O . PRO A 1 357 ? -10.944 11.988 -1.368 1.00 86.44 357 PRO A O 1
ATOM 2710 N N . ARG A 1 358 ? -10.553 10.008 -2.377 1.00 90.12 358 ARG A N 1
ATOM 2711 C CA . ARG A 1 358 ? -11.865 9.924 -3.020 1.00 90.12 358 ARG A CA 1
ATOM 2712 C C . ARG A 1 358 ? -12.775 8.981 -2.244 1.00 90.12 358 ARG A C 1
ATOM 2714 O O . ARG A 1 358 ? -12.403 7.846 -1.966 1.00 90.12 358 ARG A O 1
ATOM 2721 N N . ILE A 1 359 ? -13.983 9.442 -1.936 1.00 88.69 359 ILE A N 1
ATOM 2722 C CA . ILE A 1 359 ? -15.030 8.586 -1.375 1.00 88.69 359 ILE A CA 1
ATOM 2723 C C . ILE A 1 359 ? -15.642 7.757 -2.510 1.00 88.69 359 ILE A C 1
ATOM 2725 O O . ILE A 1 359 ? -16.049 8.300 -3.539 1.00 88.69 359 ILE A O 1
ATOM 2729 N N . VAL A 1 360 ? -15.689 6.445 -2.317 1.00 84.56 360 VAL A N 1
ATOM 2730 C CA . VAL A 1 360 ? -16.262 5.452 -3.226 1.00 84.56 360 VAL A CA 1
ATOM 2731 C C . VAL A 1 360 ? -17.625 5.040 -2.684 1.00 84.56 360 VAL A C 1
ATOM 2733 O O . VAL A 1 360 ? -17.785 4.844 -1.478 1.00 84.56 360 VAL A O 1
ATOM 2736 N N . SER A 1 361 ? -18.625 4.921 -3.558 1.00 76.19 361 SER A N 1
ATOM 2737 C CA . SER A 1 361 ? -19.918 4.377 -3.142 1.00 76.19 361 SER A CA 1
ATOM 2738 C C . SER A 1 361 ? -19.799 2.871 -2.866 1.00 76.19 361 SER A C 1
ATOM 2740 O O . SER A 1 361 ? -18.965 2.189 -3.465 1.00 76.19 361 SER A O 1
ATOM 2742 N N . LYS A 1 362 ? -20.648 2.326 -1.982 1.00 67.75 362 LYS A N 1
ATOM 2743 C CA . LYS A 1 362 ? -20.682 0.872 -1.717 1.00 67.75 362 LYS A CA 1
ATOM 2744 C C . LYS A 1 362 ? -20.895 0.065 -3.009 1.00 67.75 362 LYS A C 1
ATOM 2746 O O . LYS A 1 362 ? -20.280 -0.980 -3.185 1.00 67.75 362 LYS A O 1
ATOM 2751 N N . CYS A 1 363 ? -21.715 0.578 -3.929 1.00 63.59 363 CYS A N 1
ATOM 2752 C CA . CYS A 1 363 ? -21.998 -0.044 -5.223 1.00 63.59 363 CYS A CA 1
ATOM 2753 C C . CYS A 1 363 ? -20.735 -0.144 -6.086 1.00 63.59 363 CYS A C 1
ATOM 2755 O O . CYS A 1 363 ? -20.383 -1.232 -6.533 1.00 63.59 363 CYS A O 1
ATOM 2757 N N . ASP A 1 364 ? -20.036 0.982 -6.268 1.00 66.94 364 ASP A N 1
ATOM 2758 C CA . ASP A 1 364 ? -18.831 1.037 -7.100 1.00 66.94 364 ASP A CA 1
ATOM 2759 C C . ASP A 1 364 ? -17.737 0.121 -6.538 1.00 66.94 364 ASP A C 1
ATOM 2761 O O . ASP A 1 364 ? -17.039 -0.553 -7.290 1.00 66.94 364 ASP A O 1
ATOM 2765 N N . PHE A 1 365 ? -17.592 0.050 -5.210 1.00 65.56 365 PHE A N 1
ATOM 2766 C CA . PHE A 1 365 ? -16.558 -0.785 -4.606 1.00 65.56 365 PHE A CA 1
ATOM 2767 C C . PHE A 1 365 ? -16.848 -2.289 -4.695 1.00 65.56 365 PHE A C 1
ATOM 2769 O O . PHE A 1 365 ? -15.920 -3.077 -4.868 1.00 65.56 365 PHE A O 1
ATOM 2776 N N . ASN A 1 366 ? -18.109 -2.711 -4.604 1.00 65.50 366 ASN A N 1
ATOM 2777 C CA . ASN A 1 366 ? -18.458 -4.127 -4.760 1.00 65.50 366 ASN A CA 1
ATOM 2778 C C . ASN A 1 366 ? -18.206 -4.611 -6.195 1.00 65.50 366 ASN A C 1
ATOM 2780 O O . ASN A 1 366 ? -17.736 -5.730 -6.391 1.00 65.50 366 ASN A O 1
ATOM 2784 N N . GLU A 1 367 ? -18.405 -3.741 -7.192 1.00 64.25 367 GLU A N 1
ATOM 2785 C CA . GLU A 1 367 ? -17.951 -4.007 -8.564 1.00 64.25 367 GLU A CA 1
ATOM 2786 C C . GLU A 1 367 ? -16.419 -4.105 -8.655 1.00 64.25 367 GLU A C 1
ATOM 2788 O O . GLU A 1 367 ? -15.898 -5.007 -9.307 1.00 64.25 367 GLU A O 1
ATOM 2793 N N . ILE A 1 368 ? -15.690 -3.208 -7.982 1.00 64.75 368 ILE A N 1
ATOM 2794 C CA . ILE A 1 368 ? -14.217 -3.146 -8.011 1.00 64.75 368 ILE A CA 1
ATOM 2795 C C . ILE A 1 368 ? -13.554 -4.335 -7.295 1.00 64.75 368 ILE A C 1
ATOM 2797 O O . ILE A 1 368 ? -12.530 -4.842 -7.748 1.00 64.75 368 ILE A O 1
ATOM 2801 N N . SER A 1 369 ? -14.097 -4.764 -6.157 1.00 59.06 369 SER A N 1
ATOM 2802 C CA . SER A 1 369 ? -13.503 -5.804 -5.305 1.00 59.06 369 SER A CA 1
ATOM 2803 C C . SER A 1 369 ? -13.861 -7.226 -5.732 1.00 59.06 369 SER A C 1
ATOM 2805 O O . SER A 1 369 ? -13.283 -8.176 -5.211 1.00 59.06 369 SER A O 1
ATOM 2807 N N . GLY A 1 370 ? -14.817 -7.397 -6.653 1.00 55.28 370 GLY A N 1
ATOM 2808 C CA . GLY A 1 370 ? -15.322 -8.713 -7.055 1.00 55.28 370 GLY A CA 1
ATOM 2809 C C . GLY A 1 370 ? -16.055 -9.466 -5.936 1.00 55.28 370 GLY A C 1
ATOM 2810 O O . GLY A 1 370 ? -16.420 -10.629 -6.112 1.00 55.28 370 GLY A O 1
ATOM 2811 N N . ILE A 1 371 ? -16.284 -8.822 -4.786 1.00 54.31 371 ILE A N 1
ATOM 2812 C CA . ILE A 1 371 ? -17.015 -9.383 -3.653 1.00 54.31 371 ILE A CA 1
ATOM 2813 C C . ILE A 1 371 ? -18.501 -9.120 -3.902 1.00 54.31 371 ILE A C 1
ATOM 2815 O O . ILE A 1 371 ? -18.964 -7.980 -3.889 1.00 54.31 371 ILE A O 1
ATOM 2819 N N . GLY A 1 372 ? -19.260 -10.189 -4.154 1.00 48.72 372 GLY A N 1
ATOM 2820 C CA . GLY A 1 372 ? -20.710 -10.101 -4.312 1.00 48.72 372 GLY A CA 1
ATOM 2821 C C . GLY A 1 372 ? -21.375 -9.467 -3.086 1.00 48.72 372 GLY A C 1
ATOM 2822 O O . GLY A 1 372 ? -20.944 -9.687 -1.955 1.00 48.72 372 GLY A O 1
ATOM 2823 N N . ASN A 1 373 ? -22.441 -8.693 -3.318 1.00 47.41 373 ASN A N 1
ATOM 2824 C CA . ASN A 1 373 ? -23.278 -8.080 -2.282 1.00 47.41 373 ASN A CA 1
ATOM 2825 C C . ASN A 1 373 ? -23.802 -9.150 -1.303 1.00 47.41 373 ASN A C 1
ATOM 2827 O O . ASN A 1 373 ? -24.822 -9.785 -1.554 1.00 47.41 373 ASN A O 1
ATOM 2831 N N . THR A 1 374 ? -23.108 -9.353 -0.184 1.00 50.84 374 THR A N 1
ATOM 2832 C CA . THR A 1 374 ? -23.570 -10.190 0.938 1.00 50.84 374 THR A CA 1
ATOM 2833 C C . THR A 1 374 ? -23.900 -9.362 2.175 1.00 50.84 374 THR A C 1
ATOM 2835 O O . THR A 1 374 ? -24.139 -9.920 3.242 1.00 50.84 374 THR A O 1
ATOM 2838 N N . SER A 1 375 ? -23.930 -8.030 2.067 1.00 56.06 375 SER A N 1
ATOM 2839 C CA . SER A 1 375 ? -24.422 -7.188 3.155 1.00 56.06 375 SER A CA 1
ATOM 2840 C C . SER A 1 375 ? -25.934 -7.360 3.271 1.00 56.06 375 SER A C 1
ATOM 2842 O O . SER A 1 375 ? -26.686 -6.880 2.422 1.00 56.06 375 SER A O 1
ATOM 2844 N N . ASN A 1 376 ? -26.375 -8.046 4.322 1.00 63.34 376 ASN A N 1
ATOM 2845 C CA . ASN A 1 376 ? -27.768 -8.039 4.730 1.00 63.34 376 ASN A CA 1
ATOM 2846 C C . ASN A 1 376 ? -28.122 -6.606 5.163 1.00 63.34 376 ASN A C 1
ATOM 2848 O O . ASN A 1 376 ? -27.581 -6.099 6.142 1.00 63.34 376 ASN A O 1
ATOM 2852 N N . GLU A 1 377 ? -28.993 -5.917 4.420 1.00 69.62 377 GLU A N 1
ATOM 2853 C CA . GLU A 1 377 ? -29.360 -4.527 4.741 1.00 69.62 377 GLU A CA 1
ATOM 2854 C C . GLU A 1 377 ? -29.982 -4.402 6.143 1.00 69.62 377 GLU A C 1
ATOM 2856 O O . GLU A 1 377 ? -29.848 -3.359 6.784 1.00 69.62 377 GLU A O 1
ATOM 2861 N N . ASN A 1 378 ? -30.564 -5.494 6.654 1.00 77.75 378 ASN A N 1
ATOM 2862 C CA . ASN A 1 378 ? -31.166 -5.584 7.980 1.00 77.75 378 ASN A CA 1
ATOM 2863 C C . ASN A 1 378 ? -30.175 -5.967 9.090 1.00 77.75 378 ASN A C 1
ATOM 2865 O O . ASN A 1 378 ? -30.615 -6.275 10.194 1.00 77.75 378 ASN A O 1
ATOM 2869 N N . SER A 1 379 ? -28.862 -5.974 8.854 1.00 84.88 379 SER A N 1
ATOM 2870 C CA . SER A 1 379 ? -27.878 -6.169 9.923 1.00 84.88 379 SER A CA 1
ATOM 2871 C C . SER A 1 379 ? -26.924 -4.985 10.048 1.00 84.88 379 SER A C 1
ATOM 2873 O O . SER A 1 379 ? -26.601 -4.298 9.076 1.00 84.88 379 SER A O 1
ATOM 2875 N N . LEU A 1 380 ? -26.519 -4.703 11.286 1.00 88.94 380 LEU A N 1
ATOM 2876 C CA . LEU A 1 380 ? -25.432 -3.799 11.627 1.00 88.94 380 LEU A CA 1
ATOM 2877 C C . LEU A 1 380 ? -24.164 -4.635 11.799 1.00 88.94 380 LEU A C 1
ATOM 2879 O O . LEU A 1 380 ? -24.095 -5.463 12.708 1.00 88.94 380 LEU A O 1
ATOM 2883 N N . ARG A 1 381 ? -23.168 -4.412 10.939 1.00 91.56 381 ARG A N 1
ATOM 2884 C CA . ARG A 1 381 ? -21.906 -5.164 10.960 1.00 91.56 381 ARG A CA 1
ATOM 2885 C C . ARG A 1 381 ? -20.771 -4.297 11.484 1.00 91.56 381 ARG A C 1
ATOM 2887 O O . ARG A 1 381 ? -20.499 -3.230 10.935 1.00 91.56 381 ARG A O 1
ATOM 2894 N N . ILE A 1 382 ? -20.098 -4.763 12.528 1.00 93.44 382 ILE A N 1
ATOM 2895 C CA . ILE A 1 382 ? -19.043 -4.031 13.227 1.00 93.44 382 ILE A CA 1
ATOM 2896 C C . ILE A 1 382 ? -17.795 -4.899 13.264 1.00 93.44 382 ILE A C 1
ATOM 2898 O O . ILE A 1 382 ? -17.859 -6.045 13.702 1.00 93.44 382 ILE A O 1
ATOM 2902 N N . ALA A 1 383 ? -16.669 -4.367 12.803 1.00 93.00 383 ALA A N 1
ATOM 2903 C CA . ALA A 1 383 ? -15.392 -5.071 12.864 1.00 93.00 383 ALA A CA 1
ATOM 2904 C C . ALA A 1 383 ? -14.547 -4.577 14.038 1.00 93.00 383 ALA A C 1
ATOM 2906 O O . ALA A 1 383 ? -14.597 -3.399 14.391 1.00 93.00 383 ALA A O 1
ATOM 2907 N N . PHE A 1 384 ? -13.749 -5.471 14.603 1.00 92.94 384 PHE A N 1
ATOM 2908 C CA . PHE A 1 384 ? -12.738 -5.167 15.603 1.00 92.94 384 PHE A CA 1
ATOM 2909 C C . PHE A 1 384 ? -11.354 -5.457 15.021 1.00 92.94 384 PHE A C 1
ATOM 2911 O O . PHE A 1 384 ? -11.116 -6.547 14.503 1.00 92.94 384 PHE A O 1
ATOM 2918 N N . ILE A 1 385 ? -10.453 -4.478 15.085 1.00 89.44 385 ILE A N 1
ATOM 2919 C CA . ILE A 1 385 ? -9.067 -4.607 14.634 1.00 89.44 385 ILE A CA 1
ATOM 2920 C C . ILE A 1 385 ? -8.151 -4.322 15.811 1.00 89.44 385 ILE A C 1
ATOM 2922 O O . ILE A 1 385 ? -8.134 -3.213 16.346 1.00 89.44 385 ILE A O 1
ATOM 2926 N N . ASP A 1 386 ? -7.340 -5.311 16.148 1.00 82.06 386 ASP A N 1
ATOM 2927 C CA . ASP A 1 386 ? -6.355 -5.214 17.210 1.00 82.06 386 ASP A CA 1
ATOM 2928 C C . ASP A 1 386 ? -4.994 -5.635 16.680 1.00 82.06 386 ASP A C 1
ATOM 2930 O O . ASP A 1 386 ? -4.809 -6.796 16.317 1.00 82.06 386 ASP A O 1
ATOM 2934 N N . HIS A 1 387 ? -4.085 -4.660 16.580 1.00 63.06 387 HIS A N 1
ATOM 2935 C CA . HIS A 1 387 ? -2.661 -4.791 16.241 1.00 63.06 387 HIS A CA 1
ATOM 2936 C C . HIS A 1 387 ? -2.270 -5.550 14.952 1.00 63.06 387 HIS A C 1
ATOM 2938 O O . HIS A 1 387 ? -1.141 -5.416 14.491 1.00 63.06 387 HIS A O 1
ATOM 2944 N N . ALA A 1 388 ? -3.174 -6.260 14.284 1.00 55.69 388 ALA A N 1
ATOM 2945 C CA . ALA A 1 388 ? -2.956 -6.973 13.036 1.00 55.69 388 ALA A CA 1
ATOM 2946 C C . ALA A 1 388 ? -4.033 -6.562 12.026 1.00 55.69 388 ALA A C 1
ATOM 2948 O O . ALA A 1 388 ? -5.204 -6.924 12.123 1.00 55.69 388 ALA A O 1
ATOM 2949 N N . ALA A 1 389 ? -3.631 -5.762 11.042 1.00 47.00 389 ALA A N 1
ATOM 2950 C CA . ALA A 1 389 ? -4.495 -5.353 9.948 1.00 47.00 389 ALA A CA 1
ATOM 2951 C C . ALA A 1 389 ? -4.569 -6.468 8.895 1.00 47.00 389 ALA A C 1
ATOM 2953 O O . ALA A 1 389 ? -3.942 -6.372 7.837 1.00 47.00 389 ALA A O 1
ATOM 2954 N N . GLU A 1 390 ? -5.344 -7.520 9.154 1.00 52.75 390 GLU A N 1
ATOM 2955 C CA . GLU A 1 390 ? -5.776 -8.393 8.064 1.00 52.75 390 GLU A CA 1
ATOM 2956 C C . GLU A 1 390 ? -6.709 -7.591 7.142 1.00 52.75 390 GLU A C 1
ATOM 2958 O O . GLU A 1 390 ? -7.882 -7.357 7.418 1.00 52.75 390 GLU A O 1
ATOM 2963 N N . ASN A 1 391 ? -6.111 -7.090 6.058 1.00 67.88 391 ASN A N 1
ATOM 2964 C CA . ASN A 1 391 ? -6.737 -6.510 4.874 1.00 67.88 391 ASN A CA 1
ATOM 2965 C C . ASN A 1 391 ? -7.928 -5.566 5.161 1.00 67.88 391 ASN A C 1
ATOM 2967 O O . ASN A 1 391 ? -9.066 -5.870 4.813 1.00 67.88 391 ASN A O 1
ATOM 2971 N N . ILE A 1 392 ? -7.652 -4.374 5.716 1.00 81.06 392 ILE A N 1
ATOM 2972 C CA . ILE A 1 392 ? -8.639 -3.305 6.015 1.00 81.06 392 ILE A CA 1
ATOM 2973 C C . ILE A 1 392 ? -9.592 -3.022 4.835 1.00 81.06 392 ILE A C 1
ATOM 2975 O O . ILE A 1 392 ? -10.752 -2.669 5.035 1.00 81.06 392 ILE A O 1
ATOM 2979 N N . TYR A 1 393 ? -9.139 -3.223 3.593 1.00 77.31 393 TYR A N 1
ATOM 2980 C CA . TYR A 1 393 ? -9.967 -3.069 2.393 1.00 77.31 393 TYR A CA 1
ATOM 2981 C C . TYR A 1 393 ? -11.157 -4.036 2.332 1.00 77.31 393 TYR A C 1
ATOM 2983 O O . TYR A 1 393 ? -12.149 -3.719 1.683 1.00 77.31 393 TYR A O 1
ATOM 2991 N N . ASN A 1 394 ? -11.099 -5.182 3.013 1.00 78.56 394 ASN A N 1
ATOM 2992 C CA . ASN A 1 394 ? -12.196 -6.149 3.095 1.00 78.56 394 ASN A CA 1
ATOM 2993 C C . ASN A 1 394 ? -13.303 -5.712 4.066 1.00 78.56 394 ASN A C 1
ATOM 2995 O O . ASN A 1 394 ? -14.385 -6.291 4.057 1.00 78.56 394 ASN A O 1
ATOM 2999 N N . LEU A 1 395 ? -13.059 -4.680 4.879 1.00 82.00 395 LEU A N 1
ATOM 3000 C CA . LEU A 1 395 ? -14.026 -4.147 5.842 1.00 82.00 395 LEU A CA 1
ATOM 3001 C C . LEU A 1 395 ? -14.968 -3.106 5.224 1.00 82.00 395 LEU A C 1
ATOM 3003 O O . LEU A 1 395 ? -15.752 -2.490 5.935 1.00 82.00 395 LEU A O 1
ATOM 3007 N N . ASN A 1 396 ? -14.925 -2.926 3.901 1.00 76.44 396 ASN A N 1
ATOM 3008 C CA . ASN A 1 396 ? -15.776 -2.004 3.137 1.00 76.44 396 ASN A CA 1
ATOM 3009 C C . ASN A 1 396 ? -17.295 -2.242 3.317 1.00 76.44 396 ASN A C 1
ATOM 3011 O O . ASN A 1 396 ? -18.105 -1.360 3.028 1.00 76.44 396 ASN A O 1
ATOM 3015 N N . ASN A 1 397 ? -17.684 -3.428 3.788 1.00 79.38 397 ASN A N 1
ATOM 3016 C CA . ASN A 1 397 ? -19.070 -3.820 4.020 1.00 79.38 397 ASN A CA 1
ATOM 3017 C C . ASN A 1 397 ? -19.520 -3.624 5.477 1.00 79.38 397 ASN A C 1
ATOM 3019 O O . ASN A 1 397 ? -20.681 -3.886 5.790 1.00 79.38 397 ASN A O 1
ATOM 3023 N N . CYS A 1 398 ? -18.622 -3.184 6.359 1.00 88.38 398 CYS A N 1
ATOM 3024 C CA . CYS A 1 398 ? -18.947 -2.871 7.742 1.00 88.38 398 CYS A CA 1
ATOM 3025 C C . CYS A 1 398 ? -19.603 -1.489 7.843 1.00 88.38 398 CYS A C 1
ATOM 3027 O O . CYS A 1 398 ? -19.416 -0.613 6.999 1.00 88.38 398 CYS A O 1
ATOM 3029 N N . ASP A 1 399 ? -20.389 -1.297 8.895 1.00 90.81 399 ASP A N 1
ATOM 3030 C CA . ASP A 1 399 ? -21.019 -0.018 9.222 1.00 90.81 399 ASP A CA 1
ATOM 3031 C C . ASP A 1 399 ? -20.182 0.791 10.230 1.00 90.81 399 ASP A C 1
ATOM 3033 O O . ASP A 1 399 ? -20.331 2.007 10.327 1.00 90.81 399 ASP A O 1
ATOM 3037 N N . LEU A 1 400 ? -19.299 0.123 10.979 1.00 93.94 400 LEU A N 1
ATOM 3038 C CA . LEU A 1 400 ? -18.403 0.713 11.972 1.00 93.94 400 LEU A CA 1
ATOM 3039 C C . LEU A 1 400 ? -17.183 -0.197 12.176 1.00 93.94 400 LEU A C 1
ATOM 3041 O O . LEU A 1 400 ? -17.301 -1.421 12.095 1.00 93.94 400 LEU A O 1
ATOM 3045 N N . VAL A 1 401 ? -16.027 0.385 12.491 1.00 94.50 401 VAL A N 1
ATOM 3046 C CA . VAL A 1 401 ? -14.835 -0.375 12.894 1.00 94.50 401 VAL A CA 1
ATOM 3047 C C . VAL A 1 401 ? -14.315 0.131 14.235 1.00 94.50 401 VAL A C 1
ATOM 3049 O O . VAL A 1 401 ? -14.197 1.334 14.444 1.00 94.50 401 VAL A O 1
ATOM 3052 N N . VAL A 1 402 ? -14.002 -0.777 15.153 1.00 95.19 402 VAL A N 1
ATOM 3053 C CA . VAL A 1 402 ? -13.306 -0.485 16.410 1.00 95.19 402 VAL A CA 1
ATOM 3054 C C . VAL A 1 402 ? -11.841 -0.866 16.232 1.00 95.19 402 VAL A C 1
ATOM 3056 O O . VAL A 1 402 ? -11.554 -1.975 15.789 1.00 95.19 402 VAL A O 1
ATOM 3059 N N . THR A 1 403 ? -10.919 0.043 16.535 1.00 94.44 403 THR A N 1
ATOM 3060 C CA . THR A 1 403 ? -9.477 -0.173 16.357 1.00 94.44 403 THR A CA 1
ATOM 3061 C C . THR A 1 403 ? -8.729 0.032 17.663 1.00 94.44 403 THR A C 1
ATOM 3063 O O . THR A 1 403 ? -9.090 0.909 18.446 1.00 94.44 403 THR A O 1
ATOM 3066 N N . VAL A 1 404 ? -7.670 -0.745 17.877 1.00 92.25 404 VAL A N 1
ATOM 3067 C CA . VAL A 1 404 ? -6.767 -0.622 19.029 1.00 92.25 404 VAL A CA 1
ATOM 3068 C C . VAL A 1 404 ? -5.354 -0.304 18.542 1.00 92.25 404 VAL A C 1
ATOM 3070 O O . VAL A 1 404 ? -4.873 -0.899 17.571 1.00 92.25 404 VAL A O 1
ATOM 3073 N N . GLY A 1 405 ? -4.717 0.669 19.191 1.00 89.00 405 GLY A N 1
ATOM 3074 C CA . GLY A 1 405 ? -3.383 1.166 18.871 1.00 89.00 405 GLY A CA 1
ATOM 3075 C C . GLY A 1 405 ? -3.392 2.417 17.995 1.00 89.00 405 GLY A C 1
ATOM 3076 O O . GLY A 1 405 ? -4.217 2.565 17.086 1.00 89.00 405 GLY A O 1
ATOM 3077 N N . ASP A 1 406 ? -2.444 3.316 18.248 1.00 86.25 406 ASP A N 1
ATOM 3078 C CA . ASP A 1 406 ? -2.293 4.605 17.565 1.00 86.25 406 ASP A CA 1
ATOM 3079 C C . ASP A 1 406 ? -2.112 4.467 16.044 1.00 86.25 406 ASP A C 1
ATOM 3081 O O . ASP A 1 406 ? -2.888 5.032 15.265 1.00 86.25 406 ASP A O 1
ATOM 3085 N N . ASP A 1 407 ? -1.133 3.678 15.595 1.00 83.38 407 ASP A N 1
ATOM 3086 C CA . ASP A 1 407 ? -0.849 3.514 14.162 1.00 83.38 407 ASP A CA 1
ATOM 3087 C C . ASP A 1 407 ? -1.928 2.713 13.436 1.00 83.38 407 ASP A C 1
ATOM 3089 O O . ASP A 1 407 ? -2.327 3.079 12.326 1.00 83.38 407 ASP A O 1
ATOM 3093 N N . THR A 1 408 ? -2.436 1.650 14.066 1.00 85.62 408 THR A N 1
ATOM 3094 C CA . THR A 1 408 ? -3.556 0.856 13.545 1.00 85.62 408 THR A CA 1
ATOM 3095 C C . THR A 1 408 ? -4.755 1.760 13.303 1.00 85.62 408 THR A C 1
ATOM 3097 O O . THR A 1 408 ? -5.321 1.765 12.211 1.00 85.62 408 THR A O 1
ATOM 3100 N N . THR A 1 409 ? -5.099 2.587 14.290 1.00 89.75 409 THR A N 1
ATOM 3101 C CA . THR A 1 409 ? -6.197 3.549 14.207 1.00 89.75 409 THR A CA 1
ATOM 3102 C C . THR A 1 409 ? -5.950 4.592 13.118 1.00 89.75 409 THR A C 1
ATOM 3104 O O . THR A 1 409 ? -6.858 4.906 12.344 1.00 89.75 409 THR A O 1
ATOM 3107 N N . LEU A 1 410 ? -4.728 5.117 13.002 1.00 87.94 410 LEU A N 1
ATOM 3108 C CA . LEU A 1 410 ? -4.373 6.109 11.988 1.00 87.94 410 LEU A CA 1
ATOM 3109 C C . LEU A 1 410 ? -4.484 5.547 10.559 1.00 87.94 410 LEU A C 1
ATOM 3111 O O . LEU A 1 410 ? -5.075 6.191 9.692 1.00 87.94 410 LEU A O 1
ATOM 3115 N N . ILE A 1 411 ? -3.946 4.349 10.315 1.00 86.44 411 ILE A N 1
ATOM 3116 C CA . ILE A 1 411 ? -3.973 3.693 8.999 1.00 86.44 411 ILE A CA 1
ATOM 3117 C C . ILE A 1 411 ? -5.392 3.237 8.653 1.00 86.44 411 ILE A C 1
ATOM 3119 O O . ILE A 1 411 ? -5.865 3.478 7.541 1.00 86.44 411 ILE A O 1
ATOM 3123 N N . ALA A 1 412 ? -6.091 2.603 9.599 1.00 89.19 412 ALA A N 1
ATOM 3124 C CA . ALA A 1 412 ? -7.452 2.131 9.386 1.00 89.19 412 ALA A CA 1
ATOM 3125 C C . ALA A 1 412 ? -8.403 3.291 9.104 1.00 89.19 412 ALA A C 1
ATOM 3127 O O . ALA A 1 412 ? -9.146 3.229 8.128 1.00 89.19 412 ALA A O 1
ATOM 3128 N N . SER A 1 413 ? -8.342 4.372 9.887 1.00 90.69 413 SER A N 1
ATOM 3129 C CA . SER A 1 413 ? -9.183 5.548 9.646 1.00 90.69 413 SER A CA 1
ATOM 3130 C C . SER A 1 413 ? -8.924 6.188 8.280 1.00 90.69 413 SER A C 1
ATOM 3132 O O . SER A 1 413 ? -9.888 6.498 7.575 1.00 90.69 413 SER A O 1
ATOM 3134 N N . ASP A 1 414 ? -7.660 6.305 7.853 1.00 88.56 414 ASP A N 1
ATOM 3135 C CA . ASP A 1 414 ? -7.321 6.835 6.528 1.00 88.56 414 ASP A CA 1
ATOM 3136 C C . ASP A 1 414 ? -7.880 5.962 5.394 1.00 88.56 414 ASP A C 1
ATOM 3138 O O . ASP A 1 414 ? -8.518 6.469 4.469 1.00 88.56 414 ASP A O 1
ATOM 3142 N N . ILE A 1 415 ? -7.698 4.641 5.453 1.00 88.38 415 ILE A N 1
ATOM 3143 C CA . ILE A 1 415 ? -8.217 3.738 4.415 1.00 88.38 415 ILE A CA 1
ATOM 3144 C C . ILE A 1 415 ? -9.752 3.759 4.407 1.00 88.38 415 ILE A C 1
ATOM 3146 O O . ILE A 1 415 ? -10.360 3.973 3.356 1.00 88.38 415 ILE A O 1
ATOM 3150 N N . LEU A 1 416 ? -10.379 3.596 5.575 1.00 90.50 416 LEU A N 1
ATOM 3151 C CA . LEU A 1 416 ? -11.834 3.502 5.737 1.00 90.50 416 LEU A CA 1
ATOM 3152 C C . LEU A 1 416 ? -12.569 4.808 5.415 1.00 90.50 416 LEU A C 1
ATOM 3154 O O . LEU A 1 416 ? -13.744 4.770 5.041 1.00 90.50 416 LEU A O 1
ATOM 3158 N N . TYR A 1 417 ? -11.874 5.951 5.445 1.00 92.00 417 TYR A N 1
ATOM 3159 C CA . TYR A 1 417 ? -12.395 7.227 4.950 1.00 92.00 417 TYR A CA 1
ATOM 3160 C C . TYR A 1 417 ? -12.965 7.114 3.531 1.00 92.00 417 TYR A C 1
ATOM 3162 O O . TYR A 1 417 ? -14.027 7.664 3.240 1.00 92.00 417 TYR A O 1
ATOM 3170 N N . ARG A 1 418 ? -12.294 6.353 2.655 1.00 90.38 418 ARG A N 1
ATOM 3171 C CA . ARG A 1 418 ? -12.699 6.167 1.251 1.00 90.38 418 ARG A CA 1
ATOM 3172 C C . ARG A 1 418 ? -14.012 5.402 1.119 1.00 90.38 418 ARG A C 1
ATOM 3174 O O . ARG A 1 418 ? -14.687 5.545 0.110 1.00 90.38 418 ARG A O 1
ATOM 3181 N N . PHE A 1 419 ? -14.409 4.658 2.146 1.00 88.19 419 PHE A N 1
ATOM 3182 C CA . PHE A 1 419 ? -15.663 3.903 2.190 1.00 88.19 419 PHE A CA 1
ATOM 3183 C C . PHE A 1 419 ? -16.732 4.582 3.056 1.00 88.19 419 PHE A C 1
ATOM 3185 O O . PHE A 1 419 ? -17.814 4.035 3.238 1.00 88.19 419 PHE A O 1
ATOM 3192 N N . SER A 1 420 ? -16.454 5.785 3.579 1.00 90.88 420 SER A N 1
ATOM 3193 C CA . SER A 1 420 ? -17.306 6.483 4.555 1.00 90.88 420 SER A CA 1
ATOM 3194 C C . SER A 1 420 ? -17.611 5.655 5.809 1.00 90.88 420 SER A C 1
ATOM 3196 O O . SER A 1 420 ? -18.686 5.794 6.389 1.00 90.88 420 SER A O 1
ATOM 3198 N N . ILE A 1 421 ? -16.672 4.805 6.233 1.00 92.00 421 ILE A N 1
ATOM 3199 C CA . ILE A 1 421 ? -16.853 3.948 7.407 1.00 92.00 421 ILE A CA 1
ATOM 3200 C C . ILE A 1 421 ? -16.239 4.637 8.634 1.00 92.00 421 ILE A C 1
ATOM 3202 O O . ILE A 1 421 ? -15.035 4.914 8.633 1.00 92.00 421 ILE A O 1
ATOM 3206 N N . PRO A 1 422 ? -17.036 4.947 9.672 1.00 94.19 422 PRO A N 1
ATOM 3207 C CA . PRO A 1 422 ? -16.533 5.530 10.908 1.00 94.19 422 PRO A CA 1
ATOM 3208 C C . PRO A 1 422 ? -15.661 4.550 11.697 1.00 94.19 422 PRO A C 1
ATOM 3210 O O . PRO A 1 422 ? -15.867 3.335 11.663 1.00 94.19 422 PRO A O 1
ATOM 3213 N N . VAL A 1 423 ? -14.717 5.106 12.459 1.00 95.00 423 VAL A N 1
ATOM 3214 C CA . VAL A 1 423 ? -13.827 4.344 13.346 1.00 95.00 423 VAL A CA 1
ATOM 3215 C C . VAL A 1 423 ? -13.999 4.782 14.798 1.00 95.00 423 VAL A C 1
ATOM 3217 O O . VAL A 1 423 ? -14.038 5.983 15.065 1.00 95.00 423 VAL A O 1
ATOM 3220 N N . ILE A 1 424 ? -14.074 3.830 15.732 1.00 96.25 424 ILE A N 1
ATOM 3221 C CA . ILE A 1 424 ? -13.830 4.060 17.163 1.00 96.25 424 ILE A CA 1
ATOM 3222 C C . ILE A 1 424 ? -12.404 3.605 17.472 1.00 96.25 424 ILE A C 1
ATOM 3224 O O . ILE A 1 424 ? -12.153 2.410 17.577 1.00 96.25 424 ILE A O 1
ATOM 3228 N N . GLY A 1 425 ? -11.479 4.551 17.591 1.00 94.88 425 GLY A N 1
ATOM 3229 C CA . GLY A 1 425 ? -10.081 4.266 17.898 1.00 94.88 425 GLY A CA 1
ATOM 3230 C C . GLY A 1 425 ? -9.806 4.312 19.391 1.00 94.88 425 GLY A C 1
ATOM 3231 O O . GLY A 1 425 ? -10.167 5.291 20.040 1.00 94.88 425 GLY A O 1
ATOM 3232 N N . ILE A 1 426 ? -9.158 3.281 19.918 1.00 94.81 426 ILE A N 1
ATOM 3233 C CA . ILE A 1 426 ? -8.638 3.203 21.282 1.00 94.81 426 ILE A CA 1
ATOM 3234 C C . ILE A 1 426 ? -7.119 3.328 21.187 1.00 94.81 426 ILE A C 1
ATOM 3236 O O . ILE A 1 426 ? -6.471 2.476 20.585 1.00 94.81 426 ILE A O 1
ATOM 3240 N N . THR A 1 427 ? -6.567 4.415 21.719 1.00 92.75 427 THR A N 1
ATOM 3241 C CA . THR A 1 427 ? -5.153 4.785 21.542 1.00 92.75 427 THR A CA 1
ATOM 3242 C C . THR A 1 427 ? -4.544 5.200 22.876 1.00 92.75 427 THR A C 1
ATOM 3244 O O . THR A 1 427 ? -5.285 5.567 23.788 1.00 92.75 427 THR A O 1
ATOM 3247 N N . ASP A 1 428 ? -3.222 5.185 23.007 1.00 89.38 428 ASP A N 1
ATOM 3248 C CA . ASP A 1 428 ? -2.511 5.605 24.224 1.00 89.38 428 ASP A CA 1
ATOM 3249 C C . ASP A 1 428 ? -1.610 6.837 24.007 1.00 89.38 428 ASP A C 1
ATOM 3251 O O . ASP A 1 428 ? -1.093 7.419 24.964 1.00 89.38 428 ASP A O 1
ATOM 3255 N N . GLY A 1 429 ? -1.499 7.289 22.754 1.00 83.62 429 GLY A N 1
ATOM 3256 C CA . GLY A 1 429 ? -0.766 8.486 22.362 1.00 83.62 429 GLY A CA 1
ATOM 3257 C C . GLY A 1 429 ? 0.647 8.218 21.835 1.00 83.62 429 GLY A C 1
ATOM 3258 O O . GLY A 1 429 ? 1.323 9.191 21.474 1.00 83.62 429 GLY A O 1
ATOM 3259 N N . ASP A 1 430 ? 1.102 6.960 21.745 1.00 81.44 430 ASP A N 1
ATOM 3260 C CA . ASP A 1 430 ? 2.382 6.599 21.114 1.00 81.44 430 ASP A CA 1
ATOM 3261 C C . ASP A 1 430 ? 2.268 6.533 19.581 1.00 81.44 430 ASP A C 1
ATOM 3263 O O . ASP A 1 430 ? 2.312 5.479 18.947 1.00 81.44 430 ASP A O 1
ATOM 3267 N N . LEU A 1 431 ? 2.111 7.698 18.951 1.00 77.00 431 LEU A N 1
ATOM 3268 C CA . LEU A 1 431 ? 1.989 7.791 17.498 1.00 77.00 431 LEU A CA 1
ATOM 3269 C C . LEU A 1 431 ? 3.358 7.756 16.797 1.00 77.00 431 LEU A C 1
ATOM 3271 O O . LEU A 1 431 ? 4.121 8.730 16.855 1.00 77.00 431 LEU A O 1
ATOM 3275 N N . ASP A 1 432 ? 3.608 6.730 15.979 1.00 68.19 432 ASP A N 1
ATOM 3276 C CA . ASP A 1 432 ? 4.854 6.603 15.212 1.00 68.19 432 ASP A CA 1
ATOM 3277 C C . ASP A 1 432 ? 4.894 7.435 13.921 1.00 68.19 432 ASP A C 1
ATOM 3279 O O . ASP A 1 432 ? 5.914 7.485 13.233 1.00 68.19 432 ASP A O 1
ATOM 3283 N N . LYS A 1 433 ? 3.823 8.169 13.591 1.00 70.31 433 LYS A N 1
ATOM 3284 C CA . LYS A 1 433 ? 3.713 9.016 12.379 1.00 70.31 433 LYS A CA 1
ATOM 3285 C C . LYS A 1 433 ? 3.986 8.240 11.088 1.00 70.31 433 LYS A C 1
ATOM 3287 O O . LYS A 1 433 ? 4.713 8.696 10.203 1.00 70.31 433 LYS A O 1
ATOM 3292 N N . VAL A 1 434 ? 3.374 7.067 10.968 1.00 67.69 434 VAL A N 1
ATOM 3293 C CA . VAL A 1 434 ? 3.494 6.184 9.797 1.00 67.69 434 VAL A CA 1
ATOM 3294 C C . VAL A 1 434 ? 2.923 6.827 8.512 1.00 67.69 434 VAL A C 1
ATOM 3296 O O . VAL A 1 434 ? 3.398 6.557 7.403 1.00 67.69 434 VAL A O 1
ATOM 3299 N N . VAL A 1 435 ? 1.969 7.756 8.657 1.00 67.75 435 VAL A N 1
ATOM 3300 C CA . VAL A 1 435 ? 1.467 8.654 7.600 1.00 67.75 435 VAL A CA 1
ATOM 3301 C C . VAL A 1 435 ? 1.510 10.121 8.060 1.00 67.75 435 VAL A C 1
ATOM 3303 O O . VAL A 1 435 ? 1.387 10.403 9.250 1.00 67.75 435 VAL A O 1
ATOM 3306 N N . GLU A 1 436 ? 1.687 11.076 7.131 1.00 67.12 436 GLU A N 1
ATOM 3307 C CA . GLU A 1 436 ? 1.803 12.517 7.461 1.00 67.12 436 GLU A CA 1
ATOM 3308 C C . GLU A 1 436 ? 0.499 13.082 8.052 1.00 67.12 436 GLU A C 1
ATOM 3310 O O . GLU A 1 436 ? 0.522 13.893 8.979 1.00 67.12 436 GLU A O 1
ATOM 3315 N N . LYS A 1 437 ? -0.645 12.656 7.506 1.00 74.12 437 LYS A N 1
ATOM 3316 C CA . LYS A 1 437 ? -1.984 13.053 7.944 1.00 74.12 437 LYS A CA 1
ATOM 3317 C C . LYS A 1 437 ? -2.973 11.931 7.635 1.00 74.12 437 LYS A C 1
ATOM 3319 O O . LYS A 1 437 ? -3.120 11.568 6.473 1.00 74.12 437 LYS A O 1
ATOM 3324 N N . GLY A 1 438 ? -3.658 11.427 8.658 1.00 79.19 438 GLY A N 1
ATOM 3325 C CA . GLY A 1 438 ? -4.789 10.514 8.489 1.00 79.19 438 GLY A CA 1
ATOM 3326 C C . GLY A 1 438 ? -6.087 11.267 8.199 1.00 79.19 438 GLY A C 1
ATOM 3327 O O . GLY A 1 438 ? -6.272 12.412 8.630 1.00 79.19 438 GLY A O 1
ATOM 3328 N N . PHE A 1 439 ? -6.985 10.620 7.465 1.00 87.19 439 PHE A N 1
ATOM 3329 C CA . PHE A 1 439 ? -8.343 11.095 7.223 1.00 87.19 439 PHE A CA 1
ATOM 3330 C C . PHE A 1 439 ? -9.310 10.319 8.113 1.00 87.19 439 PHE A C 1
ATOM 3332 O O . PHE A 1 439 ? -9.025 9.202 8.520 1.00 87.19 439 PHE A O 1
ATOM 3339 N N . LYS A 1 440 ? -10.440 10.932 8.464 1.00 90.88 440 LYS A N 1
ATOM 3340 C CA . LYS A 1 440 ? -11.438 10.326 9.348 1.00 90.88 440 LYS A CA 1
ATOM 3341 C C . LYS A 1 440 ? -12.819 10.524 8.758 1.00 90.88 440 LYS A C 1
ATOM 3343 O O . LYS A 1 440 ? -13.166 11.641 8.366 1.00 90.88 440 LYS A O 1
ATOM 3348 N N . ALA A 1 441 ? -13.581 9.439 8.647 1.00 91.50 441 ALA A N 1
ATOM 3349 C CA . ALA A 1 441 ? -14.970 9.522 8.223 1.00 91.50 441 ALA A CA 1
ATOM 3350 C C . ALA A 1 441 ? -15.788 10.293 9.266 1.00 91.50 441 ALA A C 1
ATOM 3352 O O . ALA A 1 441 ? -15.423 10.362 10.446 1.00 91.50 441 ALA A O 1
ATOM 3353 N N . LYS A 1 442 ? -16.914 10.861 8.835 1.00 89.00 442 LYS A N 1
ATOM 3354 C CA . LYS A 1 442 ? -17.862 11.507 9.745 1.00 89.00 442 LYS A CA 1
ATOM 3355 C C . LYS A 1 442 ? -18.288 10.509 10.832 1.00 89.00 442 LYS A C 1
ATOM 3357 O O . LYS A 1 442 ? -18.393 9.321 10.561 1.00 89.00 442 LYS A O 1
ATOM 3362 N N . ASP A 1 443 ? -18.491 10.997 12.053 1.00 89.38 443 ASP A N 1
ATOM 3363 C CA . ASP A 1 443 ? -18.933 10.211 13.219 1.00 89.38 443 ASP A CA 1
ATOM 3364 C C . ASP A 1 443 ? -17.901 9.215 13.791 1.00 89.38 443 ASP A C 1
ATOM 3366 O O . ASP A 1 443 ? -18.214 8.478 14.739 1.00 89.38 443 ASP A O 1
ATOM 3370 N N . SER A 1 444 ? -16.661 9.264 13.283 1.00 94.25 444 SER A N 1
ATOM 3371 C CA . SER A 1 444 ? -15.483 8.664 13.922 1.00 94.25 444 SER A CA 1
ATOM 3372 C C . SER A 1 444 ? -15.226 9.268 15.308 1.00 94.25 444 SER A C 1
ATOM 3374 O O . SER A 1 444 ? -15.548 10.427 15.575 1.00 94.25 444 SER A O 1
ATOM 3376 N N . LEU A 1 445 ? -14.642 8.470 16.195 1.00 94.62 445 LEU A N 1
ATOM 3377 C CA . LEU A 1 445 ? -14.359 8.801 17.585 1.00 94.62 445 LEU A CA 1
ATOM 3378 C C . LEU A 1 445 ? -12.999 8.214 17.961 1.00 94.62 445 LEU A C 1
ATOM 3380 O O . LEU A 1 445 ? -12.828 7.007 17.899 1.00 94.62 445 LEU A O 1
ATOM 3384 N N . ILE A 1 446 ? -12.045 9.034 18.387 1.00 94.31 446 ILE A N 1
ATOM 3385 C CA . ILE A 1 446 ? -10.756 8.556 18.900 1.00 94.31 446 ILE A CA 1
ATOM 3386 C C . ILE A 1 446 ? -10.706 8.831 20.400 1.00 94.31 446 ILE A C 1
ATOM 3388 O O . ILE A 1 446 ? -10.896 9.972 20.828 1.00 94.31 446 ILE A O 1
ATOM 3392 N N . ILE A 1 447 ? -10.484 7.784 21.184 1.00 94.44 447 ILE A N 1
ATOM 3393 C CA . ILE A 1 447 ? -10.382 7.816 22.637 1.00 94.44 447 ILE A CA 1
ATOM 3394 C C . ILE A 1 447 ? -8.923 7.562 22.997 1.00 94.44 447 ILE A C 1
ATOM 3396 O O . ILE A 1 447 ? -8.437 6.439 22.906 1.00 94.44 447 ILE A O 1
ATOM 3400 N N . GLU A 1 448 ? -8.243 8.629 23.398 1.00 93.94 448 GLU A N 1
ATOM 3401 C CA . GLU A 1 448 ? -6.848 8.589 23.821 1.00 93.94 448 GLU A CA 1
ATOM 3402 C C . GLU A 1 448 ? -6.773 8.397 25.339 1.00 93.94 448 GLU A C 1
ATOM 3404 O O . GLU A 1 448 ? -7.308 9.198 26.114 1.00 93.94 448 GLU A O 1
ATOM 3409 N N . LEU A 1 449 ? -6.137 7.307 25.742 1.00 92.94 449 LEU A N 1
ATOM 3410 C CA . LEU A 1 449 ? -5.946 6.836 27.105 1.00 92.94 449 LEU A CA 1
ATOM 3411 C C . LEU A 1 449 ? -4.567 7.269 27.629 1.00 92.94 449 LEU A C 1
ATOM 3413 O O . LEU A 1 449 ? -3.841 8.012 26.976 1.00 92.94 449 LEU A O 1
ATOM 3417 N N . ALA A 1 450 ? -4.217 6.833 28.839 1.00 88.19 450 ALA A N 1
ATOM 3418 C CA . ALA A 1 450 ? -2.835 6.922 29.306 1.00 88.19 450 ALA A CA 1
ATOM 3419 C C . ALA A 1 450 ? -1.983 5.798 28.691 1.00 88.19 450 ALA A C 1
ATOM 3421 O O . ALA A 1 450 ? -2.520 4.749 28.341 1.00 88.19 450 ALA A O 1
ATOM 3422 N N . GLU A 1 451 ? -0.673 6.029 28.627 1.00 86.06 451 GLU A N 1
ATOM 3423 C CA . GLU A 1 451 ? 0.343 5.130 28.059 1.00 86.06 451 GLU A CA 1
ATOM 3424 C C . GLU A 1 451 ? 0.159 3.659 28.486 1.00 86.06 451 GLU A C 1
ATOM 3426 O O . GLU A 1 451 ? 0.021 3.358 29.678 1.00 86.06 451 GLU A O 1
ATOM 3431 N N . GLY A 1 452 ? 0.133 2.754 27.502 1.00 82.75 452 GLY A N 1
ATOM 3432 C CA . GLY A 1 452 ? 0.010 1.302 27.651 1.00 82.75 452 GLY A CA 1
ATOM 3433 C C . GLY A 1 452 ? -1.378 0.770 28.032 1.00 82.75 452 GLY A C 1
ATOM 3434 O O . GLY A 1 452 ? -1.513 -0.416 28.339 1.00 82.75 452 GLY A O 1
ATOM 3435 N N . LEU A 1 453 ? -2.416 1.616 28.089 1.00 88.62 453 LEU A N 1
ATOM 3436 C CA . LEU A 1 453 ? -3.772 1.183 28.466 1.00 88.62 453 LEU A CA 1
ATOM 3437 C C . LEU A 1 453 ? -4.646 0.746 27.289 1.00 88.62 453 LEU A C 1
ATOM 3439 O O . LEU A 1 453 ? -5.670 0.097 27.522 1.00 88.62 453 LEU A O 1
ATOM 3443 N N . ASP A 1 454 ? -4.291 1.118 26.064 1.00 89.50 454 ASP A N 1
ATOM 3444 C CA . ASP A 1 454 ? -5.023 0.758 24.851 1.00 89.50 454 ASP A CA 1
ATOM 3445 C C . ASP A 1 454 ? -5.100 -0.758 24.661 1.00 89.50 454 ASP A C 1
ATOM 3447 O O . ASP A 1 454 ? -6.191 -1.264 24.417 1.00 89.50 454 ASP A O 1
ATOM 3451 N N . ASP A 1 455 ? -4.016 -1.489 24.918 1.00 87.94 455 ASP A N 1
ATOM 3452 C CA . ASP A 1 455 ? -3.981 -2.957 24.897 1.00 87.94 455 ASP A CA 1
ATOM 3453 C C . ASP A 1 455 ? -4.953 -3.582 25.908 1.00 87.94 455 ASP A C 1
ATOM 3455 O O . ASP A 1 455 ? -5.735 -4.486 25.599 1.00 87.94 455 ASP A O 1
ATOM 3459 N N . ILE A 1 456 ? -4.927 -3.087 27.148 1.00 90.62 456 ILE A N 1
ATOM 3460 C CA . ILE A 1 456 ? -5.724 -3.629 28.257 1.00 90.62 456 ILE A CA 1
ATOM 3461 C C . ILE A 1 456 ? -7.214 -3.378 28.010 1.00 90.62 456 ILE A C 1
ATOM 3463 O O . ILE A 1 456 ? -8.053 -4.267 28.187 1.00 90.62 456 ILE A O 1
ATOM 3467 N N . ILE A 1 457 ? -7.553 -2.153 27.611 1.00 92.94 457 ILE A N 1
ATOM 3468 C CA . ILE A 1 457 ? -8.929 -1.750 27.327 1.00 92.94 457 ILE A CA 1
ATOM 3469 C C . ILE A 1 457 ? -9.420 -2.405 26.038 1.00 92.94 457 ILE A C 1
ATOM 3471 O O . ILE A 1 457 ? -10.543 -2.906 26.012 1.00 92.94 457 ILE A O 1
ATOM 3475 N N . GLY A 1 458 ? -8.586 -2.439 25.001 1.00 92.50 458 GLY A N 1
ATOM 3476 C CA . GLY A 1 458 ? -8.850 -3.109 23.736 1.00 92.50 458 GLY A CA 1
ATOM 3477 C C . GLY A 1 458 ? -9.219 -4.568 23.960 1.00 92.50 458 GLY A C 1
ATOM 3478 O O . GLY A 1 458 ? -10.287 -5.004 23.529 1.00 92.50 458 GLY A O 1
ATOM 3479 N N . ARG A 1 459 ? -8.425 -5.287 24.762 1.00 92.00 459 ARG A N 1
ATOM 3480 C CA . ARG A 1 459 ? -8.742 -6.664 25.144 1.00 92.00 459 ARG A CA 1
ATOM 3481 C C . ARG A 1 459 ? -10.060 -6.774 25.906 1.00 92.00 459 ARG A C 1
ATOM 3483 O O . ARG A 1 459 ? -10.880 -7.628 25.593 1.00 92.00 459 ARG A O 1
ATOM 3490 N N . ALA A 1 460 ? -10.311 -5.892 26.872 1.00 93.62 460 ALA A N 1
ATOM 3491 C CA . ALA A 1 460 ? -11.566 -5.908 27.624 1.00 93.62 460 ALA A CA 1
ATOM 3492 C C . ALA A 1 460 ? -12.801 -5.651 26.738 1.00 93.62 460 ALA A C 1
ATOM 3494 O O . ALA A 1 460 ? -13.865 -6.210 27.007 1.00 93.62 460 ALA A O 1
ATOM 3495 N N . ILE A 1 461 ? -12.676 -4.812 25.705 1.00 94.69 461 ILE A N 1
ATOM 3496 C CA . ILE A 1 461 ? -13.721 -4.573 24.700 1.00 94.69 461 ILE A CA 1
ATOM 3497 C C . ILE A 1 461 ? -13.922 -5.826 23.846 1.00 94.69 461 ILE A C 1
ATOM 3499 O O . ILE A 1 461 ? -15.061 -6.263 23.679 1.00 94.69 461 ILE A O 1
ATOM 3503 N N . PHE A 1 462 ? -12.836 -6.420 23.349 1.00 94.38 462 PHE A N 1
ATOM 3504 C CA . PHE A 1 462 ? -12.890 -7.637 22.540 1.00 94.38 462 PHE A CA 1
ATOM 3505 C C . PHE A 1 462 ? -13.586 -8.787 23.278 1.00 94.38 462 PHE A C 1
ATOM 3507 O O . PHE A 1 462 ? -14.461 -9.456 22.733 1.00 94.38 462 PHE A O 1
ATOM 3514 N N . ASP A 1 463 ? -13.261 -8.953 24.556 1.00 93.62 463 ASP A N 1
ATOM 3515 C CA . ASP A 1 463 ? -13.808 -10.024 25.379 1.00 93.62 463 ASP A CA 1
ATOM 3516 C C . ASP A 1 463 ? -15.287 -9.766 25.736 1.00 93.62 463 ASP A C 1
ATOM 3518 O O . ASP A 1 463 ? -16.109 -10.673 25.668 1.00 93.62 463 ASP A O 1
ATOM 3522 N N . LYS A 1 464 ? -15.659 -8.534 26.123 1.00 94.06 464 LYS A N 1
ATOM 3523 C CA . LYS A 1 464 ? -17.006 -8.240 26.663 1.00 94.06 464 LYS A CA 1
ATOM 3524 C C . LYS A 1 464 ? -18.064 -7.914 25.615 1.00 94.06 464 LYS A C 1
ATOM 3526 O O . LYS A 1 464 ? -19.237 -8.173 25.862 1.00 94.06 464 LYS A O 1
ATOM 3531 N N . ILE A 1 465 ? -17.673 -7.267 24.520 1.00 94.31 465 ILE A N 1
ATOM 3532 C CA . ILE A 1 465 ? -18.599 -6.772 23.490 1.00 94.31 465 ILE A CA 1
ATOM 3533 C C . ILE A 1 465 ? -18.584 -7.693 22.273 1.00 94.31 465 ILE A C 1
ATOM 3535 O O . ILE A 1 465 ? -19.632 -7.973 21.698 1.00 94.31 465 ILE A O 1
ATOM 3539 N N . PHE A 1 466 ? -17.398 -8.148 21.879 1.00 92.62 466 PHE A N 1
ATOM 3540 C CA . PHE A 1 466 ? -17.214 -8.937 20.666 1.00 92.62 466 PHE A CA 1
ATOM 3541 C C . PHE A 1 466 ? -17.202 -10.450 20.916 1.00 92.62 466 PHE A C 1
ATOM 3543 O O . PHE A 1 466 ? -17.217 -11.202 19.947 1.00 92.62 466 PHE A O 1
ATOM 3550 N N . ASP A 1 467 ? -17.188 -10.899 22.178 1.00 92.44 467 ASP A N 1
ATOM 3551 C CA . ASP A 1 467 ? -17.134 -12.319 22.565 1.00 92.44 467 ASP A CA 1
ATOM 3552 C C . ASP A 1 467 ? -16.043 -13.087 21.796 1.00 92.44 467 ASP A C 1
ATOM 3554 O O . ASP A 1 467 ? -16.263 -14.150 21.218 1.00 92.44 467 ASP A O 1
ATOM 3558 N N . PHE A 1 468 ? -14.850 -12.485 21.726 1.00 88.81 468 PHE A N 1
ATOM 3559 C CA . PHE A 1 468 ? -13.689 -13.008 20.998 1.00 88.81 468 PHE A CA 1
ATOM 3560 C C . PHE A 1 468 ? -13.877 -13.174 19.475 1.00 88.81 468 PHE A C 1
ATOM 3562 O O . PHE A 1 468 ? -13.074 -13.849 18.824 1.00 88.81 468 PHE A O 1
ATOM 3569 N N . SER A 1 469 ? -14.896 -12.545 18.881 1.00 89.81 469 SER A N 1
ATOM 3570 C CA . SER A 1 469 ? -15.124 -12.525 17.434 1.00 89.81 469 SER A CA 1
ATOM 3571 C C . SER A 1 469 ? -14.620 -11.222 16.796 1.00 89.81 469 SER A C 1
ATOM 3573 O O . SER A 1 469 ? -15.010 -10.138 17.220 1.00 89.81 469 SER A O 1
ATOM 3575 N N . PRO A 1 470 ? -13.826 -11.260 15.710 1.00 88.88 470 PRO A N 1
ATOM 3576 C CA . PRO A 1 470 ? -13.387 -10.042 15.016 1.00 88.88 470 PRO A CA 1
ATOM 3577 C C . PRO A 1 470 ? -14.536 -9.303 14.315 1.00 88.88 470 PRO A C 1
ATOM 3579 O O . PRO A 1 470 ? -14.377 -8.157 13.895 1.00 88.88 470 PRO A O 1
ATOM 3582 N N . ILE A 1 471 ? -15.693 -9.954 14.157 1.00 90.69 471 ILE A N 1
ATOM 3583 C CA . ILE A 1 471 ? -16.885 -9.377 13.540 1.00 90.69 471 ILE A CA 1
ATOM 3584 C C . ILE A 1 471 ? -18.077 -9.595 14.466 1.00 90.69 471 ILE A C 1
ATOM 3586 O O . ILE A 1 471 ? -18.410 -10.728 14.816 1.00 90.69 471 ILE A O 1
ATOM 3590 N N . LEU A 1 472 ? -18.742 -8.498 14.807 1.00 91.38 472 LEU A N 1
ATOM 3591 C CA . LEU A 1 472 ? -20.019 -8.471 15.497 1.00 91.38 472 LEU A CA 1
ATOM 3592 C C . LEU A 1 472 ? -21.112 -8.120 14.484 1.00 91.38 472 LEU A C 1
ATOM 3594 O O . LEU A 1 472 ? -21.071 -7.063 13.853 1.00 91.38 472 LEU A O 1
ATOM 3598 N N . GLU A 1 473 ? -22.091 -9.005 14.324 1.00 91.12 473 GLU A N 1
ATOM 3599 C CA . GLU A 1 473 ? -23.254 -8.779 13.466 1.00 91.12 473 GLU A CA 1
ATOM 3600 C C . GLU A 1 473 ? -24.525 -8.725 14.317 1.00 91.12 473 GLU A C 1
ATOM 3602 O O . GLU A 1 473 ? -24.874 -9.680 15.008 1.00 91.12 473 GLU A O 1
ATOM 3607 N N . ILE A 1 474 ? -25.215 -7.585 14.277 1.00 88.81 474 ILE A N 1
ATOM 3608 C CA . ILE A 1 474 ? -26.444 -7.337 15.032 1.00 88.81 474 ILE A CA 1
ATOM 3609 C C . ILE A 1 474 ? -27.600 -7.276 14.036 1.00 88.81 474 ILE A C 1
ATOM 3611 O O . ILE A 1 474 ? -27.685 -6.349 13.233 1.00 88.81 474 ILE A O 1
ATOM 3615 N N . ASN A 1 475 ? -28.503 -8.252 14.091 1.00 86.44 475 ASN A N 1
ATOM 3616 C CA . ASN A 1 475 ? -29.722 -8.232 13.283 1.00 86.44 475 ASN A CA 1
ATOM 3617 C C . ASN A 1 475 ? -30.690 -7.166 13.809 1.00 86.44 475 ASN A C 1
ATOM 3619 O O . ASN A 1 475 ? -30.947 -7.089 15.009 1.00 86.44 475 ASN A O 1
ATOM 3623 N N . LEU A 1 476 ? -31.228 -6.361 12.900 1.00 81.12 476 LEU A N 1
ATOM 3624 C CA . LEU A 1 476 ? -32.197 -5.309 13.176 1.00 81.12 476 LEU A CA 1
ATOM 3625 C C . LEU A 1 476 ? -33.584 -5.860 12.849 1.00 81.12 476 LEU A C 1
ATOM 3627 O O . LEU A 1 476 ? -33.934 -6.036 11.680 1.00 81.12 476 LEU A O 1
ATOM 3631 N N . ASN A 1 477 ? -34.373 -6.152 13.881 1.00 71.50 477 ASN A N 1
ATOM 3632 C CA . ASN A 1 477 ? -35.731 -6.658 13.710 1.00 71.50 477 ASN A CA 1
ATOM 3633 C C . ASN A 1 477 ? -36.749 -5.520 13.823 1.00 71.50 477 ASN A C 1
ATOM 3635 O O . ASN A 1 477 ? -36.547 -4.534 14.529 1.00 71.50 477 ASN A O 1
ATOM 3639 N N . SER A 1 478 ? -37.912 -5.699 13.199 1.00 57.00 478 SER A N 1
ATOM 3640 C CA . SER A 1 478 ? -39.057 -4.785 13.311 1.00 57.00 478 SER A CA 1
ATOM 3641 C C . SER A 1 478 ? -39.667 -4.700 14.720 1.00 57.00 478 SER A C 1
ATOM 3643 O O . SER A 1 478 ? -40.657 -4.011 14.900 1.00 57.00 478 SER A O 1
ATOM 3645 N N . GLU A 1 479 ? -39.141 -5.406 15.723 1.00 55.44 479 GLU A N 1
ATOM 3646 C CA . GLU A 1 479 ? -39.553 -5.249 17.129 1.00 55.44 479 GLU A CA 1
ATOM 3647 C C . GLU A 1 479 ? -38.737 -4.168 17.859 1.00 55.44 479 GLU A C 1
ATOM 3649 O O . GLU A 1 479 ? -39.230 -3.575 18.817 1.00 55.44 479 GLU A O 1
ATOM 3654 N N . ASP A 1 480 ? -37.552 -3.805 17.348 1.00 54.00 480 ASP A N 1
ATOM 3655 C CA . ASP A 1 480 ? -36.765 -2.658 17.833 1.00 54.00 480 ASP A CA 1
ATOM 3656 C C . ASP A 1 480 ? -37.419 -1.299 17.480 1.00 54.00 480 ASP A C 1
ATOM 3658 O O . ASP A 1 480 ? -36.932 -0.239 17.884 1.00 54.00 480 ASP A O 1
ATOM 3662 N N . SER A 1 481 ? -38.522 -1.322 16.715 1.00 51.53 481 SER A N 1
ATOM 3663 C CA . SER A 1 481 ? -39.231 -0.164 16.154 1.00 51.53 481 SER A CA 1
ATOM 3664 C C . SER A 1 481 ? -40.385 0.369 17.004 1.00 51.53 481 SER A C 1
ATOM 3666 O O . SER A 1 481 ? -41.087 1.290 16.582 1.00 51.53 481 SER A O 1
ATOM 3668 N N . ILE A 1 482 ? -40.672 -0.232 18.157 1.00 50.53 482 ILE A N 1
ATOM 3669 C CA . ILE A 1 482 ? -41.811 0.189 18.974 1.00 50.53 482 ILE A CA 1
ATOM 3670 C C . ILE A 1 482 ? -41.352 1.383 19.806 1.00 50.53 482 ILE A C 1
ATOM 3672 O O . ILE A 1 482 ? -40.735 1.169 20.834 1.00 50.53 482 ILE A O 1
ATOM 3676 N N . PHE A 1 483 ? -41.569 2.604 19.308 1.00 47.50 483 PHE A N 1
ATOM 3677 C CA . PHE A 1 483 ? -41.793 3.878 20.025 1.00 47.50 483 PHE A CA 1
ATOM 3678 C C . PHE A 1 483 ? -41.412 5.048 19.102 1.00 47.50 483 PHE A C 1
ATOM 3680 O O . PHE A 1 483 ? -40.301 5.557 19.163 1.00 47.50 483 PHE A O 1
ATOM 3687 N N . ASP A 1 484 ? -42.305 5.420 18.183 1.00 43.59 484 ASP A N 1
ATOM 3688 C CA . ASP A 1 484 ? -42.903 6.764 18.126 1.00 43.59 484 ASP A CA 1
ATOM 3689 C C . ASP A 1 484 ? -43.748 6.938 16.855 1.00 43.59 484 ASP A C 1
ATOM 3691 O O . ASP A 1 484 ? -43.495 6.369 15.795 1.00 43.59 484 ASP A O 1
ATOM 3695 N N . ASN A 1 485 ? -44.853 7.663 17.012 1.00 50.34 485 ASN A N 1
ATOM 3696 C CA . ASN A 1 485 ? -45.910 7.797 16.019 1.00 50.34 485 ASN A CA 1
ATOM 3697 C C . ASN A 1 485 ? -45.435 8.509 14.740 1.00 50.34 485 ASN A C 1
ATOM 3699 O O . ASN A 1 485 ? -45.011 9.657 14.792 1.00 50.34 485 ASN A O 1
ATOM 3703 N N . CYS A 1 486 ? -45.702 7.879 13.592 1.00 48.66 486 CYS A N 1
ATOM 3704 C CA . CYS A 1 486 ? -45.851 8.522 12.282 1.00 48.66 486 CYS A CA 1
ATOM 3705 C C . CYS A 1 486 ? -44.608 9.234 11.707 1.00 48.66 486 CYS A C 1
ATOM 3707 O O . CYS A 1 486 ? -44.706 10.378 11.273 1.00 48.66 486 CYS A O 1
ATOM 3709 N N . GLU A 1 487 ? -43.486 8.530 11.568 1.00 48.28 487 GLU A N 1
ATOM 3710 C CA . GLU A 1 487 ? -42.461 8.873 10.572 1.00 48.28 487 GLU A CA 1
ATOM 3711 C C . GLU A 1 487 ? -42.042 7.618 9.797 1.00 48.28 487 GLU A C 1
ATOM 3713 O O . GLU A 1 487 ? -42.095 6.496 10.301 1.00 48.28 487 GLU A O 1
ATOM 3718 N N . THR A 1 488 ? -41.709 7.794 8.519 1.00 47.47 488 THR A N 1
ATOM 3719 C CA . THR A 1 488 ? -41.232 6.727 7.633 1.00 47.47 488 THR A CA 1
ATOM 3720 C C . THR A 1 488 ? -40.030 6.021 8.256 1.00 47.47 488 THR A C 1
ATOM 3722 O O . THR A 1 488 ? -38.973 6.621 8.414 1.00 47.47 488 THR A O 1
ATOM 3725 N N . PHE A 1 489 ? -40.208 4.747 8.599 1.00 58.94 489 PHE A N 1
ATOM 3726 C CA . PHE A 1 489 ? -39.202 3.891 9.219 1.00 58.94 489 PHE A CA 1
ATOM 3727 C C . PHE A 1 489 ? -37.950 3.769 8.338 1.00 58.94 489 PHE A C 1
ATOM 3729 O O . PHE A 1 489 ? -38.040 3.298 7.204 1.00 58.94 489 PHE A O 1
ATOM 3736 N N . ASN A 1 490 ? -36.790 4.182 8.854 1.00 69.69 490 ASN A N 1
ATOM 3737 C CA . ASN A 1 490 ? -35.521 4.110 8.138 1.00 69.69 490 ASN A CA 1
ATOM 3738 C C . ASN A 1 490 ? -34.514 3.243 8.909 1.00 69.69 490 ASN A C 1
ATOM 3740 O O . ASN A 1 490 ? -34.146 3.544 10.045 1.00 69.69 490 ASN A O 1
ATOM 3744 N N . ILE A 1 491 ? -34.040 2.167 8.274 1.00 76.62 491 ILE A N 1
ATOM 3745 C CA . ILE A 1 491 ? -33.034 1.242 8.825 1.00 76.62 491 ILE A CA 1
ATOM 3746 C C . ILE A 1 491 ? -31.760 1.992 9.250 1.00 76.62 491 ILE A C 1
ATOM 3748 O O . ILE A 1 491 ? -31.112 1.601 10.224 1.00 76.62 491 ILE A O 1
ATOM 3752 N N . SER A 1 492 ? -31.420 3.102 8.581 1.00 78.56 492 SER A N 1
ATOM 3753 C CA . SER A 1 492 ? -30.271 3.927 8.970 1.00 78.56 492 SER A CA 1
ATOM 3754 C C . SER A 1 492 ? -30.383 4.466 10.394 1.00 78.56 492 SER A C 1
ATOM 3756 O O . SER A 1 492 ? -29.378 4.553 11.097 1.00 78.56 492 SER A O 1
ATOM 3758 N N . ASP A 1 493 ? -31.589 4.805 10.844 1.00 81.19 493 ASP A N 1
ATOM 3759 C CA . ASP A 1 493 ? -31.796 5.427 12.152 1.00 81.19 493 ASP A CA 1
ATOM 3760 C C . ASP A 1 493 ? -31.650 4.400 13.277 1.00 81.19 493 ASP A C 1
ATOM 3762 O O . ASP A 1 493 ? -31.039 4.688 14.309 1.00 81.19 493 ASP A O 1
ATOM 3766 N N . LEU A 1 494 ? -32.098 3.162 13.041 1.00 83.12 494 LEU A N 1
ATOM 3767 C CA . LEU A 1 494 ? -31.840 2.031 13.935 1.00 83.12 494 LEU A CA 1
ATOM 3768 C C . LEU A 1 494 ? -30.347 1.709 14.034 1.00 83.12 494 LEU A C 1
ATOM 3770 O O . LEU A 1 494 ? -29.835 1.550 15.144 1.00 83.12 494 LEU A O 1
ATOM 3774 N N . LYS A 1 495 ? -29.632 1.676 12.899 1.00 85.94 495 LYS A N 1
ATOM 3775 C CA . LYS A 1 495 ? -28.169 1.508 12.886 1.00 85.94 495 LYS A CA 1
ATOM 3776 C C . LYS A 1 495 ? -27.487 2.590 13.719 1.00 85.94 495 LYS A C 1
ATOM 3778 O O . LYS A 1 495 ? -26.685 2.276 14.595 1.00 85.94 495 LYS A O 1
ATOM 3783 N N . ASN A 1 496 ? -27.863 3.852 13.518 1.00 86.38 496 ASN A N 1
ATOM 3784 C CA . ASN A 1 496 ? -27.313 4.980 14.270 1.00 86.38 496 ASN A CA 1
ATOM 3785 C C . ASN A 1 496 ? -27.592 4.873 15.777 1.00 86.38 496 ASN A C 1
ATOM 3787 O O . ASN A 1 496 ? -26.698 5.133 16.588 1.00 86.38 496 ASN A O 1
ATOM 3791 N N . LYS A 1 497 ? -28.802 4.452 16.169 1.00 87.75 497 LYS A N 1
ATOM 3792 C CA . LYS A 1 497 ? -29.162 4.216 17.575 1.00 87.75 497 LYS A CA 1
ATOM 3793 C C . LYS A 1 497 ? -28.295 3.120 18.198 1.00 87.75 497 LYS A C 1
ATOM 3795 O O . LYS A 1 497 ? -27.704 3.349 19.250 1.00 87.75 497 LYS A O 1
ATOM 3800 N N . LYS A 1 498 ? -28.151 1.973 17.529 1.00 89.56 498 LYS A N 1
ATOM 3801 C CA . LYS A 1 498 ? -27.316 0.855 17.998 1.00 89.56 498 LYS A CA 1
ATOM 3802 C C . LYS A 1 498 ? -25.833 1.220 18.088 1.00 89.56 498 LYS A C 1
ATOM 3804 O O . LYS A 1 498 ? -25.181 0.885 19.071 1.00 89.56 498 LYS A O 1
ATOM 3809 N N . ILE A 1 499 ? -25.309 1.985 17.129 1.00 90.62 499 ILE A N 1
ATOM 3810 C CA . ILE A 1 499 ? -23.938 2.519 17.192 1.00 90.62 499 ILE A CA 1
ATOM 3811 C C . ILE A 1 499 ? -23.760 3.433 18.413 1.00 90.62 499 ILE A C 1
ATOM 3813 O O . ILE A 1 499 ? -22.712 3.410 19.058 1.00 90.62 499 ILE A O 1
ATOM 3817 N N . LYS A 1 500 ? -24.769 4.242 18.755 1.00 90.69 500 LYS A N 1
ATOM 3818 C CA . LYS A 1 500 ? -24.724 5.087 19.954 1.00 90.69 500 LYS A CA 1
ATOM 3819 C C . LYS A 1 500 ? -24.729 4.253 21.241 1.00 90.69 500 LYS A C 1
ATOM 3821 O O . LYS A 1 500 ? -23.918 4.534 22.119 1.00 90.69 500 LYS A O 1
ATOM 3826 N N . GLU A 1 501 ? -25.579 3.229 21.329 1.00 91.50 501 GLU A N 1
ATOM 3827 C CA . GLU A 1 501 ? -25.607 2.279 22.457 1.00 91.50 501 GLU A CA 1
ATOM 3828 C C . GLU A 1 501 ? -24.228 1.620 22.651 1.00 91.50 501 GLU A C 1
ATOM 3830 O O . GLU A 1 501 ? -23.678 1.649 23.751 1.00 91.50 501 GLU A O 1
ATOM 3835 N N . LEU A 1 502 ? -23.604 1.150 21.565 1.00 93.12 502 LEU A N 1
ATOM 3836 C CA . LEU A 1 502 ? -22.253 0.583 21.593 1.00 93.12 502 LEU A CA 1
ATOM 3837 C C . LEU A 1 502 ? -21.201 1.577 22.109 1.00 93.12 502 LEU A C 1
ATOM 3839 O O . LEU A 1 502 ? -20.358 1.222 22.933 1.00 93.12 502 LEU A O 1
ATOM 3843 N N . LYS A 1 503 ? -21.240 2.835 21.645 1.00 93.19 503 LYS A N 1
ATOM 3844 C CA . LYS A 1 503 ? -20.327 3.889 22.123 1.00 93.19 503 LYS A CA 1
ATOM 3845 C C . LYS A 1 503 ? -20.447 4.070 23.639 1.00 93.19 503 LYS A C 1
ATOM 3847 O O . LYS A 1 503 ? -19.434 4.204 24.321 1.00 93.19 503 LYS A O 1
ATOM 3852 N N . GLU A 1 504 ? -21.666 4.053 24.174 1.00 93.44 504 GLU A N 1
ATOM 3853 C CA . GLU A 1 504 ? -21.905 4.160 25.616 1.00 93.44 504 GLU A CA 1
ATOM 3854 C C . GLU A 1 504 ? -21.376 2.938 26.385 1.00 93.44 504 GLU A C 1
ATOM 3856 O O . GLU A 1 504 ? -20.808 3.099 27.465 1.00 93.44 504 GLU A O 1
ATOM 3861 N N . GLU A 1 505 ? -21.510 1.727 25.841 1.00 94.31 505 GLU A N 1
ATOM 3862 C CA . GLU A 1 505 ? -20.951 0.509 26.444 1.00 94.31 505 GLU A CA 1
ATOM 3863 C C . GLU A 1 505 ? -19.422 0.509 26.475 1.00 94.31 505 GLU A C 1
ATOM 3865 O O . GLU A 1 505 ? -18.835 0.241 27.527 1.00 94.31 505 GLU A O 1
ATOM 3870 N N . ILE A 1 506 ? -18.772 0.899 25.375 1.00 94.00 506 ILE A N 1
ATOM 3871 C CA . ILE A 1 506 ? -17.313 1.064 25.319 1.00 94.00 506 ILE A CA 1
ATOM 3872 C C . ILE A 1 506 ? -16.857 2.066 26.387 1.00 94.00 506 ILE A C 1
ATOM 3874 O O . ILE A 1 506 ? -15.956 1.773 27.173 1.00 94.00 506 ILE A O 1
ATOM 3878 N N . LEU A 1 507 ? -17.522 3.220 26.493 1.00 92.94 507 LEU A N 1
ATOM 3879 C CA . LEU A 1 507 ? -17.190 4.223 27.507 1.00 92.94 507 LEU A CA 1
ATOM 3880 C C . LEU A 1 507 ? -17.398 3.712 28.940 1.00 92.94 507 LEU A C 1
ATOM 3882 O O . LEU A 1 507 ? -16.640 4.095 29.830 1.00 92.94 507 LEU A O 1
ATOM 3886 N N . LYS A 1 508 ? -18.380 2.839 29.200 1.00 93.75 508 LYS A N 1
ATOM 3887 C CA . LYS A 1 508 ? -18.537 2.196 30.519 1.00 93.75 508 LYS A CA 1
ATOM 3888 C C . LYS A 1 508 ? -17.353 1.284 30.840 1.00 93.75 508 LYS A C 1
ATOM 3890 O O . LYS A 1 508 ? -16.857 1.323 31.964 1.00 93.75 508 LYS A O 1
ATOM 3895 N N . ILE A 1 509 ? -16.886 0.487 29.876 1.00 92.88 509 ILE A N 1
ATOM 3896 C CA . ILE A 1 509 ? -15.703 -0.373 30.054 1.00 92.88 509 ILE A CA 1
ATOM 3897 C C . ILE A 1 509 ? -14.477 0.483 30.373 1.00 92.88 509 ILE A C 1
ATOM 3899 O O . ILE A 1 509 ? -13.782 0.199 31.348 1.00 92.88 509 ILE A O 1
ATOM 3903 N N . ILE A 1 510 ? -14.267 1.558 29.611 1.00 92.00 510 ILE A N 1
ATOM 3904 C CA . ILE A 1 510 ? -13.153 2.488 29.816 1.00 92.00 510 ILE A CA 1
ATOM 3905 C C . ILE A 1 510 ? -13.225 3.108 31.209 1.00 92.00 510 ILE A C 1
ATOM 3907 O O . ILE A 1 510 ? -12.269 2.987 31.961 1.00 92.00 510 ILE A O 1
ATOM 3911 N N . ASN A 1 511 ? -14.365 3.681 31.605 1.00 91.31 511 ASN A N 1
ATOM 3912 C CA . ASN A 1 511 ? -14.518 4.325 32.915 1.00 91.31 511 ASN A CA 1
ATOM 3913 C C . ASN A 1 511 ? -14.291 3.378 34.105 1.00 91.31 511 ASN A C 1
ATOM 3915 O O . ASN A 1 511 ? -13.854 3.828 35.162 1.00 91.31 511 ASN A O 1
ATOM 3919 N N . ASN A 1 512 ? -14.559 2.079 33.942 1.00 89.38 512 ASN A N 1
ATOM 3920 C CA . ASN A 1 512 ? -14.287 1.078 34.976 1.00 89.38 512 ASN A CA 1
ATOM 3921 C C . ASN A 1 512 ? -12.788 0.776 35.148 1.00 89.38 512 ASN A C 1
ATOM 3923 O O . ASN A 1 512 ? -12.393 0.300 36.210 1.00 89.38 512 ASN A O 1
ATOM 3927 N N . ILE A 1 513 ? -11.969 1.014 34.118 1.00 87.06 513 ILE A N 1
ATOM 3928 C CA . ILE A 1 513 ? -10.531 0.698 34.101 1.00 87.06 513 ILE A CA 1
ATOM 3929 C C . ILE A 1 513 ? -9.691 1.971 34.274 1.00 87.06 513 ILE A C 1
ATOM 3931 O O . ILE A 1 513 ? -8.784 2.010 35.102 1.00 87.06 513 ILE A O 1
ATOM 3935 N N . SER A 1 514 ? -10.006 3.027 33.522 1.00 81.81 514 SER A N 1
ATOM 3936 C CA . SER A 1 514 ? -9.340 4.326 33.560 1.00 81.81 514 SER A CA 1
ATOM 3937 C C . SER A 1 514 ? -10.345 5.476 33.406 1.00 81.81 514 SER A C 1
ATOM 3939 O O . SER A 1 514 ? -10.916 5.668 32.332 1.00 81.81 514 SER A O 1
ATOM 3941 N N . PRO A 1 515 ? -10.534 6.315 34.441 1.00 74.38 515 PRO A N 1
ATOM 3942 C CA . PRO A 1 515 ? -11.457 7.448 34.379 1.00 74.38 515 PRO A CA 1
ATOM 3943 C C . PRO A 1 515 ? -10.876 8.673 33.649 1.00 74.38 515 PRO A C 1
ATOM 3945 O O . PRO A 1 515 ? -11.544 9.701 33.556 1.00 74.38 515 PRO A O 1
ATOM 3948 N N . LYS A 1 516 ? -9.619 8.619 33.184 1.00 84.94 516 LYS A N 1
ATOM 3949 C CA . LYS A 1 516 ? -8.949 9.736 32.503 1.00 84.94 516 LYS A CA 1
ATOM 3950 C C . LYS A 1 516 ? -8.651 9.361 31.058 1.00 84.94 516 LYS A C 1
ATOM 3952 O O . LYS A 1 516 ? -7.807 8.506 30.809 1.00 84.94 516 LYS A O 1
ATOM 3957 N N . TYR A 1 517 ? -9.322 10.037 30.134 1.00 88.44 517 TYR A N 1
ATOM 3958 C CA . TYR A 1 517 ? -9.121 9.896 28.697 1.00 88.44 517 TYR A CA 1
ATOM 3959 C C . TYR A 1 517 ? -9.517 11.185 27.971 1.00 88.44 517 TYR A C 1
ATOM 3961 O O . TYR A 1 517 ? -10.312 11.982 28.477 1.00 88.44 517 TYR A O 1
ATOM 3969 N N . ASN A 1 518 ? -8.978 11.376 26.771 1.00 89.25 518 ASN A N 1
ATOM 3970 C CA . ASN A 1 518 ? -9.319 12.476 25.880 1.00 89.25 518 ASN A CA 1
ATOM 3971 C C . ASN A 1 518 ? -10.142 11.947 24.706 1.00 89.25 518 ASN A C 1
ATOM 3973 O O . ASN A 1 518 ? -9.759 10.981 24.054 1.00 89.25 518 ASN A O 1
ATOM 3977 N N . ILE A 1 519 ? -11.252 12.613 24.397 1.00 88.25 519 ILE A N 1
ATOM 3978 C CA . ILE A 1 519 ? -12.047 12.313 23.204 1.00 88.25 519 ILE A CA 1
ATOM 3979 C C . ILE A 1 519 ? -11.682 13.292 22.088 1.00 88.25 519 ILE A C 1
ATOM 3981 O O . ILE A 1 519 ? -11.762 14.509 22.268 1.00 88.25 519 ILE A O 1
ATOM 3985 N N . LYS A 1 520 ? -11.347 12.757 20.913 1.00 87.12 520 LYS A N 1
ATOM 3986 C CA . LYS A 1 520 ? -11.137 13.511 19.675 1.00 87.12 520 LYS A CA 1
ATOM 3987 C C . LYS A 1 520 ? -12.149 13.043 18.631 1.00 87.12 520 LYS A C 1
ATOM 3989 O O . LYS A 1 520 ? -12.219 11.855 18.329 1.00 87.12 520 LYS A O 1
ATOM 3994 N N . TYR A 1 521 ? -12.895 13.986 18.065 1.00 82.44 521 TYR A N 1
ATOM 3995 C CA . TYR A 1 521 ? -13.783 13.748 16.923 1.00 82.44 521 TYR A CA 1
ATOM 3996 C C . TYR A 1 521 ? -12.999 13.948 15.618 1.00 82.44 521 TYR A C 1
ATOM 3998 O O . TYR A 1 521 ? -12.211 14.917 15.516 1.00 82.44 521 TYR A O 1
#

Radius of gyration: 31.1 Å; Cα contacts (8 Å, |Δi|>4): 862; chains: 1; bounding box: 80×84×97 Å

Organism: NCBI:txid47311

pLDDT: mean 72.84, std 25.52, range [20.17, 98.56]

Solvent-accessible surface area (backbone atoms only — not comparable to full-atom values): 30605 Å² total; per-residue (Å²): 88,42,36,32,34,37,41,31,40,30,55,26,46,73,71,49,48,45,62,54,49,53,59,56,50,45,79,67,30,53,70,48,36,33,42,10,19,55,63,21,49,61,31,33,52,40,67,70,32,59,92,61,37,43,63,56,61,91,28,37,50,33,53,49,49,49,54,36,58,77,68,66,36,61,30,37,35,38,41,35,41,43,95,39,61,65,28,30,54,46,26,52,50,49,40,46,40,73,56,74,51,60,100,80,67,77,66,40,84,76,45,62,68,37,64,47,72,61,86,91,89,74,89,53,38,39,33,38,41,34,31,81,86,47,96,72,16,32,28,34,54,75,44,56,73,91,45,72,62,57,58,49,51,20,58,77,60,73,34,45,77,50,61,52,67,62,53,45,60,71,60,36,48,60,45,49,54,49,55,46,54,63,68,72,70,61,78,88,76,80,89,80,80,90,80,91,79,89,83,88,83,87,87,84,85,85,88,83,90,87,86,90,88,80,90,83,89,86,90,81,89,87,91,85,84,88,78,90,83,89,79,89,81,84,89,82,90,87,91,83,90,82,90,80,91,81,92,78,89,77,86,76,83,78,82,74,81,72,73,73,69,58,75,64,34,70,58,57,48,41,48,62,44,75,61,77,52,102,78,61,37,41,39,35,43,39,52,74,39,54,56,76,19,45,32,26,48,65,86,33,55,34,25,33,28,68,30,48,66,29,29,45,31,28,48,83,38,27,72,77,49,35,51,40,36,46,69,31,67,70,29,39,63,69,60,42,75,48,61,73,92,77,50,52,45,45,67,49,58,79,57,84,69,84,77,68,83,41,75,50,53,71,69,61,45,35,67,56,48,70,48,74,94,75,74,57,85,54,44,46,34,34,38,54,41,65,88,57,66,77,49,69,80,75,51,64,74,36,66,34,36,39,27,21,36,37,56,53,26,41,53,48,24,34,59,32,27,30,54,64,26,20,35,43,26,31,16,27,73,76,65,80,64,61,52,95,74,66,46,71,20,78,89,25,38,35,42,34,37,52,78,79,41,20,65,60,49,42,50,52,45,37,53,73,75,31,69,77,38,55,61,40,75,44,77,62,55,86,76,83,62,81,83,73,88,90,68,87,88,51,70,67,58,55,46,52,50,53,53,50,54,49,52,54,52,54,51,53,56,40,51,75,76,49,80,62,68,46,81,45,116

Foldseek 3Di:
DFEEEEEEALPCLQVVVVVVLQVVCVVVHHYAAEYAADRNVQNCQLSVNLVPYAPLDHHALLRSLQVVVVVVGQAYEYEEEDLDPLLQLLVLVVSCCSNPPDPPDQQDPVVLVVQLPDDDDDPHWYKYFYNQPDPQTAIETQHYDDDPVSVVSCVVSVHHYDYNVVSCCVFPVQVSVVSVVVVVPDDDDDDDDDDDDDDDDDDDDDDDDDDYDDDDDDDDDDDDDDDDDDDDDDDDDDDDDDDDDDDDDDDDPCPADDQPPLNDHNASQFGFHWDDDPQQKTKTWGAPAAAQKFKDWSRFGQWGAHHRTWIFIDHPQQTDDIVRTDTDVVSSVNVDGHDPRPIGIDIHASHDDDGPGAADELVRLCVSNVPPPPQPLQKAKEFEEEPHPNDLSVCLSHQEYEYFEQVRQQVSQQVCQNSLHAYEYQYQPPHPCNDVHGHHHPPHKYKHDHPPCSVVLSVVCCCPPVVVPRMDMGGHDPVVVPDDPDDDDDSVVVSVVVVVVSVVVSVVSCCVPPVDIDMDD

Mean predicted aligned error: 15.1 Å

InterPro domains:
  IPR012032 MJ0065 [PF09890] (5-177)
  IPR012032 MJ0065 [PF09890] (272-467)